Protein AF-A0A7C9QVD5-F1 (afdb_monomer_lite)

Sequence (529 aa):
MDLAPDQTQLYEDLCTKLEQQQDQTQLIQFMAGIIASLLRRRGDAQFRDAVQNAFADGLAGRSWVAQRELAQEVIAMIIAKRPEVALAWQRVSGEEPHPLARRAVDLPASDDDLPEISLEPRPETPPPPADSFDAFMAAVLDDLAGSLTHRVALFKVPARRFPSPTYVHEQPFILHAEAFAGAARTFFRDVLLPLWREPLLMLHQRQPGVEAAVAVVGARADIWQLVTGRLERLARKAAGAGAKLAAARAGGADYQVVEVPVTRKRTLSVLGVSFSLGSTNETVKRKVPVKPPARPSSEEMLARDLENSWHDVAAAAGLDLPAAADLSLLHALLTFDAERLVGDLPGLLSLARDEQAEVEAILDGVVAAADGHPPLIADALAITLFAHGVNGGFGFEELVRLENRWPAGNHPYLATEIARRPRDLAFQVRDGLRRRLDRNNMGLAVIMLFEAWRVLSDGRHAAALEAARTVFSAFPIAFAGDADEAVFSDIGALLTKNLAASELDAAGTVEAIMRLYGGVVAANNARVN

Structure (mmCIF, N/CA/C/O backbone):
data_AF-A0A7C9QVD5-F1
#
_entry.id   AF-A0A7C9QVD5-F1
#
loop_
_atom_site.group_PDB
_atom_site.id
_atom_site.type_symbol
_atom_site.label_atom_id
_atom_site.label_alt_id
_atom_site.label_comp_id
_atom_site.label_asym_id
_atom_site.label_entity_id
_atom_site.label_seq_id
_atom_site.pdbx_PDB_ins_code
_atom_site.Cartn_x
_atom_site.Cartn_y
_atom_site.Cartn_z
_atom_site.occupancy
_atom_site.B_iso_or_equiv
_atom_site.auth_seq_id
_atom_site.auth_comp_id
_atom_site.auth_asym_id
_atom_site.auth_atom_id
_atom_site.pdbx_PDB_model_num
ATOM 1 N N . MET A 1 1 ? 0.356 42.562 -18.662 1.00 51.31 1 MET A N 1
ATOM 2 C CA . MET A 1 1 ? 1.017 41.309 -18.241 1.00 51.31 1 MET A CA 1
ATOM 3 C C . MET A 1 1 ? 2.323 41.735 -17.614 1.00 51.31 1 MET A C 1
ATOM 5 O O . MET A 1 1 ? 3.092 42.373 -18.319 1.00 51.31 1 MET A O 1
ATOM 9 N N . ASP A 1 2 ? 2.545 41.443 -16.336 1.00 53.56 2 ASP A N 1
ATOM 10 C CA . ASP A 1 2 ? 3.822 41.749 -15.684 1.00 53.56 2 ASP A CA 1
ATOM 11 C C . ASP A 1 2 ? 4.787 40.588 -15.951 1.00 53.56 2 ASP A C 1
ATOM 13 O O . ASP A 1 2 ? 4.620 39.495 -15.410 1.00 53.56 2 ASP A O 1
ATOM 17 N N . LEU A 1 3 ? 5.730 40.799 -16.873 1.00 63.72 3 LEU A N 1
ATOM 18 C CA . LEU A 1 3 ? 6.794 39.847 -17.204 1.00 63.72 3 LEU A CA 1
ATOM 19 C C . LEU A 1 3 ? 7.996 40.077 -16.273 1.00 63.72 3 LEU A C 1
ATOM 21 O O . LEU A 1 3 ? 8.291 41.215 -15.905 1.00 63.72 3 LEU A O 1
ATOM 25 N N . ALA A 1 4 ? 8.693 39.004 -15.888 1.00 71.12 4 ALA A N 1
ATOM 26 C CA . ALA A 1 4 ? 9.932 39.116 -15.116 1.00 71.12 4 ALA A CA 1
ATOM 27 C C . ALA A 1 4 ? 11.015 39.861 -15.934 1.00 71.12 4 ALA A C 1
ATOM 29 O O . ALA A 1 4 ? 11.000 39.753 -17.162 1.00 71.12 4 ALA A O 1
ATOM 30 N N . PRO A 1 5 ? 11.976 40.571 -15.307 1.00 65.94 5 PRO A N 1
ATOM 31 C CA . PRO A 1 5 ? 12.951 41.409 -16.023 1.00 65.94 5 PRO A CA 1
ATOM 32 C C . PRO A 1 5 ? 13.710 40.661 -17.134 1.00 65.94 5 PRO A C 1
ATOM 34 O O . PRO A 1 5 ? 13.903 41.195 -18.225 1.00 65.94 5 PRO A O 1
ATOM 37 N N . ASP A 1 6 ? 14.031 39.387 -16.901 1.00 62.72 6 ASP A N 1
ATOM 38 C CA . ASP A 1 6 ? 14.723 38.514 -17.859 1.00 62.72 6 ASP A CA 1
ATOM 39 C C . ASP A 1 6 ? 13.870 38.156 -19.088 1.00 62.72 6 ASP A C 1
ATOM 41 O O . ASP A 1 6 ? 14.375 37.955 -20.194 1.00 62.72 6 ASP A O 1
ATOM 45 N N . GLN A 1 7 ? 12.551 38.092 -18.906 1.00 66.19 7 GLN A N 1
ATOM 46 C CA . GLN A 1 7 ? 11.581 37.842 -19.971 1.00 66.19 7 GLN A CA 1
ATOM 47 C C . GLN A 1 7 ? 11.266 39.118 -20.750 1.00 66.19 7 GLN A C 1
ATOM 49 O O . GLN A 1 7 ? 11.040 39.049 -21.957 1.00 66.19 7 GLN A O 1
ATOM 54 N N . THR A 1 8 ? 11.285 40.269 -20.075 1.00 72.62 8 THR A N 1
ATOM 55 C CA . THR A 1 8 ? 11.090 41.586 -20.688 1.00 72.62 8 THR A CA 1
ATOM 56 C C . THR A 1 8 ? 12.191 41.881 -21.703 1.00 72.62 8 THR A C 1
ATOM 58 O O . THR A 1 8 ? 11.884 42.290 -22.816 1.00 72.62 8 THR A O 1
ATOM 61 N N . GLN A 1 9 ? 13.449 41.560 -21.390 1.00 69.31 9 GLN A N 1
ATOM 62 C CA . GLN A 1 9 ? 14.564 41.816 -22.306 1.00 69.31 9 GLN A CA 1
ATOM 63 C C . GLN A 1 9 ? 14.519 40.940 -23.574 1.00 69.31 9 GLN A C 1
ATOM 65 O O . GLN A 1 9 ? 14.694 41.440 -24.683 1.00 69.31 9 GLN A O 1
ATOM 70 N N . LEU A 1 10 ? 14.190 39.647 -23.446 1.00 73.06 10 LEU A N 1
ATOM 71 C CA . LEU A 1 10 ? 13.963 38.771 -24.607 1.00 73.06 10 LEU A CA 1
ATOM 72 C C . LEU A 1 10 ? 12.758 39.232 -25.446 1.00 73.06 10 LEU A C 1
ATOM 74 O O . LEU A 1 10 ? 12.780 39.158 -26.676 1.00 73.06 10 LEU A O 1
ATOM 78 N N . TYR A 1 11 ? 11.697 39.690 -24.783 1.00 78.62 11 TYR A N 1
ATOM 79 C CA . TYR A 1 11 ? 10.510 40.211 -25.447 1.00 78.62 11 TYR A CA 1
ATOM 80 C C . TYR A 1 11 ? 10.823 41.484 -26.251 1.00 78.62 11 TYR A C 1
ATOM 82 O O . TYR A 1 11 ? 10.444 41.566 -27.419 1.00 78.62 11 TYR A O 1
ATOM 90 N N . GLU A 1 12 ? 11.562 42.434 -25.675 1.00 77.81 12 GLU A N 1
ATOM 91 C CA . GLU A 1 12 ? 11.982 43.677 -26.336 1.00 77.81 12 GLU A CA 1
ATOM 92 C C . GLU A 1 12 ? 12.899 43.420 -27.544 1.00 77.81 12 GLU A C 1
ATOM 94 O O . GLU A 1 12 ? 12.687 43.999 -28.615 1.00 77.81 12 GLU A O 1
ATOM 99 N N . ASP A 1 13 ? 13.849 42.487 -27.434 1.00 75.56 13 ASP A N 1
ATOM 100 C CA . ASP A 1 13 ? 14.743 42.105 -28.536 1.00 75.56 13 ASP A CA 1
ATOM 101 C C . ASP A 1 13 ? 13.984 41.472 -29.714 1.00 75.56 13 ASP A C 1
ATOM 103 O O . ASP A 1 13 ? 14.257 41.761 -30.887 1.00 75.56 13 ASP A O 1
ATOM 107 N N . LEU A 1 14 ? 13.015 40.598 -29.421 1.00 77.62 14 LEU A N 1
ATOM 108 C CA . LEU A 1 14 ? 12.187 39.967 -30.450 1.00 77.62 14 LEU A CA 1
ATOM 109 C C . LEU A 1 14 ? 11.206 40.963 -31.068 1.00 77.62 14 LEU A C 1
ATOM 111 O O . LEU A 1 14 ? 11.001 40.921 -32.282 1.00 77.62 14 LEU A O 1
ATOM 115 N N . CYS A 1 15 ? 10.664 41.890 -30.275 1.00 79.44 15 CYS A N 1
ATOM 116 C CA . CYS A 1 15 ? 9.837 42.979 -30.783 1.00 79.44 15 CYS A CA 1
ATOM 117 C C . CYS A 1 15 ? 10.640 43.894 -31.707 1.00 79.44 15 CYS A C 1
ATOM 119 O O . CYS A 1 15 ? 10.184 44.161 -32.810 1.00 79.44 15 CYS A O 1
ATOM 121 N N . THR A 1 16 ? 11.867 44.273 -31.345 1.00 80.88 16 THR A N 1
ATOM 122 C CA . THR A 1 16 ? 12.738 45.114 -32.186 1.00 80.88 16 THR A CA 1
ATOM 123 C C . THR A 1 16 ? 13.039 44.457 -33.540 1.00 80.88 16 THR A C 1
ATOM 125 O O . THR A 1 16 ? 13.005 45.108 -34.585 1.00 80.88 16 THR A O 1
ATOM 128 N N . LYS A 1 17 ? 13.274 43.138 -33.564 1.00 77.25 17 LYS A N 1
ATOM 129 C CA . LYS A 1 17 ? 13.473 42.368 -34.809 1.00 77.25 17 LYS A CA 1
ATOM 130 C C . LYS A 1 17 ? 12.183 42.185 -35.615 1.00 77.25 17 LYS A C 1
ATOM 132 O O . LYS A 1 17 ? 12.232 42.136 -36.846 1.00 77.25 17 LYS A O 1
ATOM 137 N N . LEU A 1 18 ? 11.035 42.119 -34.940 1.00 78.44 18 LEU A N 1
ATOM 138 C CA . LEU A 1 18 ? 9.717 42.139 -35.572 1.00 78.44 18 LEU A CA 1
ATOM 139 C C . LEU A 1 18 ? 9.476 43.475 -36.290 1.00 78.44 18 LEU A C 1
ATOM 141 O O . LEU A 1 18 ? 8.859 43.497 -37.354 1.00 78.44 18 LEU A O 1
ATOM 145 N N . GLU A 1 19 ? 9.998 44.585 -35.755 1.00 77.19 19 GLU A N 1
ATOM 146 C CA . GLU A 1 19 ? 9.809 45.900 -36.373 1.00 77.19 19 GLU A CA 1
ATOM 147 C C . GLU A 1 19 ? 10.506 46.064 -37.720 1.00 77.19 19 GLU A C 1
ATOM 149 O O . GLU A 1 19 ? 10.049 46.857 -38.547 1.00 77.19 19 GLU A O 1
ATOM 154 N N . GLN A 1 20 ? 11.565 45.284 -37.939 1.00 77.44 20 GLN A N 1
ATOM 155 C CA . GLN A 1 20 ? 12.380 45.285 -39.151 1.00 77.44 20 GLN A CA 1
ATOM 156 C C . GLN A 1 20 ? 11.741 44.501 -40.308 1.00 77.44 20 GLN A C 1
ATOM 158 O O . GLN A 1 20 ? 12.232 44.580 -41.434 1.00 77.44 20 GLN A O 1
ATOM 163 N N . GLN A 1 21 ? 10.652 43.764 -40.060 1.00 82.88 21 GLN A N 1
ATOM 164 C CA . GLN A 1 21 ? 9.938 43.030 -41.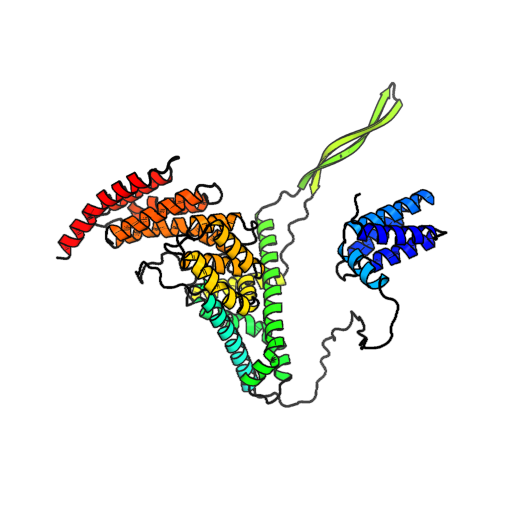105 1.00 82.88 21 GLN A CA 1
ATOM 165 C C . GLN A 1 21 ? 9.092 43.995 -41.943 1.00 82.88 21 GLN A C 1
ATOM 167 O O . GLN A 1 21 ? 8.420 44.872 -41.393 1.00 82.88 21 GLN A O 1
ATOM 172 N N . GLN A 1 22 ? 9.126 43.839 -43.271 1.00 74.00 22 GLN A N 1
ATOM 173 C CA . GLN A 1 22 ? 8.494 44.780 -44.211 1.00 74.00 22 GLN A CA 1
ATOM 174 C C . GLN A 1 22 ? 7.281 44.198 -44.952 1.00 74.00 22 GLN A C 1
ATOM 176 O O . GLN A 1 22 ? 6.514 44.959 -45.536 1.00 74.00 22 GLN A O 1
ATOM 181 N N . ASP A 1 23 ? 7.092 42.875 -44.916 1.00 78.31 23 ASP A N 1
ATOM 182 C CA . ASP A 1 23 ? 6.004 42.182 -45.614 1.00 78.31 23 ASP A CA 1
ATOM 183 C C . ASP A 1 23 ? 5.449 40.995 -44.801 1.00 78.31 23 ASP A C 1
ATOM 185 O O . ASP A 1 23 ? 6.143 40.397 -43.973 1.00 78.31 23 ASP A O 1
ATOM 189 N N . GLN A 1 24 ? 4.196 40.624 -45.070 1.00 75.12 24 GLN A N 1
ATOM 190 C CA . GLN A 1 24 ? 3.465 39.527 -44.434 1.00 75.12 24 GLN A CA 1
ATOM 191 C C . GLN A 1 24 ? 4.172 38.182 -44.602 1.00 75.12 24 GLN A C 1
ATOM 193 O O . GLN A 1 24 ? 4.203 37.382 -43.667 1.00 75.12 24 GLN A O 1
ATOM 198 N N . THR A 1 25 ? 4.809 37.947 -45.748 1.00 76.12 25 THR A N 1
ATOM 199 C CA . THR A 1 25 ? 5.570 36.714 -45.987 1.00 76.12 25 THR A CA 1
ATOM 200 C C . THR A 1 25 ? 6.779 36.612 -45.051 1.00 76.12 25 THR A C 1
ATOM 202 O O . THR A 1 25 ? 7.032 35.556 -44.470 1.00 76.12 25 THR A O 1
ATOM 205 N N . GLN A 1 26 ? 7.493 37.725 -44.850 1.00 77.06 26 GLN A N 1
ATOM 206 C CA . GLN A 1 26 ? 8.642 37.795 -43.943 1.00 77.06 26 GLN A CA 1
ATOM 207 C C . GLN A 1 26 ? 8.203 37.666 -42.481 1.00 77.06 26 GLN A C 1
ATOM 209 O O . GLN A 1 26 ? 8.835 36.946 -41.713 1.00 77.06 26 GLN A O 1
ATOM 214 N N . LEU A 1 27 ? 7.074 38.280 -42.115 1.00 77.44 27 LEU A N 1
ATOM 215 C CA . LEU A 1 27 ? 6.475 38.167 -40.785 1.00 77.44 27 LEU A CA 1
ATOM 216 C C . LEU A 1 27 ? 6.114 36.715 -40.433 1.00 77.44 27 LEU A C 1
ATOM 218 O O . LEU A 1 27 ? 6.421 36.255 -39.335 1.00 77.44 27 LEU A O 1
ATOM 222 N N . ILE A 1 28 ? 5.503 35.978 -41.366 1.00 75.50 28 ILE A N 1
ATOM 223 C CA . ILE A 1 28 ? 5.138 34.567 -41.168 1.00 75.50 28 ILE A CA 1
ATOM 224 C C . ILE A 1 28 ? 6.390 33.699 -41.007 1.00 75.50 28 ILE A C 1
ATOM 226 O O . ILE A 1 28 ? 6.445 32.875 -40.096 1.00 75.50 28 ILE A O 1
ATOM 230 N N . GLN A 1 29 ? 7.417 33.902 -41.837 1.00 76.38 29 GLN A N 1
ATOM 231 C CA . GLN A 1 29 ? 8.679 33.156 -41.739 1.00 76.38 29 GLN A CA 1
ATOM 232 C C . GLN A 1 29 ? 9.429 33.462 -40.438 1.00 76.38 29 GLN A C 1
ATOM 234 O O . GLN A 1 29 ? 9.923 32.550 -39.772 1.00 76.38 29 GLN A O 1
ATOM 239 N N . PHE A 1 30 ? 9.466 34.734 -40.042 1.00 78.50 30 PHE A N 1
ATOM 240 C CA . PHE A 1 30 ? 10.070 35.181 -38.792 1.00 78.50 30 PHE A CA 1
ATOM 241 C C . PHE A 1 30 ? 9.365 34.564 -37.579 1.00 78.50 30 PHE A C 1
ATOM 243 O O . PHE A 1 30 ? 10.014 33.960 -36.724 1.00 78.50 30 PHE A O 1
ATOM 250 N N . MET A 1 31 ? 8.032 34.622 -37.543 1.00 74.94 31 MET A N 1
ATOM 251 C CA . MET A 1 31 ? 7.233 34.020 -36.475 1.00 74.94 31 MET A CA 1
ATOM 252 C C . MET A 1 31 ? 7.339 32.495 -36.460 1.00 74.94 31 MET A C 1
ATOM 254 O O . MET A 1 31 ? 7.464 31.910 -35.388 1.00 74.94 31 MET A O 1
ATOM 258 N N . ALA A 1 32 ? 7.385 31.831 -37.617 1.00 71.75 32 ALA A N 1
ATOM 259 C CA . ALA A 1 32 ? 7.624 30.391 -37.685 1.00 71.75 32 ALA A CA 1
ATOM 260 C C . ALA A 1 32 ? 8.992 30.015 -37.085 1.00 71.75 32 ALA A C 1
ATOM 262 O O . ALA A 1 32 ? 9.079 29.056 -36.314 1.00 71.75 32 ALA A O 1
ATOM 263 N N . GLY A 1 33 ? 10.033 30.809 -37.361 1.00 72.38 33 GLY A N 1
ATOM 264 C CA . GLY A 1 33 ? 11.368 30.661 -36.776 1.00 72.38 33 GLY A CA 1
ATOM 265 C C . GLY A 1 33 ? 11.400 30.888 -35.260 1.00 72.38 33 GLY A C 1
ATOM 266 O O . GLY A 1 33 ? 11.992 30.094 -34.524 1.00 72.38 33 GLY A O 1
ATOM 267 N N . ILE A 1 34 ? 10.716 31.923 -34.765 1.00 73.12 34 ILE A N 1
ATOM 268 C CA . ILE A 1 34 ? 10.568 32.178 -33.324 1.00 73.12 34 ILE A CA 1
ATOM 269 C C . ILE A 1 34 ? 9.831 31.023 -32.647 1.00 73.12 34 ILE A C 1
ATOM 271 O O . ILE A 1 34 ? 10.326 30.463 -31.675 1.00 73.12 34 ILE A O 1
ATOM 275 N N . ILE A 1 35 ? 8.685 30.599 -33.172 1.00 69.94 35 ILE A N 1
ATOM 276 C CA . ILE A 1 35 ? 7.885 29.534 -32.560 1.00 69.94 35 ILE A CA 1
ATOM 277 C C . ILE A 1 35 ? 8.667 28.207 -32.576 1.00 69.94 35 ILE A C 1
ATOM 279 O O . ILE A 1 35 ? 8.697 27.496 -31.572 1.00 69.94 35 ILE A O 1
ATOM 283 N N . ALA A 1 36 ? 9.366 27.887 -33.670 1.00 68.00 36 ALA A N 1
ATOM 284 C CA . ALA A 1 36 ? 10.199 26.688 -33.753 1.00 68.00 36 ALA A CA 1
ATOM 285 C C . ALA A 1 36 ? 11.390 26.724 -32.781 1.00 68.00 36 ALA A C 1
ATOM 287 O O . ALA A 1 36 ? 11.770 25.690 -32.227 1.00 68.00 36 ALA A O 1
ATOM 288 N N . SER A 1 37 ? 11.975 27.905 -32.556 1.00 66.06 37 SER A N 1
ATOM 289 C CA . SER A 1 37 ? 13.109 28.078 -31.645 1.00 66.06 37 SER A CA 1
ATOM 290 C C . SER A 1 37 ? 12.710 28.140 -30.168 1.00 66.06 37 SER A C 1
ATOM 292 O O . SER A 1 37 ? 13.457 27.625 -29.339 1.00 66.06 37 SER A O 1
ATOM 294 N N . LEU A 1 38 ? 11.539 28.691 -29.839 1.00 64.69 38 LEU A N 1
ATOM 295 C CA . LEU A 1 38 ? 11.031 28.768 -28.468 1.00 64.69 38 LEU A CA 1
ATOM 296 C C . LEU A 1 38 ? 10.367 27.456 -28.009 1.00 64.69 38 LEU A C 1
ATOM 298 O O . LEU A 1 38 ? 10.405 27.138 -26.825 1.00 64.69 38 LEU A O 1
ATOM 302 N N . LEU A 1 39 ? 9.817 26.651 -28.926 1.00 64.56 39 LEU A N 1
ATOM 303 C CA . LEU A 1 39 ? 9.107 25.398 -28.616 1.00 64.56 39 LEU A CA 1
ATOM 304 C C . LEU A 1 39 ? 9.878 24.143 -29.060 1.00 64.56 39 LEU A C 1
ATOM 306 O O . LEU A 1 39 ? 9.316 23.273 -29.715 1.00 64.56 39 LEU A O 1
ATOM 310 N N . ARG A 1 40 ? 11.177 24.024 -28.750 1.00 62.59 40 ARG A N 1
ATOM 311 C CA . ARG A 1 40 ? 12.093 22.990 -29.301 1.00 62.59 40 ARG A CA 1
ATOM 312 C C . ARG A 1 40 ? 11.836 21.523 -28.893 1.00 62.59 40 ARG A C 1
ATOM 314 O O . ARG A 1 40 ? 12.514 20.644 -29.422 1.00 62.59 40 ARG A O 1
ATOM 321 N N . ARG A 1 41 ? 10.911 21.209 -27.976 1.00 60.28 41 ARG A N 1
ATOM 322 C CA . ARG A 1 41 ? 10.708 19.827 -27.483 1.00 60.28 41 ARG A CA 1
ATOM 323 C C . ARG A 1 41 ? 9.917 18.965 -28.483 1.00 60.28 41 ARG A C 1
ATOM 325 O O . ARG A 1 41 ? 8.972 19.437 -29.104 1.00 60.28 41 ARG A O 1
ATOM 332 N N . ARG A 1 42 ? 10.255 17.667 -28.583 1.00 50.94 42 ARG A N 1
ATOM 333 C CA . ARG A 1 42 ? 9.599 16.677 -29.479 1.00 50.94 42 ARG A CA 1
ATOM 334 C C . ARG A 1 42 ? 8.083 16.521 -29.242 1.00 50.94 42 ARG A C 1
ATOM 336 O O . ARG A 1 42 ? 7.370 16.179 -30.174 1.00 50.94 42 ARG A O 1
ATOM 343 N N . GLY A 1 43 ? 7.593 16.794 -28.029 1.00 51.81 43 GLY A N 1
ATOM 344 C CA . GLY A 1 43 ? 6.163 16.726 -27.681 1.00 51.81 43 GLY A CA 1
ATOM 345 C C . GLY A 1 43 ? 5.333 17.945 -28.099 1.00 51.81 43 GLY A C 1
ATOM 346 O O . GLY A 1 43 ? 4.109 17.874 -28.080 1.00 51.81 43 GLY A O 1
ATOM 347 N N . ASP A 1 44 ? 5.976 19.041 -28.512 1.00 58.34 44 ASP A N 1
ATOM 348 C CA . ASP A 1 44 ? 5.295 20.300 -28.835 1.00 58.34 44 ASP A CA 1
ATOM 349 C C . ASP A 1 44 ? 4.978 20.436 -30.333 1.00 58.34 44 ASP A C 1
ATOM 351 O O . ASP A 1 44 ? 4.470 21.472 -30.745 1.00 58.34 44 ASP A O 1
ATOM 355 N N . ALA A 1 45 ? 5.253 19.421 -31.162 1.00 56.97 45 ALA A N 1
ATOM 356 C CA . ALA A 1 45 ? 5.065 19.494 -32.616 1.00 56.97 45 ALA A CA 1
ATOM 357 C C . ALA A 1 45 ? 3.608 19.810 -33.004 1.00 56.97 45 ALA A C 1
ATOM 359 O O . ALA A 1 45 ? 3.358 20.765 -33.728 1.00 56.97 45 ALA A O 1
ATOM 360 N N . GLN A 1 46 ? 2.634 19.106 -32.415 1.00 58.06 46 GLN A N 1
ATOM 361 C CA . GLN A 1 46 ? 1.209 19.359 -32.679 1.00 58.06 46 GLN A CA 1
ATOM 362 C C . GLN A 1 46 ? 0.743 20.731 -32.167 1.00 58.06 46 GLN A C 1
ATOM 364 O O . GLN A 1 46 ? -0.104 21.367 -32.789 1.00 58.06 46 GLN A O 1
ATOM 369 N N . PHE A 1 47 ? 1.296 21.210 -31.046 1.00 60.91 47 PHE A N 1
ATOM 370 C CA . PHE A 1 47 ? 0.978 22.535 -30.506 1.00 60.91 47 PHE A CA 1
ATOM 371 C C . PHE A 1 47 ? 1.620 23.652 -31.338 1.00 60.91 47 PHE A C 1
ATOM 373 O O . PHE A 1 47 ? 0.980 24.663 -31.609 1.00 60.91 47 PHE A O 1
ATOM 380 N N . ARG A 1 48 ? 2.857 23.449 -31.799 1.00 66.94 48 ARG A N 1
ATOM 381 C CA . ARG A 1 48 ? 3.568 24.331 -32.727 1.00 66.94 48 ARG A CA 1
ATOM 382 C C . ARG A 1 48 ? 2.792 24.475 -34.030 1.00 66.94 48 ARG A C 1
ATOM 384 O O . ARG A 1 48 ? 2.540 25.606 -34.433 1.00 66.94 48 ARG A O 1
ATOM 391 N N . ASP A 1 49 ? 2.367 23.365 -34.625 1.00 64.06 49 ASP A N 1
ATOM 392 C CA . ASP A 1 49 ? 1.596 23.367 -35.869 1.00 64.06 49 ASP A CA 1
ATOM 393 C C . ASP A 1 49 ? 0.232 24.039 -35.665 1.00 64.06 49 ASP A C 1
ATOM 395 O O . ASP A 1 49 ? -0.187 24.858 -36.478 1.00 64.06 49 ASP A O 1
ATOM 399 N N . ALA A 1 50 ? -0.440 23.780 -34.537 1.00 66.44 50 ALA A N 1
ATOM 400 C CA . ALA A 1 50 ? -1.705 24.433 -34.204 1.00 66.44 50 ALA A CA 1
ATOM 401 C C . ALA A 1 50 ? -1.561 25.954 -34.017 1.00 66.44 50 ALA A C 1
ATOM 403 O O . ALA A 1 50 ? -2.391 26.707 -34.520 1.00 66.44 50 ALA A O 1
ATOM 404 N N . VAL A 1 51 ? -0.512 26.422 -33.331 1.00 65.12 51 VAL A N 1
ATOM 405 C CA . VAL A 1 51 ? -0.250 27.858 -33.122 1.00 65.12 51 VAL A CA 1
ATOM 406 C C . VAL A 1 51 ? 0.195 28.534 -34.419 1.00 65.12 51 VAL A C 1
ATOM 408 O O . VAL A 1 51 ? -0.249 29.644 -34.696 1.00 65.12 51 VAL A O 1
ATOM 411 N N . GLN A 1 52 ? 1.021 27.879 -35.239 1.00 68.31 52 GLN A N 1
ATOM 412 C CA . GLN A 1 52 ? 1.456 28.409 -36.536 1.00 68.31 52 GLN A CA 1
ATOM 413 C C . GLN A 1 52 ? 0.294 28.508 -37.530 1.00 68.31 52 GLN A C 1
ATOM 415 O O . GLN A 1 52 ? 0.148 29.544 -38.177 1.00 68.31 52 GLN A O 1
ATOM 420 N N . ASN A 1 53 ? -0.569 27.491 -37.595 1.00 68.31 53 ASN A N 1
ATOM 421 C CA . ASN A 1 53 ? -1.754 27.508 -38.453 1.00 68.31 53 ASN A CA 1
ATOM 422 C C . ASN A 1 53 ? -2.778 28.543 -37.968 1.00 68.31 53 ASN A C 1
ATOM 424 O O . ASN A 1 53 ? -3.232 29.366 -38.755 1.00 68.31 53 ASN A O 1
ATOM 428 N N . ALA A 1 54 ? -3.066 28.591 -36.661 1.00 67.44 54 ALA A N 1
ATOM 429 C CA . ALA A 1 54 ? -3.970 29.593 -36.093 1.00 67.44 54 ALA A CA 1
ATOM 430 C C . ALA A 1 54 ? -3.446 31.031 -36.262 1.00 67.44 54 ALA A C 1
ATOM 432 O O . ALA A 1 54 ? -4.234 31.955 -36.462 1.00 67.44 54 ALA A O 1
ATOM 433 N N . PHE A 1 55 ? -2.125 31.230 -36.204 1.00 70.69 55 PHE A N 1
ATOM 434 C CA . PHE A 1 55 ? -1.500 32.518 -36.490 1.00 70.69 55 PHE A CA 1
ATOM 435 C C . PHE A 1 55 ? -1.630 32.881 -37.974 1.00 70.69 55 PHE A C 1
ATOM 437 O O . PHE A 1 55 ? -2.110 33.969 -38.278 1.00 70.69 55 PHE A O 1
ATOM 444 N N . ALA A 1 56 ? -1.284 31.976 -38.896 1.00 70.06 56 ALA A N 1
ATOM 445 C CA . ALA A 1 56 ? -1.390 32.212 -40.337 1.00 70.06 56 ALA A CA 1
ATOM 446 C C . ALA A 1 56 ? -2.836 32.506 -40.780 1.00 70.06 56 ALA A C 1
ATOM 448 O O . ALA A 1 56 ? -3.072 33.482 -41.496 1.00 70.06 56 ALA A O 1
ATOM 449 N N . ASP A 1 57 ? -3.803 31.733 -40.282 1.00 71.31 57 ASP A N 1
ATOM 450 C CA . ASP A 1 57 ? -5.233 31.940 -40.533 1.00 71.31 57 ASP A CA 1
ATOM 451 C C . ASP A 1 57 ? -5.731 33.256 -39.912 1.00 71.31 57 ASP A C 1
ATOM 453 O O . ASP A 1 57 ? -6.542 33.974 -40.500 1.00 71.31 57 ASP A O 1
ATOM 457 N N . GLY A 1 58 ? -5.204 33.618 -38.737 1.00 62.41 58 GLY A N 1
ATOM 458 C CA . GLY A 1 58 ? -5.537 34.848 -38.021 1.00 62.41 58 GLY A CA 1
ATOM 459 C C . GLY A 1 58 ? -5.050 36.137 -38.694 1.00 62.41 58 GLY A C 1
ATOM 460 O O . GLY A 1 58 ? -5.596 37.204 -38.400 1.00 62.41 58 GLY A O 1
ATOM 461 N N . LEU A 1 59 ? -4.069 36.061 -39.602 1.00 69.31 59 LEU A N 1
ATOM 462 C CA . LEU A 1 59 ? -3.534 37.210 -40.348 1.00 69.31 59 LEU A CA 1
ATOM 463 C C . LEU A 1 59 ? -4.395 37.602 -41.560 1.00 69.31 59 LEU A C 1
ATOM 465 O O . LEU A 1 59 ? -4.310 38.745 -42.028 1.00 69.31 59 LEU A O 1
ATOM 469 N N . ALA A 1 60 ? -5.219 36.682 -42.074 1.00 68.06 60 ALA A N 1
ATOM 470 C CA . ALA A 1 60 ? -6.013 36.897 -43.278 1.00 68.06 60 ALA A CA 1
ATOM 471 C C . ALA A 1 60 ? -7.028 38.042 -43.091 1.00 68.06 60 ALA A C 1
ATOM 473 O O . ALA A 1 60 ? -7.871 38.020 -42.197 1.00 68.06 60 ALA A O 1
ATOM 474 N N . GLY A 1 61 ? -6.945 39.065 -43.949 1.00 66.00 61 GLY A N 1
ATOM 475 C CA . GLY A 1 61 ? -7.865 40.210 -43.943 1.00 66.00 61 GLY A CA 1
ATOM 476 C C . GLY A 1 61 ? -7.586 41.291 -42.889 1.00 66.00 61 GLY A C 1
ATOM 477 O O . GLY A 1 61 ? -8.377 42.227 -42.778 1.00 66.00 61 GLY A O 1
ATOM 478 N N . ARG A 1 62 ? -6.482 41.206 -42.129 1.00 75.62 62 ARG A N 1
ATOM 479 C CA . ARG A 1 62 ? -6.060 42.248 -41.172 1.00 75.62 62 ARG A CA 1
ATOM 480 C C . ARG A 1 62 ? -5.130 43.280 -41.815 1.00 75.62 62 ARG A C 1
ATOM 482 O O . ARG A 1 62 ? -4.395 42.967 -42.746 1.00 75.62 62 ARG A O 1
ATOM 489 N N . SER A 1 63 ? -5.143 44.513 -41.303 1.00 81.06 63 SER A N 1
ATOM 490 C CA . SER A 1 63 ? -4.180 45.548 -41.701 1.00 81.06 63 SER A CA 1
ATOM 491 C C . SER A 1 63 ? -2.773 45.219 -41.186 1.00 81.06 63 SER A C 1
ATOM 493 O O . SER A 1 63 ? -2.627 44.537 -40.175 1.00 81.06 63 SER A O 1
ATOM 495 N N . TRP A 1 64 ? -1.731 45.741 -41.841 1.00 78.12 64 TRP A N 1
ATOM 496 C CA . TRP A 1 64 ? -0.330 45.495 -41.464 1.00 78.12 64 TRP A CA 1
ATOM 497 C C . TRP A 1 64 ? -0.018 45.826 -39.993 1.00 78.12 64 TRP A C 1
ATOM 499 O O . TRP A 1 64 ? 0.694 45.089 -39.316 1.00 78.12 64 TRP A O 1
ATOM 509 N N . VAL A 1 65 ? -0.616 46.901 -39.472 1.00 78.12 65 VAL A N 1
ATOM 510 C CA . VAL A 1 65 ? -0.488 47.295 -38.060 1.00 78.12 65 VAL A CA 1
ATOM 511 C C . VAL A 1 65 ? -1.088 46.223 -37.143 1.00 78.12 65 VAL A C 1
ATOM 513 O O . VAL A 1 65 ? -0.409 45.738 -36.243 1.00 78.12 65 VAL A O 1
ATOM 516 N N . ALA A 1 66 ? -2.303 45.757 -37.444 1.00 74.94 66 ALA A N 1
ATOM 517 C CA . ALA A 1 66 ? -2.979 44.719 -36.665 1.00 74.94 66 ALA A CA 1
ATOM 518 C C . ALA A 1 66 ? -2.315 43.332 -36.792 1.00 74.94 66 ALA A C 1
ATOM 520 O O . ALA A 1 66 ? -2.437 42.499 -35.895 1.00 74.94 66 ALA A O 1
ATOM 521 N N . GLN A 1 67 ? -1.615 43.061 -37.899 1.00 77.00 67 GLN A N 1
ATOM 522 C CA . GLN A 1 67 ? -0.808 41.850 -38.074 1.00 77.00 67 GLN A CA 1
ATOM 523 C C . GLN A 1 67 ? 0.437 41.863 -37.169 1.00 77.00 67 GLN A C 1
ATOM 525 O O . GLN A 1 67 ? 0.789 40.833 -36.593 1.00 77.00 67 GLN A O 1
ATOM 530 N N . ARG A 1 68 ? 1.074 43.028 -36.995 1.00 77.88 68 ARG A N 1
ATOM 531 C CA . ARG A 1 68 ? 2.234 43.200 -36.104 1.00 77.88 68 ARG A CA 1
ATOM 532 C C . ARG A 1 68 ? 1.853 43.148 -34.626 1.00 77.88 68 ARG A C 1
ATOM 534 O O . ARG A 1 68 ? 2.542 42.478 -33.865 1.00 77.88 68 ARG A O 1
ATOM 541 N N . GLU A 1 69 ? 0.749 43.781 -34.235 1.00 77.12 69 GLU A N 1
ATOM 542 C CA . GLU A 1 69 ? 0.228 43.714 -32.859 1.00 77.12 69 GLU A CA 1
ATOM 543 C C . GLU A 1 69 ? -0.098 42.267 -32.457 1.00 77.12 69 GLU A C 1
ATOM 545 O O . GLU A 1 69 ? 0.336 41.799 -31.406 1.00 77.12 69 GLU A O 1
ATOM 550 N N . LEU A 1 70 ? -0.751 41.508 -33.346 1.00 76.50 70 LEU A N 1
ATOM 551 C CA . LEU A 1 70 ? -1.035 40.088 -33.121 1.00 76.50 70 LEU A CA 1
ATOM 552 C C . LEU A 1 70 ? 0.250 39.262 -32.939 1.00 76.50 70 LEU A C 1
ATOM 554 O O . LEU A 1 70 ? 0.304 38.369 -32.096 1.00 76.50 70 LEU A O 1
ATOM 558 N N . ALA A 1 71 ? 1.298 39.550 -33.713 1.00 75.19 71 ALA A N 1
ATOM 559 C CA . ALA A 1 71 ? 2.579 38.864 -33.578 1.00 75.19 71 ALA A CA 1
ATOM 560 C C . ALA A 1 71 ? 3.268 39.173 -32.234 1.00 75.19 71 ALA A C 1
ATOM 562 O O . ALA A 1 71 ? 3.800 38.257 -31.607 1.00 75.19 71 ALA A O 1
ATOM 563 N N . GLN A 1 72 ? 3.200 40.418 -31.750 1.00 77.00 72 GLN A N 1
ATOM 564 C CA . GLN A 1 72 ? 3.719 40.802 -30.430 1.00 77.00 72 GLN A CA 1
ATOM 565 C C . GLN A 1 72 ? 2.971 40.091 -29.295 1.00 77.00 72 GLN A C 1
ATOM 567 O O . GLN A 1 72 ? 3.601 39.523 -28.402 1.00 77.00 72 GLN A O 1
ATOM 572 N N . GLU A 1 73 ? 1.639 40.034 -29.364 1.00 76.38 73 GLU A N 1
ATOM 573 C CA . GLU A 1 73 ? 0.817 39.319 -28.381 1.00 76.38 73 GLU A CA 1
ATOM 574 C C . GLU A 1 73 ? 1.142 37.819 -28.335 1.00 76.38 73 GLU A C 1
ATOM 576 O O . GLU A 1 73 ? 1.252 37.231 -27.255 1.00 76.38 73 GLU A O 1
ATOM 581 N N . VAL A 1 74 ? 1.356 37.196 -29.498 1.00 73.31 74 VAL A N 1
ATOM 582 C CA . VAL A 1 74 ? 1.733 35.779 -29.589 1.00 73.31 74 VAL A CA 1
ATOM 583 C C . VAL A 1 74 ? 3.126 35.534 -29.000 1.00 73.31 74 VAL A C 1
ATOM 585 O O . VAL A 1 74 ? 3.302 34.565 -28.259 1.00 73.31 74 VAL A O 1
ATOM 588 N N . ILE A 1 75 ? 4.103 36.416 -29.250 1.00 74.38 75 ILE A N 1
ATOM 589 C CA . ILE A 1 75 ? 5.442 36.327 -28.640 1.00 74.38 75 ILE A CA 1
ATOM 590 C C . ILE A 1 75 ? 5.346 36.458 -27.111 1.00 74.38 75 ILE A C 1
ATOM 592 O O . ILE A 1 75 ? 5.887 35.612 -26.394 1.00 74.38 75 ILE A O 1
ATOM 596 N N . ALA A 1 76 ? 4.612 37.456 -26.604 1.00 71.88 76 ALA A N 1
ATOM 597 C CA . ALA A 1 76 ? 4.411 37.663 -25.168 1.00 71.88 76 ALA A CA 1
ATOM 598 C C . ALA A 1 76 ? 3.772 36.436 -24.501 1.00 71.88 76 ALA A C 1
ATOM 600 O O . ALA A 1 76 ? 4.231 35.967 -23.458 1.00 71.88 76 ALA A O 1
ATOM 601 N N . MET A 1 77 ? 2.737 35.877 -25.132 1.00 73.06 77 MET A N 1
ATOM 602 C CA . MET A 1 77 ? 2.032 34.699 -24.636 1.00 73.06 77 MET A CA 1
ATOM 603 C C . MET A 1 77 ? 2.946 33.469 -24.562 1.00 73.06 77 MET A C 1
ATOM 605 O O . MET A 1 77 ? 2.904 32.737 -23.571 1.00 73.06 77 MET A O 1
ATOM 609 N N . ILE A 1 78 ? 3.774 33.230 -25.584 1.00 68.94 78 ILE A N 1
ATOM 610 C CA . ILE A 1 78 ? 4.686 32.077 -25.622 1.00 68.94 78 ILE A CA 1
ATOM 611 C C . ILE A 1 78 ? 5.761 32.203 -24.535 1.00 68.94 78 ILE A C 1
ATOM 613 O O . ILE A 1 78 ? 6.001 31.235 -23.811 1.00 68.94 78 ILE A O 1
ATOM 617 N N . ILE A 1 79 ? 6.351 33.390 -24.362 1.00 68.75 79 ILE A N 1
ATOM 618 C CA . ILE A 1 79 ? 7.371 33.649 -23.331 1.00 68.75 79 ILE A CA 1
ATOM 619 C C . ILE A 1 79 ? 6.776 33.512 -21.922 1.00 68.75 79 ILE A C 1
ATOM 621 O O . ILE A 1 79 ? 7.375 32.865 -21.060 1.00 68.75 79 ILE A O 1
ATOM 625 N N . ALA A 1 80 ? 5.567 34.037 -21.692 1.00 68.88 80 ALA A N 1
ATOM 626 C CA . ALA A 1 80 ? 4.879 33.929 -20.404 1.00 68.88 80 ALA A CA 1
ATOM 627 C C . ALA A 1 80 ? 4.575 32.472 -20.011 1.00 68.88 80 ALA A C 1
ATOM 629 O O . ALA A 1 80 ? 4.559 32.128 -18.830 1.00 68.88 80 ALA A O 1
ATOM 630 N N . LYS A 1 81 ? 4.339 31.591 -20.991 1.00 66.44 81 LYS A N 1
ATOM 631 C CA . LYS A 1 81 ? 4.072 30.164 -20.755 1.00 66.44 81 LYS A CA 1
ATOM 632 C C . LYS A 1 81 ? 5.341 29.314 -20.603 1.00 66.44 81 LYS A C 1
ATOM 634 O O . LYS A 1 81 ? 5.209 28.137 -20.250 1.00 66.44 81 LYS A O 1
ATOM 639 N N . ARG A 1 82 ? 6.531 29.861 -20.884 1.00 63.91 82 ARG A N 1
ATOM 640 C CA . ARG A 1 82 ? 7.823 29.142 -20.898 1.00 63.91 82 ARG A CA 1
ATOM 641 C C . ARG A 1 82 ? 8.977 30.011 -20.351 1.00 63.91 82 ARG A C 1
ATOM 643 O O . ARG A 1 82 ? 9.875 30.392 -21.110 1.00 63.91 82 ARG A O 1
ATOM 650 N N . PRO A 1 83 ? 8.977 30.341 -19.044 1.00 62.28 83 PRO A N 1
ATOM 651 C CA . PRO A 1 83 ? 10.006 31.183 -18.416 1.00 62.28 83 PRO A CA 1
ATOM 652 C C . PRO A 1 83 ? 11.435 30.626 -18.521 1.00 62.28 83 PRO A C 1
ATOM 654 O O . PRO A 1 83 ? 12.399 31.387 -18.562 1.00 62.28 83 PRO A O 1
ATOM 657 N N . GLU A 1 84 ? 11.592 29.309 -18.635 1.00 62.59 84 GLU A N 1
ATOM 658 C CA . GLU A 1 84 ? 12.880 28.624 -18.745 1.00 62.59 84 GLU A CA 1
ATOM 659 C C . GLU A 1 84 ? 13.667 28.965 -20.025 1.00 62.59 84 GLU A C 1
ATOM 661 O O . GLU A 1 84 ? 14.894 28.855 -20.048 1.00 62.59 84 GLU A O 1
ATOM 666 N N . VAL A 1 85 ? 12.983 29.403 -21.089 1.00 60.06 85 VAL A N 1
ATOM 667 C CA . VAL A 1 85 ? 13.613 29.735 -22.377 1.00 60.06 85 VAL A CA 1
ATOM 668 C C . VAL A 1 85 ? 14.275 31.113 -22.337 1.00 60.06 85 VAL A C 1
ATOM 670 O O . VAL A 1 85 ? 15.346 31.292 -22.917 1.00 60.06 85 VAL A O 1
ATOM 673 N N . ALA A 1 86 ? 13.699 32.060 -21.590 1.00 58.06 86 ALA A N 1
ATOM 674 C CA . ALA A 1 86 ? 14.305 33.371 -21.357 1.00 58.06 86 ALA A CA 1
ATOM 675 C C . ALA A 1 86 ? 15.644 33.247 -20.605 1.00 58.06 86 ALA A C 1
ATOM 677 O O . ALA A 1 86 ? 16.641 33.845 -21.009 1.00 58.06 86 ALA A O 1
ATOM 678 N N . LEU A 1 87 ? 15.704 32.361 -19.602 1.00 56.69 87 LEU A N 1
ATOM 679 C CA . LEU A 1 87 ? 16.933 32.047 -18.861 1.00 56.69 87 LEU A CA 1
ATOM 680 C C . LEU A 1 87 ? 18.012 31.386 -19.739 1.00 56.69 87 LEU A C 1
ATOM 682 O O . LEU A 1 87 ? 19.203 31.640 -19.567 1.00 56.69 87 LEU A O 1
ATOM 686 N N . ALA A 1 88 ? 17.619 30.537 -20.694 1.00 58.19 88 ALA A N 1
ATOM 687 C CA . ALA A 1 88 ? 18.552 29.919 -21.639 1.00 58.19 88 ALA A CA 1
ATOM 688 C C . ALA A 1 88 ? 19.094 30.921 -22.677 1.00 58.19 88 ALA A C 1
ATOM 690 O O . ALA A 1 88 ? 20.249 30.814 -23.082 1.00 58.19 88 ALA A O 1
ATOM 691 N N . TRP A 1 89 ? 18.289 31.906 -23.084 1.00 56.97 89 TRP A N 1
ATOM 692 C CA . TRP A 1 89 ? 18.683 32.943 -24.041 1.00 56.97 89 TRP A CA 1
ATOM 693 C C . TRP A 1 89 ? 19.718 33.922 -23.473 1.00 56.97 89 TRP A C 1
ATOM 695 O O . TRP A 1 89 ? 20.677 34.275 -24.161 1.00 56.97 89 TRP A O 1
ATOM 705 N N . GLN A 1 90 ? 19.582 34.305 -22.200 1.00 58.16 90 GLN A N 1
ATOM 706 C CA . GLN A 1 90 ? 20.568 35.148 -21.513 1.00 58.16 90 GLN A CA 1
ATOM 707 C C . GLN A 1 90 ? 21.939 34.465 -21.397 1.00 58.16 90 GLN A C 1
ATOM 709 O O . GLN A 1 90 ? 22.963 35.110 -21.602 1.00 58.16 90 GLN A O 1
ATOM 714 N N . ARG A 1 91 ? 21.970 33.144 -21.162 1.00 55.50 91 ARG A N 1
ATOM 715 C CA . ARG A 1 91 ? 23.219 32.358 -21.131 1.00 55.50 91 ARG A CA 1
ATOM 716 C C . ARG A 1 91 ? 23.948 32.324 -22.476 1.00 55.50 91 ARG A C 1
ATOM 718 O O . ARG A 1 91 ? 25.157 32.166 -22.493 1.00 55.50 91 ARG A O 1
ATOM 725 N N . VAL A 1 92 ? 23.221 32.466 -23.585 1.00 53.09 92 VAL A N 1
ATOM 726 C CA . VAL A 1 92 ? 23.784 32.471 -24.948 1.00 53.09 92 VAL A CA 1
ATOM 727 C C . VAL A 1 92 ? 24.158 33.883 -25.407 1.00 53.09 92 VAL A C 1
ATOM 729 O O . VAL A 1 92 ? 25.069 34.043 -26.210 1.00 53.09 92 VAL A O 1
ATOM 732 N N . SER A 1 93 ? 23.478 34.910 -24.894 1.00 45.59 93 SER A N 1
ATOM 733 C CA . SER A 1 93 ? 23.700 36.312 -25.284 1.00 45.59 93 SER A CA 1
ATOM 734 C C . SER A 1 93 ? 24.779 37.018 -24.446 1.00 45.59 93 SER A C 1
ATOM 736 O O . SER A 1 93 ? 25.163 38.136 -24.776 1.00 45.59 93 SER A O 1
ATOM 738 N N . GLY A 1 94 ? 25.258 36.383 -23.367 1.00 42.50 94 GLY A N 1
ATOM 739 C CA . GLY A 1 94 ? 26.247 36.929 -22.431 1.00 42.50 94 GLY A CA 1
ATOM 740 C C . GLY A 1 94 ? 27.711 36.525 -22.661 1.00 42.50 94 GLY A C 1
ATOM 741 O O . GLY A 1 94 ? 28.562 36.972 -21.897 1.00 42.50 94 GLY A O 1
ATOM 742 N N . GLU A 1 95 ? 28.038 35.714 -23.672 1.00 33.19 95 GLU A N 1
ATOM 743 C CA . GLU A 1 95 ? 29.421 35.281 -23.938 1.00 33.19 95 GLU A CA 1
ATOM 744 C C . GLU A 1 95 ? 29.864 35.622 -25.371 1.00 33.19 95 GLU A C 1
ATOM 746 O O . GLU A 1 95 ? 29.341 35.095 -26.353 1.00 33.19 95 GLU A O 1
ATOM 751 N N . GLU A 1 96 ? 30.866 36.500 -25.484 1.00 31.33 96 GLU A N 1
ATOM 752 C CA . GLU A 1 96 ? 31.684 36.643 -26.693 1.00 31.33 96 GLU A CA 1
ATOM 753 C C . GLU A 1 96 ? 32.587 35.407 -26.903 1.00 31.33 96 GLU A C 1
ATOM 755 O O . GLU A 1 96 ? 32.891 34.673 -25.958 1.00 31.33 96 GLU A O 1
ATOM 760 N N . PRO A 1 97 ? 33.009 35.135 -28.152 1.00 43.28 97 P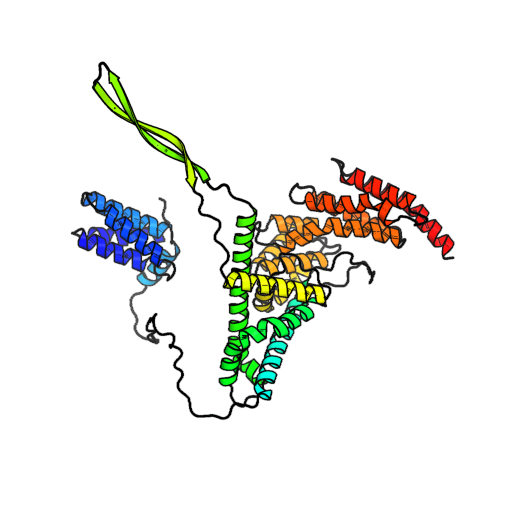RO A N 1
ATOM 761 C CA . PRO A 1 97 ? 33.348 33.793 -28.593 1.00 43.28 97 PRO A CA 1
ATOM 762 C C . PRO A 1 97 ? 34.790 33.421 -28.245 1.00 43.28 97 PRO A C 1
ATOM 764 O O . PRO A 1 97 ? 35.726 34.144 -28.582 1.00 43.28 97 PRO A O 1
ATOM 767 N N . HIS A 1 98 ? 34.993 32.218 -27.704 1.00 28.50 98 HIS A N 1
ATOM 768 C CA . HIS A 1 98 ? 36.281 31.536 -27.820 1.00 28.50 98 HIS A CA 1
ATOM 769 C C . HIS A 1 98 ? 36.123 30.126 -28.409 1.00 28.50 98 HIS A C 1
ATOM 771 O O . HIS A 1 98 ? 35.127 29.445 -28.153 1.00 28.50 98 HIS A O 1
ATOM 777 N N . PRO A 1 99 ? 37.076 29.693 -29.256 1.00 43.22 99 PRO A N 1
ATOM 778 C CA . PRO A 1 99 ? 36.903 28.563 -30.142 1.00 43.22 99 PRO A CA 1
ATOM 779 C C . PRO A 1 99 ? 37.403 27.257 -29.507 1.00 43.22 99 PRO A C 1
ATOM 781 O O . PRO A 1 99 ? 38.325 27.246 -28.697 1.00 43.22 99 PRO A O 1
ATOM 784 N N . LEU A 1 100 ? 36.832 26.155 -30.004 1.00 38.31 100 LEU A N 1
ATOM 785 C CA . LEU A 1 100 ? 37.289 24.765 -29.890 1.00 38.31 100 LEU A CA 1
ATOM 786 C C . LEU A 1 100 ? 37.259 24.139 -28.484 1.00 38.31 100 LEU A C 1
ATOM 788 O O . LEU A 1 100 ? 38.196 24.254 -27.705 1.00 38.31 100 LEU A O 1
ATOM 792 N N . ALA A 1 101 ? 36.267 23.274 -28.247 1.00 28.78 101 ALA A N 1
ATOM 793 C CA . ALA A 1 101 ? 36.454 21.821 -28.379 1.00 28.78 101 ALA A CA 1
ATOM 794 C C . ALA A 1 101 ? 35.319 21.046 -27.685 1.00 28.78 101 ALA A C 1
ATOM 796 O O . ALA A 1 101 ? 35.250 21.027 -26.460 1.00 28.78 101 ALA A O 1
ATOM 797 N N . ARG A 1 102 ? 34.514 20.307 -28.468 1.00 30.75 102 ARG A N 1
ATOM 798 C CA . ARG A 1 102 ? 34.289 18.845 -28.341 1.00 30.75 102 ARG A CA 1
ATOM 799 C C . ARG A 1 102 ? 33.046 18.400 -29.128 1.00 30.75 102 ARG A C 1
ATOM 801 O O . ARG A 1 102 ? 31.923 18.705 -28.763 1.00 30.75 102 ARG A O 1
ATOM 808 N N . ARG A 1 103 ? 33.320 17.636 -30.195 1.00 29.78 103 ARG A N 1
ATOM 809 C CA . ARG A 1 103 ? 32.508 16.567 -30.813 1.00 29.78 103 ARG A CA 1
ATOM 810 C C . ARG A 1 103 ? 30.982 16.739 -30.776 1.00 29.78 103 ARG A C 1
ATOM 812 O O . ARG A 1 103 ? 30.314 16.198 -29.902 1.00 29.78 103 ARG A O 1
ATOM 819 N N . ALA A 1 104 ? 30.448 17.335 -31.839 1.00 26.38 104 ALA A N 1
ATOM 820 C CA . ALA A 1 104 ? 29.183 16.873 -32.392 1.00 26.38 104 ALA A CA 1
ATOM 821 C C . ALA A 1 104 ? 29.457 15.534 -33.097 1.00 26.38 104 ALA A C 1
ATOM 823 O O . ALA A 1 104 ? 30.240 15.474 -34.044 1.00 26.38 104 ALA A O 1
ATOM 824 N N . VAL A 1 105 ? 28.892 14.455 -32.565 1.00 28.50 105 VAL A N 1
ATOM 825 C CA . VAL A 1 105 ? 28.620 13.255 -33.353 1.00 28.50 105 VAL A CA 1
ATOM 826 C C . VAL A 1 105 ? 27.266 13.506 -33.997 1.00 28.50 105 VAL A C 1
ATOM 828 O O . VAL A 1 105 ? 26.281 13.730 -33.292 1.00 28.50 105 VAL A O 1
ATOM 831 N N . ASP A 1 106 ? 27.256 13.514 -35.324 1.00 30.17 106 ASP A N 1
ATOM 832 C CA . ASP A 1 106 ? 26.054 13.479 -36.142 1.00 30.17 106 ASP A CA 1
ATOM 833 C C . ASP A 1 106 ? 25.173 12.297 -35.716 1.00 30.17 106 ASP A C 1
ATOM 835 O O . ASP A 1 106 ? 25.591 11.139 -35.763 1.00 30.17 106 ASP A O 1
ATOM 839 N N . LEU A 1 107 ? 23.942 12.591 -35.304 1.00 29.59 107 LEU A N 1
ATOM 840 C CA . LEU A 1 107 ? 22.858 11.617 -35.245 1.00 29.59 107 LEU A CA 1
ATOM 841 C C . LEU A 1 107 ? 21.866 11.988 -36.350 1.00 29.59 107 LEU A C 1
ATOM 843 O O . LEU A 1 107 ? 21.207 13.026 -36.231 1.00 29.59 107 LEU A O 1
ATOM 847 N N . PRO A 1 108 ? 21.731 11.184 -37.417 1.00 31.91 108 PRO A N 1
ATOM 848 C CA . PRO A 1 108 ? 20.607 11.329 -38.320 1.00 31.91 108 PRO A CA 1
ATOM 849 C C . PRO A 1 108 ? 19.322 10.913 -37.596 1.00 31.91 108 PRO A C 1
ATOM 851 O O . PRO A 1 108 ? 19.245 9.864 -36.956 1.00 31.91 108 PRO A O 1
ATOM 854 N N . ALA A 1 109 ? 18.306 11.763 -37.711 1.00 32.34 109 ALA A N 1
ATOM 855 C CA . ALA A 1 109 ? 16.924 11.358 -37.551 1.00 32.34 109 ALA A CA 1
ATOM 856 C C . ALA A 1 109 ? 16.483 10.679 -38.854 1.00 32.34 109 ALA A C 1
ATOM 858 O O . ALA A 1 109 ? 16.333 11.345 -39.875 1.00 32.34 109 ALA A O 1
ATOM 859 N N . SER A 1 110 ? 16.267 9.373 -38.788 1.00 27.47 110 SER A N 1
ATOM 860 C CA . SER A 1 110 ? 15.361 8.638 -39.664 1.00 27.47 110 SER A CA 1
ATOM 861 C C . SER A 1 110 ? 14.394 7.880 -38.753 1.00 27.47 110 SER A C 1
ATOM 863 O O . SER A 1 110 ? 14.777 6.916 -38.093 1.00 27.47 110 SER A O 1
ATOM 865 N N . ASP A 1 111 ? 13.165 8.391 -38.646 1.00 37.94 111 ASP A N 1
ATOM 866 C CA . ASP A 1 111 ? 12.000 7.505 -38.625 1.00 37.94 111 ASP A CA 1
ATOM 867 C C . ASP A 1 111 ? 11.894 6.909 -40.042 1.00 37.94 111 ASP A C 1
ATOM 869 O O . ASP A 1 111 ? 12.247 7.591 -41.005 1.00 37.94 111 ASP A O 1
ATOM 873 N N . ASP A 1 112 ? 11.443 5.659 -40.129 1.00 40.19 112 ASP A N 1
ATOM 874 C CA . ASP A 1 112 ? 11.536 4.725 -41.268 1.00 40.19 112 ASP A CA 1
ATOM 875 C C . ASP A 1 112 ? 12.909 4.051 -41.429 1.00 40.19 112 ASP A C 1
ATOM 877 O O . ASP A 1 112 ? 13.710 4.409 -42.281 1.00 40.19 112 ASP A O 1
ATOM 881 N N . ASP A 1 113 ? 13.179 3.090 -40.535 1.00 35.16 113 ASP A N 1
ATOM 882 C CA . ASP A 1 113 ? 13.769 1.773 -40.848 1.00 35.16 113 ASP A CA 1
ATOM 883 C C . ASP A 1 113 ? 13.941 0.972 -39.538 1.00 35.16 113 ASP A C 1
ATOM 885 O O . ASP A 1 113 ? 15.022 0.864 -38.954 1.00 35.16 113 ASP A O 1
ATOM 889 N N . LEU A 1 114 ? 12.847 0.386 -39.040 1.00 31.27 114 LEU A N 1
ATOM 890 C CA . LEU A 1 114 ? 12.975 -0.891 -38.332 1.00 31.27 114 LEU A CA 1
ATOM 891 C C . LEU A 1 114 ? 13.032 -1.962 -39.422 1.00 31.27 114 LEU A C 1
ATOM 893 O O . LEU A 1 114 ? 12.172 -1.934 -40.302 1.00 31.27 114 LEU A O 1
ATOM 897 N N . PRO A 1 115 ? 14.006 -2.887 -39.402 1.00 30.19 115 PRO A N 1
ATOM 898 C CA . PRO A 1 115 ? 14.121 -3.868 -40.463 1.00 30.19 115 PRO A CA 1
ATOM 899 C C . PRO A 1 115 ? 12.844 -4.704 -40.508 1.00 30.19 115 PRO A C 1
ATOM 901 O O . PRO A 1 115 ? 12.453 -5.333 -39.519 1.00 30.19 115 PRO A O 1
ATOM 904 N N . GLU A 1 116 ? 12.212 -4.703 -41.680 1.00 35.09 116 GLU A N 1
ATOM 905 C CA . GLU A 1 116 ? 11.341 -5.781 -42.116 1.00 35.09 116 GLU A CA 1
ATOM 906 C C . GLU A 1 116 ? 12.009 -7.113 -41.766 1.00 35.09 116 GLU A C 1
ATOM 908 O O . GLU A 1 116 ? 13.208 -7.315 -41.987 1.00 35.09 116 GLU A O 1
ATOM 913 N N . ILE A 1 117 ? 11.224 -8.019 -41.193 1.00 33.50 117 ILE A N 1
ATOM 914 C CA . ILE A 1 117 ? 11.610 -9.403 -40.945 1.00 33.50 117 ILE A CA 1
ATOM 915 C C . ILE A 1 117 ? 11.964 -10.027 -42.306 1.00 33.50 117 ILE A C 1
ATOM 917 O O . ILE A 1 117 ? 11.096 -10.537 -43.008 1.00 33.50 117 ILE A O 1
ATOM 921 N N . SER A 1 118 ? 13.239 -9.970 -42.694 1.00 28.89 118 SER A N 1
ATOM 922 C CA . SER A 1 118 ? 13.780 -10.746 -43.807 1.00 28.89 118 SER A CA 1
ATOM 923 C C . SER A 1 118 ? 14.123 -12.143 -43.308 1.00 28.89 118 SER A C 1
ATOM 925 O O . SER A 1 118 ? 15.061 -12.346 -42.536 1.00 28.89 118 SER A O 1
ATOM 927 N N . LEU A 1 119 ? 13.325 -13.107 -43.762 1.00 40.31 119 LEU A N 1
ATOM 928 C CA . LEU A 1 119 ? 13.606 -14.535 -43.703 1.00 40.31 119 LEU A CA 1
ATOM 929 C C . LEU A 1 119 ? 14.678 -14.875 -44.751 1.00 40.31 119 LEU A C 1
ATOM 931 O O . LEU A 1 119 ? 14.346 -15.346 -45.833 1.00 40.31 119 LEU A O 1
ATOM 935 N N . GLU A 1 120 ? 15.956 -14.668 -44.435 1.00 32.12 120 GLU A N 1
ATOM 936 C CA . GLU A 1 120 ? 17.054 -15.342 -45.139 1.00 32.12 120 GLU A CA 1
ATOM 937 C C . GLU A 1 120 ? 18.094 -15.897 -44.148 1.00 32.12 120 GLU A C 1
ATOM 939 O O . GLU A 1 120 ? 18.355 -15.289 -43.104 1.00 32.12 120 GLU A O 1
ATOM 944 N N . PRO A 1 121 ? 18.662 -17.086 -44.423 1.00 38.91 121 PRO A N 1
ATOM 945 C CA . PRO A 1 121 ? 19.410 -17.857 -43.441 1.00 38.91 121 PRO A CA 1
ATOM 946 C C . PRO A 1 121 ? 20.825 -17.293 -43.262 1.00 38.91 121 PRO A C 1
ATOM 948 O O . PRO A 1 121 ? 21.602 -17.195 -44.212 1.00 38.91 121 PRO A O 1
ATOM 951 N N . ARG A 1 122 ? 21.188 -16.954 -42.020 1.00 36.66 122 ARG A N 1
ATOM 952 C CA . ARG A 1 122 ? 22.579 -16.665 -41.638 1.00 36.66 122 ARG A CA 1
ATOM 953 C C . ARG A 1 122 ? 23.331 -17.967 -41.333 1.00 36.66 122 ARG A C 1
ATOM 955 O O . ARG A 1 122 ? 22.714 -18.912 -40.845 1.00 36.66 122 ARG A O 1
ATOM 962 N N . PRO A 1 123 ? 24.651 -18.015 -41.596 1.00 42.91 123 PRO A N 1
ATOM 963 C CA . PRO A 1 123 ? 25.443 -19.222 -41.430 1.00 42.91 123 PRO A CA 1
ATOM 964 C C . PRO A 1 123 ? 25.504 -19.615 -39.953 1.00 42.91 123 PRO A C 1
ATOM 966 O O . PRO A 1 123 ? 25.633 -18.761 -39.074 1.00 42.91 123 PRO A O 1
ATOM 969 N N . GLU A 1 124 ? 25.393 -20.918 -39.717 1.00 41.12 124 GLU A N 1
ATOM 970 C CA . GLU A 1 124 ? 25.360 -21.567 -38.411 1.00 41.12 124 GLU A CA 1
ATOM 971 C C . GLU A 1 124 ? 26.658 -21.305 -37.630 1.00 41.12 124 GLU A C 1
ATOM 973 O O . GLU A 1 124 ? 27.637 -22.042 -37.736 1.00 41.12 124 GLU A O 1
ATOM 978 N N . THR A 1 125 ? 26.682 -20.262 -36.801 1.00 49.62 125 THR A N 1
ATOM 979 C CA . THR A 1 125 ? 27.481 -20.321 -35.575 1.00 49.62 125 THR A CA 1
ATOM 980 C C . THR A 1 125 ? 26.748 -21.249 -34.611 1.00 49.62 125 THR A C 1
ATOM 982 O O . THR A 1 125 ? 25.540 -21.073 -34.422 1.00 49.62 125 THR A O 1
ATOM 985 N N . PRO A 1 126 ? 27.432 -22.245 -34.015 1.00 45.16 126 PRO A N 1
ATOM 986 C CA . PRO A 1 126 ? 26.766 -23.209 -33.157 1.00 45.16 126 PRO A CA 1
ATOM 987 C C . PRO A 1 126 ? 26.065 -22.454 -32.022 1.00 45.16 126 PRO A C 1
ATOM 989 O O . PRO A 1 126 ? 26.695 -21.591 -31.396 1.00 45.16 126 PRO A O 1
ATOM 992 N N . PRO A 1 127 ? 24.772 -22.723 -31.769 1.00 47.84 127 PRO A N 1
ATOM 993 C CA . PRO A 1 127 ? 24.087 -22.135 -30.634 1.00 47.84 127 PRO A CA 1
ATOM 994 C C . PRO A 1 127 ? 24.882 -22.492 -29.373 1.00 47.84 127 PRO A C 1
ATOM 996 O O . PRO A 1 127 ? 25.293 -23.650 -29.225 1.00 47.84 127 PRO A O 1
ATOM 999 N N . PRO A 1 128 ? 25.136 -21.531 -28.467 1.00 51.41 128 PRO A N 1
ATOM 1000 C CA . PRO A 1 128 ? 25.658 -21.893 -27.163 1.00 51.41 128 PRO A CA 1
ATOM 1001 C C . PRO A 1 128 ? 24.676 -22.902 -26.541 1.00 51.41 128 PRO A C 1
ATOM 1003 O O . PRO A 1 128 ? 23.467 -22.792 -26.780 1.00 51.41 128 PRO A O 1
ATOM 1006 N N . PRO A 1 129 ? 25.162 -23.918 -25.806 1.00 50.81 129 PRO A N 1
ATOM 1007 C CA . PRO A 1 129 ? 24.294 -24.949 -25.248 1.00 50.81 129 PRO A CA 1
ATOM 1008 C C . PRO A 1 129 ? 23.160 -24.280 -24.465 1.00 50.81 129 PRO A C 1
ATOM 1010 O O . PRO A 1 129 ? 23.400 -23.280 -23.779 1.00 50.81 129 PRO A O 1
ATOM 1013 N N . ALA A 1 130 ? 21.933 -24.794 -24.601 1.00 51.94 130 ALA A N 1
ATOM 1014 C CA . ALA A 1 130 ? 20.735 -24.246 -23.954 1.00 51.94 130 ALA A CA 1
ATOM 1015 C C . ALA A 1 130 ? 20.948 -24.008 -22.441 1.00 51.94 130 ALA A C 1
ATOM 1017 O O . ALA A 1 130 ? 20.494 -22.998 -21.902 1.00 51.94 130 ALA A O 1
ATOM 1018 N N . ASP A 1 131 ? 21.785 -24.847 -21.823 1.00 59.34 131 ASP A N 1
ATOM 1019 C CA . ASP A 1 131 ? 22.260 -24.760 -20.439 1.00 59.34 131 ASP A CA 1
ATOM 1020 C C . ASP A 1 131 ? 22.890 -23.399 -20.069 1.00 59.34 131 ASP A C 1
ATOM 1022 O O . ASP A 1 131 ? 22.812 -22.966 -18.922 1.00 59.34 131 ASP A O 1
ATOM 1026 N N . SER A 1 132 ? 23.490 -22.682 -21.026 1.00 74.50 132 SER A N 1
ATOM 1027 C CA . SER A 1 132 ? 24.162 -21.395 -20.784 1.00 74.50 132 SER A CA 1
ATOM 1028 C C . SER A 1 132 ? 23.202 -20.211 -20.643 1.00 74.50 132 SER A C 1
ATOM 1030 O O . SER A 1 132 ? 23.475 -19.292 -19.870 1.00 74.50 132 SER A O 1
ATOM 1032 N N . PHE A 1 133 ? 22.081 -20.214 -21.373 1.00 85.62 133 PHE A N 1
ATOM 1033 C CA . PHE A 1 133 ? 21.120 -19.113 -21.319 1.00 85.62 133 PHE A CA 1
ATOM 1034 C C . PHE A 1 133 ? 20.116 -19.299 -20.185 1.00 85.62 133 PHE A C 1
ATOM 1036 O O . PHE A 1 133 ? 19.753 -18.325 -19.533 1.00 85.62 133 PHE A O 1
ATOM 1043 N N . ASP A 1 134 ? 19.715 -20.533 -19.881 1.00 87.12 134 ASP A N 1
ATOM 1044 C CA . ASP A 1 134 ? 18.865 -20.774 -18.714 1.00 87.12 134 ASP A CA 1
ATOM 1045 C C . ASP A 1 134 ? 19.631 -20.481 -17.405 1.00 87.12 134 ASP A C 1
ATOM 1047 O O . ASP A 1 134 ? 19.063 -19.896 -16.481 1.00 87.12 134 ASP A O 1
ATOM 1051 N N . ALA A 1 135 ? 20.947 -20.741 -17.359 1.00 88.06 135 ALA A N 1
ATOM 1052 C CA . ALA A 1 135 ? 21.814 -20.276 -16.272 1.00 88.06 135 ALA A CA 1
ATOM 1053 C C . ALA A 1 135 ? 21.898 -18.738 -16.193 1.00 88.06 135 ALA A C 1
ATOM 1055 O O . ALA A 1 135 ? 21.861 -18.175 -15.099 1.00 88.06 135 ALA A O 1
ATOM 1056 N N . PHE A 1 136 ? 21.963 -18.043 -17.336 1.00 89.81 136 PHE A N 1
ATOM 1057 C CA . PHE A 1 136 ? 21.893 -16.578 -17.387 1.00 89.81 136 PHE A CA 1
ATOM 1058 C C . PHE A 1 136 ? 20.553 -16.053 -16.858 1.00 89.81 136 PHE A C 1
ATOM 1060 O O . PHE A 1 136 ? 20.536 -15.160 -16.017 1.00 89.81 136 PHE A O 1
ATOM 1067 N N . MET A 1 137 ? 19.429 -16.640 -17.275 1.00 91.62 137 MET A N 1
ATOM 1068 C CA . MET A 1 137 ? 18.094 -16.271 -16.791 1.00 91.62 137 MET A CA 1
ATOM 1069 C C . MET A 1 137 ? 17.943 -16.491 -15.281 1.00 91.62 137 MET A C 1
ATOM 1071 O O . MET A 1 137 ? 17.366 -15.645 -14.596 1.00 91.62 137 MET A O 1
ATOM 1075 N N . ALA A 1 138 ? 18.492 -17.587 -14.748 1.00 91.19 138 ALA A N 1
ATOM 1076 C CA . ALA A 1 138 ? 18.535 -17.834 -13.310 1.00 91.19 138 ALA A CA 1
ATOM 1077 C C . ALA A 1 138 ? 19.374 -16.774 -12.575 1.00 91.19 138 ALA A C 1
ATOM 1079 O O . ALA A 1 138 ? 18.924 -16.234 -11.567 1.00 91.19 138 ALA A O 1
ATOM 1080 N N . ALA A 1 139 ? 20.538 -16.401 -13.115 1.00 91.56 139 ALA A N 1
ATOM 1081 C CA . ALA A 1 139 ? 21.375 -15.347 -12.545 1.00 91.56 139 ALA A CA 1
ATOM 1082 C C . ALA A 1 139 ? 20.697 -13.960 -12.587 1.00 91.56 139 ALA A C 1
ATOM 1084 O O . ALA A 1 139 ? 20.791 -13.206 -11.620 1.00 91.56 139 ALA A O 1
ATOM 1085 N N . VAL A 1 140 ? 19.962 -13.634 -13.661 1.00 93.38 140 VAL A N 1
ATOM 1086 C CA . VAL A 1 140 ? 19.144 -12.407 -13.745 1.00 93.38 140 VAL A CA 1
ATOM 1087 C C . VAL A 1 140 ? 18.061 -12.408 -12.667 1.00 93.38 140 VAL A C 1
ATOM 1089 O O . VAL A 1 140 ? 17.875 -11.405 -11.976 1.00 93.38 140 VAL A O 1
ATOM 1092 N N . LEU A 1 141 ? 17.350 -13.528 -12.504 1.00 93.94 141 LEU A N 1
ATOM 1093 C CA . LEU A 1 141 ? 16.337 -13.674 -11.462 1.00 93.94 141 LEU A CA 1
ATOM 1094 C C . LEU A 1 141 ? 16.939 -13.496 -10.066 1.00 93.94 141 LEU A C 1
ATOM 1096 O O . LEU A 1 141 ? 16.334 -12.821 -9.235 1.00 93.94 141 LEU A O 1
ATOM 1100 N N . ASP A 1 142 ? 18.098 -14.092 -9.803 1.00 91.88 142 ASP A N 1
ATOM 1101 C CA . ASP A 1 142 ? 18.755 -14.020 -8.501 1.00 91.88 142 ASP A CA 1
ATOM 1102 C C . ASP A 1 142 ? 19.246 -12.602 -8.181 1.00 91.88 142 ASP A C 1
ATOM 1104 O O . ASP A 1 142 ? 19.043 -12.142 -7.056 1.00 91.88 142 ASP A O 1
ATOM 1108 N N . ASP A 1 143 ? 19.790 -11.861 -9.154 1.00 91.50 143 ASP A N 1
ATOM 1109 C CA . ASP A 1 143 ? 20.175 -10.454 -8.958 1.00 91.50 143 ASP A CA 1
ATOM 1110 C C . ASP A 1 143 ? 18.944 -9.562 -8.701 1.00 91.50 143 ASP A C 1
ATOM 1112 O O . ASP A 1 143 ? 18.949 -8.721 -7.792 1.00 91.50 143 ASP A O 1
ATOM 1116 N N . LEU A 1 144 ? 17.847 -9.765 -9.448 1.00 91.31 144 LEU A N 1
ATOM 1117 C CA . LEU A 1 144 ? 16.587 -9.031 -9.255 1.00 91.31 144 LEU A CA 1
ATOM 1118 C C . LEU A 1 144 ? 15.958 -9.339 -7.892 1.00 91.31 144 LEU A C 1
ATOM 1120 O O . LEU A 1 144 ? 15.601 -8.425 -7.145 1.00 91.31 144 LEU A O 1
ATOM 1124 N N . ALA A 1 145 ? 15.841 -10.621 -7.546 1.00 89.12 145 ALA A N 1
ATOM 1125 C CA . ALA A 1 145 ? 15.255 -11.068 -6.289 1.00 89.12 145 ALA A CA 1
ATOM 1126 C C . ALA A 1 145 ? 16.114 -10.665 -5.085 1.00 89.12 145 ALA A C 1
ATOM 1128 O O . ALA A 1 145 ? 15.571 -10.236 -4.063 1.00 89.12 145 ALA A O 1
ATOM 1129 N N . GLY A 1 146 ? 17.442 -10.747 -5.204 1.00 89.25 146 GLY A N 1
ATOM 1130 C CA . GLY A 1 146 ? 18.381 -10.268 -4.192 1.00 89.25 146 GLY A CA 1
ATOM 1131 C C . GLY A 1 146 ? 18.246 -8.763 -3.966 1.00 89.25 146 GLY A C 1
ATOM 1132 O O . GLY A 1 146 ? 18.119 -8.317 -2.824 1.00 89.25 146 GLY A O 1
ATOM 1133 N N . SER A 1 147 ? 18.160 -7.988 -5.050 1.00 89.50 147 SER A N 1
ATOM 1134 C CA . SER A 1 147 ? 17.954 -6.538 -4.987 1.00 89.50 147 SER A CA 1
ATOM 1135 C C . SER A 1 147 ? 16.613 -6.170 -4.344 1.00 89.50 147 SER A C 1
ATOM 1137 O O . SER A 1 147 ? 16.576 -5.316 -3.459 1.00 89.50 147 SER A O 1
ATOM 1139 N N . LEU A 1 148 ? 15.516 -6.835 -4.723 1.00 89.56 148 LEU A N 1
ATOM 1140 C CA . LEU A 1 148 ? 14.203 -6.640 -4.096 1.00 89.56 148 LEU A CA 1
ATOM 1141 C C . LEU A 1 148 ? 14.221 -7.001 -2.614 1.00 89.56 148 LEU A C 1
ATOM 1143 O O . LEU A 1 148 ? 13.731 -6.229 -1.799 1.00 89.56 148 LEU A O 1
ATOM 1147 N N . THR A 1 149 ? 14.821 -8.135 -2.253 1.00 88.94 149 THR A N 1
ATOM 1148 C CA . THR A 1 149 ? 14.926 -8.568 -0.853 1.00 88.94 149 THR A CA 1
ATOM 1149 C C . THR A 1 149 ? 15.675 -7.538 -0.013 1.00 88.94 149 THR A C 1
ATOM 1151 O O . THR A 1 149 ? 15.220 -7.190 1.075 1.00 88.94 149 THR A O 1
ATOM 1154 N N . HIS A 1 150 ? 16.791 -7.011 -0.524 1.00 88.56 150 HIS A N 1
ATOM 1155 C CA . HIS A 1 150 ? 17.562 -5.972 0.156 1.00 88.56 150 HIS A CA 1
ATOM 1156 C C . HIS A 1 150 ? 16.760 -4.674 0.324 1.00 88.56 150 HIS A C 1
ATOM 1158 O O . HIS A 1 150 ? 16.727 -4.099 1.407 1.00 88.56 150 HIS A O 1
ATOM 1164 N N . ARG A 1 151 ? 16.058 -4.242 -0.725 1.00 89.81 151 ARG A N 1
ATOM 1165 C CA . ARG A 1 151 ? 15.269 -3.003 -0.725 1.00 89.81 151 ARG A CA 1
ATOM 1166 C C . ARG A 1 151 ? 14.033 -3.088 0.168 1.00 89.81 151 ARG A C 1
ATOM 1168 O O . ARG A 1 151 ? 13.754 -2.156 0.909 1.00 89.81 151 ARG A O 1
ATOM 1175 N N . VAL A 1 152 ? 13.332 -4.219 0.154 1.00 87.69 152 VAL A N 1
ATOM 1176 C CA . VAL A 1 152 ? 12.211 -4.492 1.067 1.00 87.69 152 VAL A CA 1
ATOM 1177 C C . VAL A 1 152 ? 12.701 -4.568 2.516 1.00 87.69 152 VAL A C 1
ATOM 1179 O O . VAL A 1 152 ? 12.004 -4.120 3.423 1.00 87.69 152 VAL A O 1
ATOM 1182 N N . ALA A 1 153 ? 13.924 -5.061 2.753 1.00 85.94 153 ALA A N 1
ATOM 1183 C CA . ALA A 1 153 ? 14.498 -5.116 4.094 1.00 85.94 153 ALA A CA 1
ATOM 1184 C C . ALA A 1 153 ? 14.666 -3.736 4.755 1.00 85.94 153 ALA A C 1
ATOM 1186 O O . ALA A 1 153 ? 14.664 -3.676 5.982 1.00 85.94 153 ALA A O 1
ATOM 1187 N N . LEU A 1 154 ? 14.746 -2.648 3.978 1.00 85.94 154 LEU A N 1
ATOM 1188 C CA . LEU A 1 154 ? 14.804 -1.278 4.506 1.00 85.94 154 LEU A CA 1
ATOM 1189 C C . LEU A 1 154 ? 13.521 -0.865 5.239 1.00 85.94 154 LEU A C 1
ATOM 1191 O O . LEU A 1 154 ? 13.574 -0.044 6.146 1.00 85.94 154 LEU A O 1
ATOM 1195 N N . PHE A 1 155 ? 12.385 -1.464 4.881 1.00 83.88 155 PHE A N 1
ATOM 1196 C CA . PHE A 1 155 ? 11.086 -1.195 5.499 1.00 83.88 155 PHE A CA 1
ATOM 1197 C C . PHE A 1 155 ? 10.730 -2.221 6.576 1.00 83.88 155 PHE A C 1
ATOM 1199 O O . PHE A 1 155 ? 9.609 -2.242 7.072 1.00 83.88 155 PHE A O 1
ATOM 1206 N N . LYS A 1 156 ? 11.646 -3.124 6.953 1.00 77.06 156 LYS A N 1
ATOM 1207 C CA . LYS A 1 156 ? 11.342 -4.116 7.988 1.00 77.06 156 LYS A CA 1
ATOM 1208 C C . LYS A 1 156 ? 11.089 -3.430 9.321 1.00 77.06 156 LYS A C 1
ATOM 1210 O O . LYS A 1 156 ? 11.906 -2.660 9.815 1.00 77.06 156 LYS A O 1
ATOM 1215 N N . VAL A 1 157 ? 9.967 -3.786 9.931 1.00 71.69 157 VAL A N 1
ATOM 1216 C CA . VAL A 1 157 ? 9.579 -3.305 11.253 1.00 71.69 157 VAL A CA 1
ATOM 1217 C C . VAL A 1 157 ? 9.900 -4.340 12.324 1.00 71.69 157 VAL A C 1
ATOM 1219 O O . VAL A 1 157 ? 9.816 -5.542 12.053 1.00 71.69 157 VAL A O 1
ATOM 1222 N N . PRO A 1 158 ? 10.274 -3.913 13.546 1.00 64.06 158 PRO A N 1
ATOM 1223 C CA . PRO A 1 158 ? 10.406 -4.833 14.661 1.00 64.06 158 PRO A CA 1
ATOM 1224 C C . PRO A 1 158 ? 9.070 -5.535 14.910 1.00 64.06 158 PRO A C 1
ATOM 1226 O O . PRO A 1 158 ? 7.995 -4.999 14.620 1.00 64.06 158 PRO A O 1
ATOM 1229 N N . ALA A 1 159 ? 9.136 -6.737 15.484 1.00 55.25 159 ALA A N 1
ATOM 1230 C CA . ALA A 1 159 ? 7.939 -7.429 15.935 1.00 55.25 159 ALA A CA 1
ATOM 1231 C C . ALA A 1 159 ? 7.137 -6.493 16.855 1.00 55.25 159 ALA A C 1
ATOM 1233 O O . ALA A 1 159 ? 7.701 -5.849 17.745 1.00 55.25 159 ALA A O 1
ATOM 1234 N N . ARG A 1 160 ? 5.825 -6.380 16.611 1.00 52.47 160 ARG A N 1
ATOM 1235 C CA . ARG A 1 160 ? 4.939 -5.502 17.389 1.00 52.47 160 ARG A CA 1
ATOM 1236 C C . ARG A 1 160 ? 5.124 -5.802 18.887 1.00 52.47 160 ARG A C 1
ATOM 1238 O O . ARG A 1 160 ? 5.174 -6.967 19.272 1.00 52.47 160 ARG A O 1
ATOM 1245 N N . ARG A 1 161 ? 5.183 -4.759 19.736 1.00 40.53 161 ARG A N 1
ATOM 1246 C CA . ARG A 1 161 ? 5.322 -4.870 21.213 1.00 40.53 161 ARG A CA 1
ATOM 1247 C C . ARG A 1 161 ? 4.255 -5.746 21.881 1.00 40.53 161 ARG A C 1
ATOM 1249 O O . ARG A 1 161 ? 4.446 -6.159 23.018 1.00 40.53 161 ARG A O 1
ATOM 1256 N N . PHE A 1 162 ? 3.175 -6.059 21.170 1.00 33.94 162 PHE A N 1
ATOM 1257 C CA . PHE A 1 162 ? 2.272 -7.151 21.500 1.00 33.94 162 PHE A CA 1
ATOM 1258 C C . PHE A 1 162 ? 2.693 -8.434 20.774 1.00 33.94 162 PHE A C 1
ATOM 1260 O O . PHE A 1 162 ? 2.312 -8.637 19.616 1.00 33.94 162 PHE A O 1
ATOM 1267 N N . PRO A 1 163 ? 3.448 -9.329 21.429 1.00 30.38 163 PRO A N 1
ATOM 1268 C CA . PRO A 1 163 ? 3.657 -10.663 20.920 1.00 30.38 163 PRO A CA 1
ATOM 1269 C C . PRO A 1 163 ? 2.364 -11.449 21.127 1.00 30.38 163 PRO A C 1
ATOM 1271 O O . PRO A 1 163 ? 2.043 -11.909 22.219 1.00 30.38 163 PRO A O 1
ATOM 1274 N N . SER A 1 164 ? 1.631 -11.680 20.052 1.00 29.91 164 SER A N 1
ATOM 1275 C CA . SER A 1 164 ? 1.011 -12.985 19.916 1.00 29.91 164 SER A CA 1
ATOM 1276 C C . SER A 1 164 ? 1.295 -13.470 18.500 1.00 29.91 164 SER A C 1
ATOM 1278 O O . SER A 1 164 ? 0.744 -12.902 17.558 1.00 29.91 164 SER A O 1
ATOM 1280 N N . PRO A 1 165 ? 2.136 -14.505 18.308 1.00 31.88 165 PRO A N 1
ATOM 1281 C CA . PRO A 1 165 ? 2.454 -15.072 16.988 1.00 31.88 165 PRO A CA 1
ATOM 1282 C C . PRO A 1 165 ? 1.233 -15.656 16.250 1.00 31.88 165 PRO A C 1
ATOM 1284 O O . PRO A 1 165 ? 1.358 -16.231 15.179 1.00 31.88 165 PRO A O 1
ATOM 1287 N N . THR A 1 166 ? 0.037 -15.516 16.817 1.00 32.25 166 THR A N 1
ATOM 1288 C CA . THR A 1 166 ? -1.239 -15.955 16.259 1.00 32.25 166 THR A CA 1
ATOM 1289 C C . THR A 1 166 ? -2.191 -14.787 15.990 1.00 32.25 166 THR A C 1
ATOM 1291 O O . THR A 1 166 ? -3.377 -15.034 15.778 1.00 32.25 166 THR A O 1
ATOM 1294 N N . TYR A 1 167 ? -1.733 -13.530 16.052 1.00 41.34 167 TYR A N 1
ATOM 1295 C CA . TYR A 1 167 ? -2.628 -12.380 16.029 1.00 41.34 167 TYR A CA 1
ATOM 1296 C C . TYR A 1 167 ? -2.285 -11.323 14.969 1.00 41.34 167 TYR A C 1
ATOM 1298 O O . TYR A 1 167 ? -1.629 -10.313 15.222 1.00 41.34 167 TYR A O 1
ATOM 1306 N N . VAL A 1 168 ? -2.787 -11.588 13.765 1.00 46.25 168 VAL A N 1
ATOM 1307 C CA . VAL A 1 168 ? -2.865 -10.684 12.620 1.00 46.25 168 VAL A CA 1
ATOM 1308 C C . VAL A 1 168 ? -4.149 -11.098 11.883 1.00 46.25 168 VAL A C 1
ATOM 1310 O O . VAL A 1 168 ? -4.108 -12.009 11.065 1.00 46.25 168 VAL A O 1
ATOM 1313 N N . HIS A 1 169 ? -5.319 -10.537 12.234 1.00 39.59 169 HIS A N 1
ATOM 1314 C CA . HIS A 1 169 ? -6.570 -10.829 11.485 1.00 39.59 169 HIS A CA 1
ATOM 1315 C C . HIS A 1 169 ? -6.483 -10.386 10.026 1.00 39.59 169 HIS A C 1
ATOM 1317 O O . HIS A 1 169 ? -7.204 -10.884 9.170 1.00 39.59 169 HIS A O 1
ATOM 1323 N N . GLU A 1 170 ? -5.582 -9.450 9.769 1.00 50.78 170 GLU A N 1
ATOM 1324 C CA . GLU A 1 170 ? -5.404 -8.754 8.519 1.00 50.78 170 GLU A CA 1
ATOM 1325 C C . GLU A 1 170 ? -3.890 -8.560 8.343 1.00 50.78 170 GLU A C 1
ATOM 1327 O O . GLU A 1 170 ? -3.243 -7.955 9.198 1.00 50.78 170 GLU A O 1
ATOM 1332 N N . GLN A 1 171 ? -3.319 -9.193 7.306 1.00 54.06 171 GLN A N 1
ATOM 1333 C CA . GLN A 1 171 ? -1.879 -9.278 7.003 1.00 54.06 171 GLN A CA 1
ATOM 1334 C C . GLN A 1 171 ? -1.134 -7.956 7.281 1.00 54.06 171 GLN A C 1
ATOM 1336 O O . GLN A 1 171 ? -1.679 -6.904 6.953 1.00 54.06 171 GLN A O 1
ATOM 1341 N N . PRO A 1 172 ? 0.107 -7.954 7.825 1.00 62.56 172 PRO A N 1
ATOM 1342 C CA . PRO A 1 172 ? 0.861 -6.706 7.962 1.00 62.56 172 PRO A CA 1
ATOM 1343 C C . PRO A 1 172 ? 0.967 -5.975 6.618 1.00 62.56 172 PRO A C 1
ATOM 1345 O O . PRO A 1 172 ? 0.870 -6.616 5.569 1.00 62.56 172 PRO A O 1
ATOM 1348 N N . PHE A 1 173 ? 1.215 -4.658 6.659 1.00 71.62 173 PHE A N 1
ATOM 1349 C CA . PHE A 1 173 ? 1.553 -3.884 5.462 1.00 71.62 173 PHE A CA 1
ATOM 1350 C C . PHE A 1 173 ? 2.497 -4.701 4.579 1.00 71.62 173 PHE A C 1
ATOM 1352 O O . PHE A 1 173 ? 3.474 -5.272 5.068 1.00 71.62 173 PHE A O 1
ATOM 1359 N N . ILE A 1 174 ? 2.157 -4.817 3.301 1.00 73.44 174 ILE A N 1
ATOM 1360 C CA . ILE A 1 174 ? 2.671 -5.869 2.420 1.00 73.44 174 ILE A CA 1
ATOM 1361 C C . ILE A 1 174 ? 4.202 -5.924 2.352 1.00 73.44 174 ILE A C 1
ATOM 1363 O O . ILE A 1 174 ? 4.758 -7.014 2.289 1.00 73.44 174 ILE A O 1
ATOM 1367 N N . LEU A 1 175 ? 4.899 -4.787 2.460 1.00 78.69 175 LEU A N 1
ATOM 1368 C CA . LEU A 1 175 ? 6.368 -4.744 2.447 1.00 78.69 175 LEU A CA 1
ATOM 1369 C C . LEU A 1 175 ? 7.001 -5.240 3.757 1.00 78.69 175 LEU A C 1
ATOM 1371 O O . LEU A 1 175 ? 8.177 -5.584 3.787 1.00 78.69 175 LEU A O 1
ATOM 1375 N N . HIS A 1 176 ? 6.233 -5.317 4.841 1.00 74.25 176 HIS A N 1
ATOM 1376 C CA . HIS A 1 176 ? 6.663 -5.926 6.099 1.00 74.25 176 HIS A CA 1
ATOM 1377 C C . HIS A 1 176 ? 6.458 -7.448 6.104 1.00 74.25 176 HIS A C 1
ATOM 1379 O O . HIS A 1 176 ? 6.975 -8.129 6.990 1.00 74.25 176 HIS A O 1
ATOM 1385 N N . ALA A 1 177 ? 5.686 -7.996 5.158 1.00 76.94 177 ALA A N 1
ATOM 1386 C CA . ALA A 1 177 ? 5.422 -9.425 5.087 1.00 76.94 177 ALA A CA 1
ATOM 1387 C C . ALA A 1 177 ? 6.638 -10.174 4.524 1.00 76.94 177 ALA A C 1
ATOM 1389 O O . ALA A 1 177 ? 7.105 -9.893 3.421 1.00 76.94 177 ALA A O 1
ATOM 1390 N N . GLU A 1 178 ? 7.117 -11.192 5.243 1.00 76.44 178 GLU A N 1
ATOM 1391 C CA . GLU A 1 178 ? 8.274 -11.992 4.812 1.00 76.44 178 GLU A CA 1
ATOM 1392 C C . GLU A 1 178 ? 8.046 -12.680 3.457 1.00 76.44 178 GLU A C 1
ATOM 1394 O O . GLU A 1 178 ? 8.970 -12.814 2.654 1.00 76.44 178 GLU A O 1
ATOM 1399 N N . ALA A 1 179 ? 6.798 -13.059 3.170 1.00 83.94 179 ALA A N 1
ATOM 1400 C CA . ALA A 1 179 ? 6.421 -13.721 1.928 1.00 83.94 179 ALA A CA 1
ATOM 1401 C C . ALA A 1 179 ? 6.394 -12.785 0.701 1.00 83.94 179 ALA A C 1
ATOM 1403 O O . ALA A 1 179 ? 6.413 -13.285 -0.424 1.00 83.94 179 ALA A O 1
ATOM 1404 N N . PHE A 1 180 ? 6.428 -11.453 0.866 1.00 87.06 180 PHE A N 1
ATOM 1405 C CA . PHE A 1 180 ? 6.354 -10.507 -0.259 1.00 87.06 180 PHE A CA 1
ATOM 1406 C C . PHE A 1 180 ? 7.510 -10.666 -1.251 1.00 87.06 180 PHE A C 1
ATOM 1408 O O . PHE A 1 180 ? 7.285 -10.793 -2.454 1.00 87.06 180 PHE A O 1
ATOM 1415 N N . ALA A 1 181 ? 8.753 -10.725 -0.761 1.00 86.00 181 ALA A N 1
ATOM 1416 C CA . ALA A 1 181 ? 9.920 -10.903 -1.627 1.00 86.00 181 ALA A CA 1
ATOM 1417 C C . ALA A 1 181 ? 9.886 -12.255 -2.367 1.00 86.00 181 ALA A C 1
ATOM 1419 O O . ALA A 1 181 ? 10.278 -12.341 -3.532 1.00 86.00 181 ALA A O 1
ATOM 1420 N N . GLY A 1 182 ? 9.364 -13.301 -1.714 1.00 89.38 182 GLY A N 1
ATOM 1421 C CA . GLY A 1 182 ? 9.166 -14.620 -2.318 1.00 89.38 182 GLY A CA 1
ATOM 1422 C C . GLY A 1 182 ? 8.096 -14.622 -3.412 1.00 89.38 182 GLY A C 1
ATOM 1423 O O . GLY A 1 182 ? 8.321 -15.177 -4.491 1.00 89.38 182 GLY A O 1
ATOM 1424 N N . ALA A 1 183 ? 6.966 -13.953 -3.173 1.00 91.12 183 ALA A N 1
ATOM 1425 C CA . ALA A 1 183 ? 5.915 -13.770 -4.170 1.00 91.12 183 ALA A CA 1
ATOM 1426 C C . ALA A 1 183 ? 6.429 -12.972 -5.374 1.00 91.12 183 ALA A C 1
ATOM 1428 O O . ALA A 1 183 ? 6.262 -13.405 -6.513 1.00 91.12 183 ALA A O 1
ATOM 1429 N N . ALA A 1 184 ? 7.139 -11.862 -5.138 1.00 91.62 184 ALA A N 1
ATOM 1430 C CA . ALA A 1 184 ? 7.742 -11.061 -6.200 1.00 91.62 184 ALA A CA 1
ATOM 1431 C C . ALA A 1 184 ? 8.732 -11.892 -7.031 1.00 91.62 184 ALA A C 1
ATOM 1433 O O . ALA A 1 184 ? 8.636 -11.911 -8.256 1.00 91.62 184 ALA A O 1
ATOM 1434 N N . ARG A 1 185 ? 9.630 -12.654 -6.386 1.00 92.88 185 ARG A N 1
ATOM 1435 C CA . ARG A 1 185 ? 10.558 -13.568 -7.078 1.00 92.88 185 ARG A CA 1
ATOM 1436 C C . ARG A 1 185 ? 9.817 -14.577 -7.956 1.00 92.88 185 ARG A C 1
ATOM 1438 O O . ARG A 1 185 ? 10.217 -14.794 -9.096 1.00 92.88 185 ARG A O 1
ATOM 1445 N N . THR A 1 186 ? 8.746 -15.173 -7.438 1.00 93.75 186 THR A N 1
ATOM 1446 C CA . THR A 1 186 ? 7.914 -16.140 -8.172 1.00 93.75 186 THR A CA 1
ATOM 1447 C C . THR A 1 186 ? 7.269 -15.487 -9.392 1.00 93.75 186 THR A C 1
ATOM 1449 O O . THR A 1 186 ? 7.367 -16.011 -10.496 1.00 93.75 186 THR A O 1
ATOM 1452 N N . PHE A 1 187 ? 6.709 -14.289 -9.226 1.00 94.56 187 PHE A N 1
ATOM 1453 C CA . PHE A 1 187 ? 6.114 -13.527 -10.319 1.00 94.56 187 PHE A CA 1
ATOM 1454 C C . PHE A 1 187 ? 7.136 -13.144 -11.401 1.00 94.56 187 PHE A C 1
ATOM 1456 O O . PHE A 1 187 ? 6.872 -13.311 -12.593 1.00 94.56 187 PHE A O 1
ATOM 1463 N N . PHE A 1 188 ? 8.338 -12.699 -11.016 1.00 93.44 188 PHE A N 1
ATOM 1464 C CA . PHE A 1 188 ? 9.409 -12.437 -11.980 1.00 93.44 188 PHE A CA 1
ATOM 1465 C C . PHE A 1 188 ? 9.796 -13.698 -12.751 1.00 93.44 188 PHE A C 1
ATOM 1467 O O . PHE A 1 188 ? 9.877 -13.648 -13.977 1.00 93.44 188 PHE A O 1
ATOM 1474 N N . ARG A 1 189 ? 10.003 -14.818 -12.053 1.00 93.44 189 ARG A N 1
ATOM 1475 C CA . ARG A 1 189 ? 10.417 -16.090 -12.656 1.00 93.44 189 ARG A CA 1
ATOM 1476 C C . ARG A 1 189 ? 9.377 -16.647 -13.623 1.00 93.44 189 ARG A C 1
ATOM 1478 O O . ARG A 1 189 ? 9.732 -17.001 -14.741 1.00 93.44 189 ARG A O 1
ATOM 1485 N N . ASP A 1 190 ? 8.128 -16.738 -13.178 1.00 92.06 190 ASP A N 1
ATOM 1486 C CA . ASP A 1 190 ? 7.107 -17.544 -13.853 1.00 92.06 190 ASP A CA 1
ATOM 1487 C C . ASP A 1 190 ? 6.265 -16.724 -14.836 1.00 92.06 190 ASP A C 1
ATOM 1489 O O . ASP A 1 190 ? 5.690 -17.289 -15.764 1.00 92.06 190 ASP A O 1
ATOM 1493 N N . VAL A 1 191 ? 6.210 -15.397 -14.666 1.00 92.50 191 VAL A N 1
ATOM 1494 C CA . VAL A 1 191 ? 5.344 -14.522 -15.470 1.00 92.50 191 VAL A CA 1
ATOM 1495 C C . VAL A 1 191 ? 6.149 -13.528 -16.301 1.00 92.50 191 VAL A C 1
ATOM 1497 O O . VAL A 1 191 ? 6.010 -13.494 -17.521 1.00 92.50 191 VAL A O 1
ATOM 1500 N N . LEU A 1 192 ? 7.004 -12.709 -15.681 1.00 92.25 192 LEU A N 1
ATOM 1501 C CA . LEU A 1 192 ? 7.617 -11.572 -16.384 1.00 92.25 192 LEU A CA 1
ATOM 1502 C C . LEU A 1 192 ? 8.834 -11.942 -17.235 1.00 92.25 192 LEU A C 1
ATOM 1504 O O . LEU A 1 192 ? 8.903 -11.567 -18.405 1.00 92.25 192 LEU A O 1
ATOM 1508 N N . LEU A 1 193 ? 9.800 -12.665 -16.667 1.00 90.56 193 LEU A N 1
ATOM 1509 C CA . LEU A 1 193 ? 11.034 -13.029 -17.363 1.00 90.56 193 LEU A CA 1
ATOM 1510 C C . LEU A 1 193 ? 10.788 -13.866 -18.634 1.00 90.56 193 LEU A C 1
ATOM 1512 O O . LEU A 1 193 ? 11.445 -13.578 -19.639 1.00 90.56 193 LEU A O 1
ATOM 1516 N N . PRO A 1 194 ? 9.827 -14.813 -18.675 1.00 91.44 194 PRO A N 1
ATOM 1517 C CA . PRO A 1 194 ? 9.473 -15.517 -19.908 1.00 91.44 194 PRO A CA 1
ATOM 1518 C C . PRO A 1 194 ? 9.006 -14.581 -21.030 1.00 91.44 194 PRO A C 1
ATOM 1520 O O . PRO A 1 194 ? 9.386 -14.774 -22.181 1.00 91.44 194 PRO A O 1
ATOM 1523 N N . LEU A 1 195 ? 8.258 -13.518 -20.710 1.00 89.00 195 LEU A N 1
ATOM 1524 C CA . LEU A 1 195 ? 7.797 -12.526 -21.695 1.00 89.00 195 LEU A CA 1
ATOM 1525 C C . LEU A 1 195 ? 8.934 -11.651 -22.241 1.00 89.00 195 LEU A C 1
ATOM 1527 O O . LEU A 1 195 ? 8.763 -10.934 -23.233 1.00 89.00 195 LEU A O 1
ATOM 1531 N N . TRP A 1 196 ? 10.075 -11.628 -21.554 1.00 92.38 196 TRP A N 1
ATOM 1532 C CA . TRP A 1 196 ? 11.228 -10.789 -21.877 1.00 92.38 196 TRP A CA 1
ATOM 1533 C C . TRP A 1 196 ? 12.444 -11.612 -22.317 1.00 92.38 196 TRP A C 1
ATOM 1535 O O . TRP A 1 196 ? 13.547 -11.066 -22.401 1.00 92.38 196 TRP A O 1
ATOM 1545 N N . ARG A 1 197 ? 12.237 -12.896 -22.642 1.00 91.19 197 ARG A N 1
ATOM 1546 C CA . ARG A 1 197 ? 13.284 -13.846 -23.028 1.00 91.19 197 ARG A CA 1
ATOM 1547 C C . ARG A 1 197 ? 14.116 -13.344 -24.207 1.00 91.19 197 ARG A C 1
ATOM 1549 O O . ARG A 1 197 ? 15.335 -13.329 -24.115 1.00 91.19 197 ARG A O 1
ATOM 1556 N N . GLU A 1 198 ? 13.489 -12.878 -25.281 1.00 89.56 198 GLU A N 1
ATOM 1557 C CA . GLU A 1 198 ? 14.163 -12.456 -26.516 1.00 89.56 198 GLU A CA 1
ATOM 1558 C C . GLU A 1 198 ? 15.094 -11.246 -26.301 1.00 89.56 198 GLU A C 1
ATOM 1560 O O . GLU A 1 198 ? 16.269 -11.325 -26.663 1.00 89.56 198 GLU A O 1
ATOM 1565 N N . PRO A 1 199 ? 14.650 -10.138 -25.674 1.00 90.25 199 PRO A N 1
ATOM 1566 C CA . PRO A 1 199 ? 15.551 -9.053 -25.292 1.00 90.25 199 PRO A CA 1
ATOM 1567 C C . PRO A 1 199 ? 16.708 -9.490 -24.388 1.00 90.25 199 PRO A C 1
ATOM 1569 O O . PRO A 1 199 ? 17.834 -9.039 -24.588 1.00 90.25 199 PRO A O 1
ATOM 1572 N N . LEU A 1 200 ? 16.449 -10.364 -23.411 1.00 90.31 200 LEU A N 1
ATOM 1573 C CA . LEU A 1 200 ? 17.480 -10.874 -22.504 1.00 90.31 200 LEU A CA 1
ATOM 1574 C C . LEU A 1 200 ? 18.474 -11.786 -23.234 1.00 90.31 200 LEU A C 1
ATOM 1576 O O . LEU A 1 200 ? 19.671 -11.724 -22.964 1.00 90.31 200 LEU A O 1
ATOM 1580 N N . LEU A 1 201 ? 18.009 -12.562 -24.212 1.00 89.19 201 LEU A N 1
ATOM 1581 C CA . LEU A 1 201 ? 18.852 -13.385 -25.074 1.00 89.19 201 LEU A CA 1
ATOM 1582 C C . LEU A 1 201 ? 19.797 -12.525 -25.913 1.00 89.19 201 LEU A C 1
ATOM 1584 O O . LEU A 1 201 ? 20.976 -12.849 -26.021 1.00 89.19 201 LEU A O 1
ATOM 1588 N N . MET A 1 202 ? 19.319 -11.401 -26.454 1.00 88.12 202 MET A N 1
ATOM 1589 C CA . MET A 1 202 ? 20.185 -10.461 -27.173 1.00 88.12 202 MET A CA 1
ATOM 1590 C C . MET A 1 202 ? 21.270 -9.862 -26.270 1.00 88.12 202 MET A C 1
ATOM 1592 O O . MET A 1 202 ? 22.385 -9.639 -26.737 1.00 88.12 202 MET A O 1
ATOM 1596 N N . LEU A 1 203 ? 20.973 -9.604 -24.991 1.00 86.81 203 LEU A N 1
ATOM 1597 C CA . LEU A 1 203 ? 21.977 -9.145 -24.024 1.00 86.81 203 LEU A CA 1
ATOM 1598 C C . LEU A 1 203 ? 22.986 -10.252 -23.693 1.00 86.81 203 LEU A C 1
ATOM 1600 O O . LEU A 1 203 ? 24.187 -9.994 -23.711 1.00 86.81 203 LEU A O 1
ATOM 1604 N N . HIS A 1 204 ? 22.518 -11.485 -23.482 1.00 85.06 204 HIS A N 1
ATOM 1605 C CA . HIS A 1 204 ? 23.378 -12.654 -23.259 1.00 85.06 204 HIS A CA 1
ATOM 1606 C C . HIS A 1 204 ? 24.341 -12.892 -24.428 1.00 85.06 204 HIS A C 1
ATOM 1608 O O . HIS A 1 204 ? 25.540 -13.074 -24.238 1.00 85.06 204 HIS A O 1
ATOM 1614 N N . GLN A 1 205 ? 23.845 -12.798 -25.664 1.00 85.44 205 GLN A N 1
ATOM 1615 C CA . GLN A 1 205 ? 24.647 -12.990 -26.878 1.00 85.44 205 GLN A CA 1
ATOM 1616 C C . GLN A 1 205 ? 25.755 -11.938 -27.065 1.00 85.44 205 GLN A C 1
ATOM 1618 O O . GLN A 1 205 ? 26.711 -12.197 -27.794 1.00 85.44 205 GLN A O 1
ATOM 1623 N N . ARG A 1 206 ? 25.668 -10.773 -26.407 1.00 84.12 206 ARG A N 1
ATOM 1624 C CA . ARG A 1 206 ? 26.741 -9.757 -26.399 1.00 84.12 206 ARG A CA 1
ATOM 1625 C C . ARG A 1 206 ? 27.897 -10.113 -25.459 1.00 84.12 206 ARG A C 1
ATOM 1627 O O . ARG A 1 206 ? 28.940 -9.475 -25.543 1.00 84.12 206 ARG A O 1
ATOM 1634 N N . GLN A 1 207 ? 27.724 -11.119 -24.601 1.00 78.44 207 GLN A N 1
ATOM 1635 C CA . GLN A 1 207 ? 28.710 -11.600 -23.628 1.00 78.44 207 GLN A CA 1
ATOM 1636 C C . GLN A 1 207 ? 29.049 -13.090 -23.868 1.00 78.44 207 GLN A C 1
ATOM 1638 O O . GLN A 1 207 ? 28.859 -13.926 -22.980 1.00 78.44 207 GLN A O 1
ATOM 1643 N N . PRO A 1 208 ? 29.514 -13.480 -25.072 1.00 75.88 208 PRO A N 1
ATOM 1644 C CA . PRO A 1 208 ? 29.716 -14.887 -25.402 1.00 75.88 208 PRO A CA 1
ATOM 1645 C C . PRO A 1 208 ? 30.850 -15.507 -24.575 1.00 75.88 208 PRO A C 1
ATOM 1647 O O . PRO A 1 208 ? 31.933 -14.939 -24.456 1.00 75.88 208 PRO A O 1
ATOM 1650 N N . GLY A 1 209 ? 30.617 -16.709 -24.040 1.00 72.75 209 GLY A N 1
ATOM 1651 C CA . GLY A 1 209 ? 31.634 -17.483 -23.315 1.00 72.75 209 GLY A CA 1
ATOM 1652 C C . GLY A 1 209 ? 31.956 -16.979 -21.903 1.00 72.75 209 GLY A C 1
ATOM 1653 O O . GLY A 1 209 ? 32.878 -17.498 -21.278 1.00 72.75 209 GLY A O 1
ATOM 1654 N N . VAL A 1 210 ? 31.210 -15.995 -21.396 1.00 79.75 210 VAL A N 1
ATOM 1655 C CA . VAL A 1 210 ? 31.319 -15.506 -20.017 1.00 79.75 210 VAL A CA 1
ATOM 1656 C C . VAL A 1 210 ? 30.395 -16.327 -19.115 1.00 79.75 210 VAL A C 1
ATOM 1658 O O . VAL A 1 210 ? 29.278 -16.671 -19.501 1.00 79.75 210 VAL A O 1
ATOM 1661 N N . GLU A 1 211 ? 30.852 -16.645 -17.904 1.00 84.38 211 GLU A N 1
ATOM 1662 C CA . GLU A 1 211 ? 30.010 -17.288 -16.894 1.00 84.38 211 GLU A CA 1
ATOM 1663 C C . GLU A 1 211 ? 28.768 -16.431 -16.600 1.00 84.38 211 GLU A C 1
ATOM 1665 O O . GLU A 1 211 ? 28.870 -15.212 -16.453 1.00 84.38 211 GLU A O 1
ATOM 1670 N N . ALA A 1 212 ? 27.600 -17.067 -16.482 1.00 82.12 212 ALA A N 1
ATOM 1671 C CA . ALA A 1 212 ? 26.304 -16.402 -16.348 1.00 82.12 212 ALA A CA 1
ATOM 1672 C C . ALA A 1 212 ? 26.283 -15.285 -15.286 1.00 82.12 212 ALA A C 1
ATOM 1674 O O . ALA A 1 212 ? 25.845 -14.174 -15.576 1.00 82.12 212 ALA A O 1
ATOM 1675 N N . ALA A 1 213 ? 26.810 -15.543 -14.084 1.00 80.88 213 ALA A N 1
ATOM 1676 C CA . ALA A 1 213 ? 26.849 -14.550 -13.009 1.00 80.88 213 ALA A CA 1
ATOM 1677 C C . ALA A 1 213 ? 27.698 -13.317 -13.376 1.00 80.88 213 ALA A C 1
ATOM 1679 O O . ALA A 1 213 ? 27.296 -12.181 -13.129 1.00 80.88 213 ALA A O 1
ATOM 1680 N N . VAL A 1 214 ? 28.848 -13.528 -14.020 1.00 84.00 214 VAL A N 1
ATOM 1681 C CA . VAL A 1 214 ? 29.745 -12.447 -14.458 1.00 84.00 214 VAL A CA 1
ATOM 1682 C C . VAL A 1 214 ? 29.132 -11.673 -15.629 1.00 84.00 214 VAL A C 1
ATOM 1684 O O . VAL A 1 214 ? 29.209 -10.444 -15.661 1.00 84.00 214 VAL A O 1
ATOM 1687 N N . ALA A 1 215 ? 28.467 -12.368 -16.555 1.00 83.06 215 ALA A N 1
ATOM 1688 C CA . ALA A 1 215 ? 27.758 -11.754 -17.674 1.00 83.06 215 ALA A CA 1
ATOM 1689 C C . ALA A 1 215 ? 26.619 -10.843 -17.189 1.00 83.06 215 ALA A C 1
ATOM 1691 O O . ALA A 1 215 ? 26.472 -9.728 -17.691 1.00 83.06 215 ALA A O 1
ATOM 1692 N N . VAL A 1 216 ? 25.858 -11.277 -16.176 1.00 87.00 216 VAL A N 1
ATOM 1693 C CA . VAL A 1 216 ? 24.809 -10.459 -15.548 1.00 87.00 216 VAL A CA 1
ATOM 1694 C C . VAL A 1 216 ? 25.397 -9.213 -14.898 1.00 87.00 216 VAL A C 1
ATOM 1696 O O . VAL A 1 216 ? 24.881 -8.127 -15.136 1.00 87.00 216 VAL A O 1
ATOM 1699 N N . VAL A 1 217 ? 26.501 -9.322 -14.152 1.00 87.62 217 VAL A N 1
ATOM 1700 C CA . VAL A 1 217 ? 27.169 -8.146 -13.560 1.00 87.62 217 VAL A CA 1
ATOM 1701 C C . VAL A 1 217 ? 27.623 -7.162 -14.643 1.00 87.62 217 VAL A C 1
ATOM 1703 O O . VAL A 1 217 ? 27.387 -5.961 -14.515 1.00 87.62 217 VAL A O 1
ATOM 1706 N N . GLY A 1 218 ? 28.219 -7.657 -15.732 1.00 84.75 218 GLY A N 1
ATOM 1707 C CA . GLY A 1 218 ? 28.670 -6.825 -16.851 1.00 84.75 218 GLY A CA 1
ATOM 1708 C C . GLY A 1 218 ? 27.533 -6.151 -17.629 1.00 84.75 218 GLY A C 1
ATOM 1709 O O . GLY A 1 218 ? 27.699 -5.031 -18.103 1.00 84.75 218 GLY A O 1
ATOM 1710 N N . ALA A 1 219 ? 26.372 -6.803 -17.734 1.00 88.12 219 ALA A N 1
ATOM 1711 C CA . ALA A 1 219 ? 25.186 -6.289 -18.424 1.00 88.12 219 ALA A CA 1
ATOM 1712 C C . ALA A 1 219 ? 24.138 -5.679 -17.474 1.00 88.12 219 ALA A C 1
ATOM 1714 O O . ALA A 1 219 ? 23.028 -5.356 -17.905 1.00 88.12 219 ALA A O 1
ATOM 1715 N N . ARG A 1 220 ? 24.458 -5.519 -16.183 1.00 89.19 220 ARG A N 1
ATOM 1716 C CA . ARG A 1 220 ? 23.476 -5.203 -15.136 1.00 89.19 220 ARG A CA 1
ATOM 1717 C C . ARG A 1 220 ? 22.682 -3.939 -15.435 1.00 89.19 220 ARG A C 1
ATOM 1719 O O . ARG A 1 220 ? 21.467 -3.942 -15.276 1.00 89.19 220 ARG A O 1
ATOM 1726 N N . ALA A 1 221 ? 23.352 -2.883 -15.897 1.00 90.00 221 ALA A N 1
ATOM 1727 C CA . ALA A 1 221 ? 22.707 -1.618 -16.239 1.00 90.00 221 ALA A CA 1
ATOM 1728 C C . ALA A 1 221 ? 21.654 -1.786 -17.352 1.00 90.00 221 ALA A C 1
ATOM 1730 O O . ALA A 1 221 ? 20.524 -1.325 -17.195 1.00 90.00 221 ALA A O 1
ATOM 1731 N N . ASP A 1 222 ? 21.991 -2.512 -18.422 1.00 92.19 222 ASP A N 1
ATOM 1732 C CA . ASP A 1 222 ? 21.081 -2.777 -19.544 1.00 92.19 222 ASP A CA 1
ATOM 1733 C C . ASP A 1 222 ? 19.901 -3.663 -19.117 1.00 92.19 222 ASP A C 1
ATOM 1735 O O . ASP A 1 222 ? 18.753 -3.406 -19.491 1.00 92.19 222 ASP A O 1
ATOM 1739 N N . ILE A 1 223 ? 20.165 -4.690 -18.298 1.00 92.50 223 ILE A N 1
ATOM 1740 C CA . ILE A 1 223 ? 19.136 -5.577 -17.736 1.00 92.50 223 ILE A CA 1
ATOM 1741 C C . ILE A 1 223 ? 18.174 -4.770 -16.859 1.00 92.50 223 ILE A C 1
ATOM 1743 O O . ILE A 1 223 ? 16.957 -4.877 -17.020 1.00 92.50 223 ILE A O 1
ATOM 1747 N N . TRP A 1 224 ? 18.700 -3.920 -15.972 1.00 92.25 224 TRP A N 1
ATOM 1748 C CA . TRP A 1 224 ? 17.885 -3.065 -15.109 1.00 92.25 224 TRP A CA 1
ATOM 1749 C C . TRP A 1 224 ? 17.035 -2.106 -15.926 1.00 92.25 224 TRP A C 1
ATOM 1751 O O . TRP A 1 224 ? 15.832 -2.003 -15.685 1.00 92.25 224 TRP A O 1
ATOM 1761 N N . GLN A 1 225 ? 17.627 -1.439 -16.917 1.00 94.00 225 GLN A N 1
ATOM 1762 C CA . GLN A 1 225 ? 16.914 -0.503 -17.780 1.00 94.00 225 GLN A CA 1
ATOM 1763 C C . GLN A 1 225 ? 15.792 -1.200 -18.563 1.00 94.00 225 GLN A C 1
ATOM 1765 O O . GLN A 1 225 ? 14.684 -0.670 -18.668 1.00 94.00 225 GLN A O 1
ATOM 1770 N N . LEU A 1 226 ? 16.047 -2.407 -19.076 1.00 93.69 226 LEU A N 1
ATOM 1771 C CA . LEU A 1 226 ? 15.043 -3.220 -19.756 1.00 93.69 226 LEU A CA 1
ATOM 1772 C C . LEU A 1 226 ? 13.882 -3.581 -18.819 1.00 93.69 226 LEU A C 1
ATOM 1774 O O . LEU A 1 226 ? 12.722 -3.367 -19.180 1.00 93.69 226 LEU A O 1
ATOM 1778 N N . VAL A 1 227 ? 14.185 -4.135 -17.641 1.00 93.19 227 VAL A N 1
ATOM 1779 C CA . VAL A 1 227 ? 13.186 -4.613 -16.672 1.00 93.19 227 VAL A CA 1
ATOM 1780 C C . VAL A 1 227 ? 12.335 -3.455 -16.163 1.00 93.19 227 VAL A C 1
ATOM 1782 O O . VAL A 1 227 ? 11.109 -3.485 -16.279 1.00 93.19 227 VAL A O 1
ATOM 1785 N N . THR A 1 228 ? 12.975 -2.402 -15.659 1.00 93.06 228 THR A N 1
ATOM 1786 C CA . THR A 1 228 ? 12.289 -1.223 -15.112 1.00 93.06 228 THR A CA 1
ATOM 1787 C C . THR A 1 228 ? 11.474 -0.502 -16.188 1.00 93.06 228 THR A C 1
ATOM 1789 O O . THR A 1 228 ? 10.280 -0.280 -16.000 1.00 93.06 228 THR A O 1
ATOM 1792 N N . GLY A 1 229 ? 12.041 -0.270 -17.376 1.00 93.81 229 GLY A N 1
ATOM 1793 C CA . GLY A 1 229 ? 11.331 0.373 -18.486 1.00 93.81 229 GLY A CA 1
ATOM 1794 C C . GLY A 1 229 ? 10.184 -0.459 -19.078 1.00 93.81 229 GLY A C 1
ATOM 1795 O O . GLY A 1 229 ? 9.261 0.088 -19.690 1.00 93.81 229 GLY A O 1
ATOM 1796 N N . ARG A 1 230 ?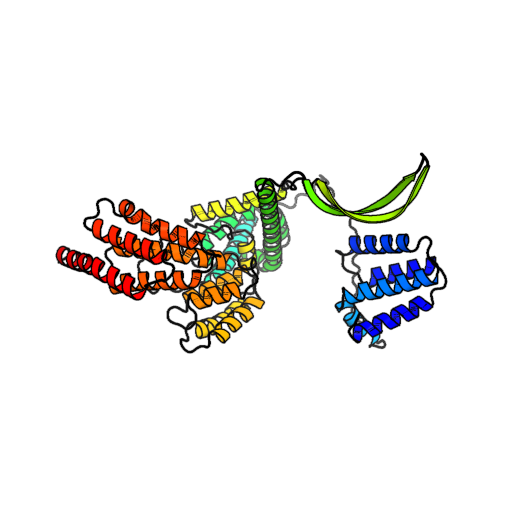 10.200 -1.793 -18.943 1.00 94.31 230 ARG A N 1
ATOM 1797 C CA . ARG A 1 230 ? 9.045 -2.639 -19.301 1.00 94.31 230 ARG A CA 1
ATOM 1798 C C . ARG A 1 230 ? 7.980 -2.638 -18.208 1.00 94.31 230 ARG A C 1
ATOM 1800 O O . ARG A 1 230 ? 6.810 -2.476 -18.551 1.00 94.31 230 ARG A O 1
ATOM 1807 N N . LEU A 1 231 ? 8.363 -2.736 -16.935 1.00 93.56 231 LEU A N 1
ATOM 1808 C CA . LEU A 1 231 ? 7.434 -2.632 -15.805 1.00 93.56 231 LEU A CA 1
ATOM 1809 C C . LEU A 1 231 ? 6.687 -1.297 -15.796 1.00 93.56 231 LEU A C 1
ATOM 1811 O O . LEU A 1 231 ? 5.467 -1.291 -15.696 1.00 93.56 231 LEU A O 1
ATOM 1815 N N . GLU A 1 232 ? 7.387 -0.180 -15.994 1.00 93.62 232 GLU A N 1
ATOM 1816 C CA . GLU A 1 232 ? 6.779 1.154 -16.040 1.00 93.62 232 GLU A CA 1
ATOM 1817 C C . GLU A 1 232 ? 5.730 1.275 -17.163 1.00 93.62 232 GLU A C 1
ATOM 1819 O O . GLU A 1 232 ? 4.675 1.893 -17.005 1.00 93.62 232 GLU A O 1
ATOM 1824 N N . ARG A 1 233 ? 5.999 0.673 -18.330 1.00 94.44 233 ARG A N 1
ATOM 1825 C CA . ARG A 1 233 ? 5.046 0.649 -19.451 1.00 94.44 233 ARG A CA 1
ATOM 1826 C C . ARG A 1 233 ? 3.840 -0.237 -19.160 1.00 94.44 233 ARG A C 1
ATOM 1828 O O . ARG A 1 233 ? 2.727 0.151 -19.507 1.00 94.44 233 ARG A O 1
ATOM 1835 N N . LEU A 1 234 ? 4.051 -1.401 -18.545 1.00 94.19 234 LEU A N 1
ATOM 1836 C CA . LEU A 1 234 ? 2.965 -2.293 -18.136 1.00 94.19 234 LEU A CA 1
ATOM 1837 C C . LEU A 1 234 ? 2.072 -1.626 -17.086 1.00 94.19 234 LEU A C 1
ATOM 1839 O O . LEU A 1 234 ? 0.862 -1.585 -17.278 1.00 94.19 234 LEU A O 1
ATOM 1843 N N . ALA A 1 235 ? 2.661 -1.017 -16.057 1.00 91.00 235 ALA A N 1
ATOM 1844 C CA . ALA A 1 235 ? 1.949 -0.276 -15.021 1.00 91.00 235 ALA A CA 1
ATOM 1845 C C . ALA A 1 235 ? 1.049 0.826 -15.611 1.00 91.00 235 ALA A C 1
ATOM 1847 O O . ALA A 1 235 ? -0.155 0.863 -15.361 1.00 91.00 235 ALA A O 1
ATOM 1848 N N . ARG A 1 236 ? 1.595 1.668 -16.503 1.00 91.88 236 ARG A N 1
ATOM 1849 C CA . ARG A 1 236 ? 0.818 2.719 -17.188 1.00 91.88 236 ARG A CA 1
ATOM 1850 C C . ARG A 1 236 ? -0.339 2.161 -18.020 1.00 91.88 236 ARG A C 1
ATOM 1852 O O . ARG A 1 236 ? -1.431 2.728 -18.011 1.00 91.88 236 ARG A O 1
ATOM 1859 N N . LYS A 1 237 ? -0.116 1.058 -18.738 1.00 92.94 237 LYS A N 1
ATOM 1860 C CA . LYS A 1 237 ? -1.146 0.396 -19.554 1.00 92.94 237 LYS A CA 1
ATOM 1861 C C . LYS A 1 237 ? -2.249 -0.230 -18.696 1.00 92.94 237 LYS A C 1
ATOM 1863 O O . LYS A 1 237 ? -3.421 -0.085 -19.036 1.00 92.94 237 LYS A O 1
ATOM 1868 N N . ALA A 1 238 ? -1.894 -0.868 -17.583 1.00 91.19 238 ALA A N 1
ATOM 1869 C CA . ALA A 1 238 ? -2.851 -1.474 -16.663 1.00 91.19 238 ALA A CA 1
ATOM 1870 C C . ALA A 1 238 ? -3.718 -0.412 -15.962 1.00 91.19 238 ALA A C 1
ATOM 1872 O O . ALA A 1 238 ? -4.945 -0.547 -15.922 1.00 91.19 238 ALA A O 1
ATOM 1873 N N . ALA A 1 239 ? -3.115 0.702 -15.529 1.00 89.31 239 ALA A N 1
ATOM 1874 C CA . ALA A 1 239 ? -3.842 1.858 -15.004 1.00 89.31 239 ALA A CA 1
ATOM 1875 C C . ALA A 1 239 ? -4.788 2.470 -16.057 1.00 89.31 239 ALA A C 1
ATOM 1877 O O . ALA A 1 239 ? -5.951 2.762 -15.769 1.00 89.31 239 ALA A O 1
ATOM 1878 N N . GLY A 1 240 ? -4.323 2.598 -17.307 1.00 88.25 240 GLY A N 1
ATOM 1879 C CA . GLY A 1 240 ? -5.137 3.047 -18.439 1.00 88.25 240 GLY A CA 1
ATOM 1880 C C . GLY A 1 240 ? -6.344 2.141 -18.715 1.00 88.25 240 GLY A C 1
ATOM 1881 O O . GLY A 1 240 ? -7.462 2.642 -18.874 1.00 88.25 240 GLY A O 1
ATOM 1882 N N . ALA A 1 241 ? -6.154 0.815 -18.709 1.00 89.19 241 ALA A N 1
ATOM 1883 C CA . ALA A 1 241 ? -7.249 -0.157 -18.783 1.00 89.19 241 ALA A CA 1
ATOM 1884 C C . ALA A 1 241 ? -8.239 0.020 -17.628 1.00 89.19 241 ALA A C 1
ATOM 1886 O O . ALA A 1 241 ? -9.444 0.109 -17.867 1.00 89.19 241 ALA A O 1
ATOM 1887 N N . GLY A 1 242 ? -7.742 0.100 -16.389 1.00 86.94 242 GLY A N 1
ATOM 1888 C CA . GLY A 1 242 ? -8.563 0.267 -15.191 1.00 86.94 242 GLY A CA 1
ATOM 1889 C C . GLY A 1 242 ? -9.454 1.507 -15.269 1.00 86.94 242 GLY A C 1
ATOM 1890 O O . GLY A 1 242 ? -10.665 1.409 -15.068 1.00 86.94 242 GLY A O 1
ATOM 1891 N N . ALA A 1 243 ? -8.888 2.650 -15.666 1.00 85.94 243 ALA A N 1
ATOM 1892 C CA . ALA A 1 243 ? -9.628 3.898 -15.840 1.00 85.94 243 ALA A CA 1
ATOM 1893 C C . ALA A 1 243 ? -10.716 3.791 -16.925 1.00 85.94 243 ALA A C 1
ATOM 1895 O O . ALA A 1 243 ? -11.854 4.216 -16.712 1.00 85.94 243 ALA A O 1
ATOM 1896 N N . LYS A 1 244 ? -10.405 3.174 -18.073 1.00 87.94 244 LYS A N 1
ATOM 1897 C CA . LYS A 1 244 ? -11.368 2.957 -19.168 1.00 87.94 244 LYS A CA 1
ATOM 1898 C C . LYS A 1 244 ? -12.506 2.020 -18.762 1.00 87.94 244 LYS A C 1
ATOM 1900 O O . LYS A 1 244 ? -13.665 2.289 -19.076 1.00 87.94 244 LYS A O 1
ATOM 1905 N N . LEU A 1 245 ? -12.197 0.946 -18.035 1.00 86.50 245 LEU A N 1
ATOM 1906 C CA . LEU A 1 245 ? -13.191 0.004 -17.516 1.00 86.50 245 LEU A CA 1
ATOM 1907 C C . LEU A 1 245 ? -14.075 0.645 -16.441 1.00 86.50 245 LEU A C 1
ATOM 1909 O O . LEU A 1 245 ? -15.289 0.443 -16.457 1.00 86.50 245 LEU A O 1
ATOM 1913 N N . ALA A 1 246 ? -13.502 1.447 -15.541 1.00 83.62 246 ALA A N 1
ATOM 1914 C CA . ALA A 1 246 ? -14.260 2.199 -14.545 1.00 83.62 246 ALA A CA 1
ATOM 1915 C C . ALA A 1 246 ? -15.211 3.209 -15.210 1.00 83.62 246 ALA A C 1
ATOM 1917 O O . ALA A 1 246 ? -16.393 3.249 -14.873 1.00 83.62 246 ALA A O 1
ATOM 1918 N N . ALA A 1 247 ? -14.735 3.947 -16.219 1.00 80.00 247 ALA A N 1
ATOM 1919 C CA . ALA A 1 247 ? -15.558 4.869 -17.000 1.00 80.00 247 ALA A CA 1
ATOM 1920 C C . ALA A 1 247 ? -16.688 4.154 -17.763 1.00 80.00 247 ALA A C 1
ATOM 1922 O O . ALA A 1 247 ? -17.803 4.667 -17.842 1.00 80.00 247 ALA A O 1
ATOM 1923 N N . ALA A 1 248 ? -16.431 2.950 -18.288 1.00 79.56 248 ALA A N 1
ATOM 1924 C CA . ALA A 1 248 ? -17.454 2.131 -18.934 1.00 79.56 248 ALA A CA 1
ATOM 1925 C C . ALA A 1 248 ? -18.517 1.623 -17.942 1.00 79.56 248 ALA A C 1
ATOM 1927 O O . ALA A 1 248 ? -19.701 1.614 -18.271 1.00 79.56 248 ALA A O 1
ATOM 1928 N N . ARG A 1 249 ? -18.117 1.240 -16.719 1.00 77.88 2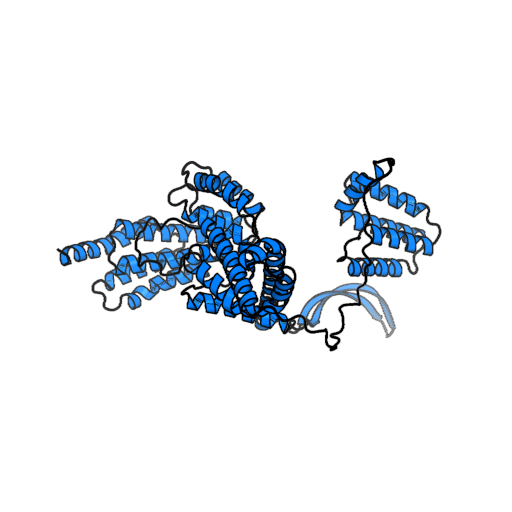49 ARG A N 1
ATOM 1929 C CA . ARG A 1 249 ? -19.031 0.797 -15.648 1.00 77.88 249 ARG A CA 1
ATOM 1930 C C . ARG A 1 249 ? -19.870 1.932 -15.069 1.00 77.88 249 ARG A C 1
ATOM 1932 O O . ARG A 1 249 ? -21.009 1.695 -14.685 1.00 77.88 249 ARG A O 1
ATOM 1939 N N . ALA A 1 250 ? -19.323 3.145 -15.023 1.00 71.19 250 ALA A N 1
ATOM 1940 C CA . ALA A 1 250 ? -20.015 4.320 -14.500 1.00 71.19 250 ALA A CA 1
ATOM 1941 C C . ALA A 1 250 ? -21.224 4.750 -15.350 1.00 71.19 250 ALA A C 1
ATOM 1943 O O . ALA A 1 250 ? -22.011 5.567 -14.881 1.00 71.19 250 ALA A O 1
ATOM 1944 N N . GLY A 1 251 ? -21.395 4.207 -16.566 1.00 60.91 251 GLY A N 1
ATOM 1945 C CA . GLY A 1 251 ? -22.591 4.426 -17.379 1.00 60.91 251 GLY A CA 1
ATOM 1946 C C . GLY A 1 251 ? -22.864 5.911 -17.615 1.00 60.91 251 GLY A C 1
ATOM 1947 O O . GLY A 1 251 ? -23.884 6.437 -17.178 1.00 60.91 251 GLY A O 1
ATOM 1948 N N . GLY A 1 252 ? -21.930 6.612 -18.262 1.00 57.66 252 GLY A N 1
ATOM 1949 C CA . GLY A 1 252 ? -22.135 8.014 -18.624 1.00 57.66 252 GLY A CA 1
ATOM 1950 C C . GLY A 1 252 ? -23.327 8.172 -19.570 1.00 57.66 252 GLY A C 1
ATOM 1951 O O . GLY A 1 252 ? -23.484 7.386 -20.502 1.00 57.66 252 GLY A O 1
ATOM 1952 N N . ALA A 1 253 ? -24.163 9.189 -19.340 1.00 55.34 253 ALA A N 1
ATOM 1953 C CA . ALA A 1 253 ? -25.226 9.545 -20.274 1.00 55.34 253 ALA A CA 1
ATOM 1954 C C . ALA A 1 253 ? -24.631 9.846 -21.661 1.00 55.34 253 ALA A C 1
ATOM 1956 O O . ALA A 1 253 ? -23.629 10.555 -21.758 1.00 55.34 253 ALA A O 1
ATOM 1957 N N . ASP A 1 254 ? -25.296 9.388 -22.727 1.00 57.94 254 ASP A N 1
ATOM 1958 C CA . ASP A 1 254 ? -24.873 9.594 -24.125 1.00 57.94 254 ASP A CA 1
ATOM 1959 C C . ASP A 1 254 ? -24.698 11.079 -24.502 1.00 57.94 254 ASP A C 1
ATOM 1961 O O . ASP A 1 254 ? -24.115 11.406 -25.537 1.00 57.94 254 ASP A O 1
ATOM 1965 N N . TYR A 1 255 ? -25.195 11.997 -23.661 1.00 60.09 255 TYR A N 1
ATOM 1966 C CA . TYR A 1 255 ? -25.148 13.438 -23.862 1.00 60.09 255 TYR A CA 1
ATOM 1967 C C . TYR A 1 255 ? -24.834 14.199 -22.568 1.00 60.09 255 TYR A C 1
ATOM 1969 O O . TYR A 1 255 ? -25.458 13.973 -21.531 1.00 60.09 255 TYR A O 1
ATOM 1977 N N . GLN A 1 256 ? -23.953 15.194 -22.662 1.00 66.12 256 GLN A N 1
ATOM 1978 C CA . GLN A 1 256 ? -23.697 16.191 -21.626 1.00 66.12 256 GLN A CA 1
ATOM 1979 C C . GLN A 1 256 ? -24.454 17.474 -21.981 1.00 66.12 256 GLN A C 1
ATOM 1981 O O . GLN A 1 256 ? -24.367 17.970 -23.105 1.00 66.12 256 GLN A O 1
ATOM 1986 N N . VAL A 1 257 ? -25.232 18.017 -21.042 1.00 66.50 257 VAL A N 1
ATOM 1987 C CA . VAL A 1 257 ? -25.903 19.310 -21.234 1.00 66.50 257 VAL A CA 1
ATOM 1988 C C . VAL A 1 257 ? -24.895 20.415 -20.936 1.00 66.50 257 VAL A C 1
ATOM 1990 O O . VAL A 1 257 ? -24.557 20.644 -19.780 1.00 66.50 257 VAL A O 1
ATOM 1993 N N . VAL A 1 258 ? -24.413 21.086 -21.978 1.00 75.94 258 VAL A N 1
ATOM 1994 C CA . VAL A 1 258 ? -23.487 22.219 -21.879 1.00 75.94 258 VAL A CA 1
ATOM 1995 C C . VAL A 1 258 ? -24.262 23.505 -22.152 1.00 75.94 258 VAL A C 1
ATOM 1997 O O . VAL A 1 258 ? -25.036 23.587 -23.109 1.00 75.94 258 VAL A O 1
ATOM 2000 N N . GLU A 1 259 ? -24.080 24.514 -21.306 1.00 70.31 259 GLU A N 1
ATOM 2001 C CA . GLU A 1 259 ? -24.600 25.858 -21.558 1.00 70.31 259 GLU A CA 1
ATOM 2002 C C . GLU A 1 259 ? -23.693 26.558 -22.569 1.00 70.31 259 GLU A C 1
ATOM 2004 O O . GLU A 1 259 ? -22.548 26.888 -22.273 1.00 70.31 259 GLU A O 1
ATOM 2009 N N . VAL A 1 260 ? -24.195 26.744 -23.790 1.00 72.44 260 VAL A N 1
ATOM 2010 C CA . VAL A 1 260 ? -23.457 27.405 -24.869 1.00 72.44 260 VAL A CA 1
ATOM 2011 C C . VAL A 1 260 ? -24.046 28.803 -25.065 1.00 72.44 260 VAL A C 1
ATOM 2013 O O . VAL A 1 260 ? -25.264 28.917 -25.240 1.00 72.44 260 VAL A O 1
ATOM 2016 N N . PRO A 1 261 ? -23.231 29.873 -25.050 1.00 60.41 261 PRO A N 1
ATOM 2017 C CA . PRO A 1 261 ? -23.701 31.204 -25.409 1.00 60.41 261 PRO A CA 1
ATOM 2018 C C . PRO A 1 261 ? -24.035 31.231 -26.905 1.00 60.41 261 PRO A C 1
ATOM 2020 O O . PRO A 1 261 ? -23.185 30.967 -27.753 1.00 60.41 261 PRO A O 1
ATOM 2023 N N . VAL A 1 262 ? -25.291 31.521 -27.237 1.00 70.75 262 VAL A N 1
ATOM 2024 C CA . VAL A 1 262 ? -25.781 31.629 -28.613 1.00 70.75 262 VAL A CA 1
ATOM 2025 C C . VAL A 1 262 ? -26.269 33.050 -28.860 1.00 70.75 262 VAL A C 1
ATOM 2027 O O . VAL A 1 262 ? -27.115 33.580 -28.143 1.00 70.75 262 VAL A O 1
ATOM 2030 N N . THR A 1 263 ? -25.758 33.657 -29.926 1.00 60.22 263 THR A N 1
ATOM 2031 C CA . THR A 1 263 ? -26.148 34.991 -30.382 1.00 60.22 263 THR A CA 1
ATOM 2032 C C . THR A 1 263 ? -27.365 34.880 -31.306 1.00 60.22 263 THR A C 1
ATOM 2034 O O . THR A 1 263 ? -27.239 34.486 -32.467 1.00 60.22 263 THR A O 1
ATOM 2037 N N . ARG A 1 264 ? -28.572 35.189 -30.813 1.00 61.69 264 ARG A N 1
ATOM 2038 C CA . ARG A 1 264 ? -29.798 35.200 -31.634 1.00 61.69 264 ARG A CA 1
ATOM 2039 C C . ARG A 1 264 ? -30.058 36.592 -32.201 1.00 61.69 264 ARG A C 1
ATOM 2041 O O . ARG A 1 264 ? -29.959 37.592 -31.496 1.00 61.69 264 ARG A O 1
ATOM 2048 N N . LYS A 1 265 ? -30.428 36.665 -33.484 1.00 59.41 265 LYS A N 1
ATOM 2049 C CA . LYS A 1 265 ? -30.861 37.920 -34.116 1.00 59.41 265 LYS A CA 1
ATOM 2050 C C . LYS A 1 265 ? -32.259 38.285 -33.627 1.00 59.41 265 LYS A C 1
ATOM 2052 O O . LYS A 1 265 ? -33.198 37.501 -33.763 1.00 59.41 265 LYS A O 1
ATOM 2057 N N . ARG A 1 266 ? -32.394 39.487 -33.081 1.00 54.19 266 ARG A N 1
ATOM 2058 C CA . ARG A 1 266 ? -33.651 40.030 -32.581 1.00 54.19 266 ARG A CA 1
ATOM 2059 C C . ARG A 1 266 ? -34.468 40.487 -33.784 1.00 54.19 266 ARG A C 1
ATOM 2061 O O . ARG A 1 266 ? -34.140 41.485 -34.420 1.00 54.19 266 ARG A O 1
ATOM 2068 N N . THR A 1 267 ? -35.485 39.715 -34.144 1.00 55.09 267 THR A N 1
ATOM 2069 C CA . THR A 1 267 ? -36.379 40.035 -35.260 1.00 55.09 267 THR A CA 1
ATOM 2070 C C . THR A 1 267 ? -37.711 40.517 -34.718 1.00 55.09 267 THR A C 1
ATOM 2072 O O . THR A 1 267 ? -38.278 39.914 -33.810 1.00 55.09 267 THR A O 1
ATOM 2075 N N . LEU A 1 268 ? -38.189 41.639 -35.248 1.00 45.56 268 LEU A N 1
ATOM 2076 C CA . LEU A 1 268 ? -39.487 42.205 -34.904 1.00 45.56 268 LEU A CA 1
ATOM 2077 C C . LEU A 1 268 ? -40.269 42.339 -36.207 1.00 45.56 268 LEU A C 1
ATOM 2079 O O . LEU A 1 268 ? -39.798 42.956 -37.163 1.00 45.56 268 LEU A O 1
ATOM 2083 N N . SER A 1 269 ? -41.418 41.672 -36.272 1.00 41.44 269 SER A N 1
ATOM 2084 C CA . SER A 1 269 ? -42.282 41.679 -37.449 1.00 41.44 269 SER A CA 1
ATOM 2085 C C . SER A 1 269 ? -43.422 42.653 -37.207 1.00 41.44 269 SER A C 1
ATOM 2087 O O . SER A 1 269 ? -44.168 42.506 -36.240 1.00 41.44 269 SER A O 1
ATOM 2089 N N . VAL A 1 270 ? -43.541 43.658 -38.071 1.00 39.50 270 VAL A N 1
ATOM 2090 C CA . VAL A 1 270 ? -44.665 44.599 -38.057 1.00 39.50 270 VAL A CA 1
ATOM 2091 C C . VAL A 1 270 ? -45.249 44.627 -39.461 1.00 39.50 270 VAL A C 1
ATOM 2093 O O . VAL A 1 270 ? -44.530 44.867 -40.428 1.00 39.50 270 VAL A O 1
ATOM 2096 N N . LEU A 1 271 ? -46.553 44.345 -39.567 1.00 36.09 271 LEU A N 1
ATOM 2097 C CA . LEU A 1 271 ? -47.316 44.364 -40.824 1.00 36.09 271 LEU A CA 1
ATOM 2098 C C . LEU A 1 271 ? -46.674 43.532 -41.956 1.00 36.09 271 LEU A C 1
ATOM 2100 O O . LEU A 1 271 ? -46.650 43.943 -43.111 1.00 36.09 271 LEU A O 1
ATOM 2104 N N . GLY A 1 272 ? -46.144 42.351 -41.622 1.00 40.47 272 GLY A N 1
ATOM 2105 C CA . GLY A 1 272 ? -45.622 41.388 -42.602 1.00 40.47 272 GLY A CA 1
ATOM 2106 C C . GLY A 1 272 ? -44.186 41.637 -43.073 1.00 40.47 272 GLY A C 1
ATOM 2107 O O . GLY A 1 272 ? -43.656 40.824 -43.826 1.00 40.47 272 GLY A O 1
ATOM 2108 N N . VAL A 1 273 ? -43.521 42.694 -42.597 1.00 36.28 273 VAL A N 1
ATOM 2109 C CA . VAL A 1 273 ? -42.103 42.962 -42.878 1.00 36.28 273 VAL A CA 1
ATOM 2110 C C . VAL A 1 273 ? -41.285 42.729 -41.608 1.00 36.28 273 VAL A C 1
ATOM 2112 O O . VAL A 1 273 ? -41.616 43.230 -40.532 1.00 36.28 273 VAL A O 1
ATOM 2115 N N . SER A 1 274 ? -40.237 41.909 -41.717 1.00 42.34 274 SER A N 1
ATOM 2116 C CA . SER A 1 274 ? -39.386 41.519 -40.585 1.00 42.34 274 SER A CA 1
ATOM 2117 C C . SER A 1 274 ? -38.144 42.404 -40.519 1.00 42.34 274 SER A C 1
ATOM 2119 O O . SER A 1 274 ? -37.339 42.404 -41.447 1.00 42.34 274 SER A O 1
ATOM 2121 N N . PHE A 1 275 ? -37.962 43.123 -39.411 1.00 43.88 275 PHE A N 1
ATOM 2122 C CA . PHE A 1 275 ? -36.802 43.983 -39.172 1.00 43.88 275 PHE A CA 1
ATOM 2123 C C . PHE A 1 275 ? -35.821 43.295 -38.214 1.00 43.88 275 PHE A C 1
ATOM 2125 O O . PHE A 1 275 ? -36.215 42.812 -37.152 1.00 43.88 275 PHE A O 1
ATOM 2132 N N . SER A 1 276 ? -34.536 43.243 -38.581 1.00 51.78 276 SER A N 1
ATOM 2133 C CA . SER A 1 276 ? -33.458 42.721 -37.728 1.00 51.78 276 SER A CA 1
ATOM 2134 C C . SER A 1 276 ? -32.881 43.856 -36.877 1.00 51.78 276 SER A C 1
ATOM 2136 O O . SER A 1 276 ? -32.119 44.675 -37.378 1.00 51.78 276 SER A O 1
ATOM 2138 N N . LEU A 1 277 ? -33.221 43.890 -35.588 1.00 54.22 277 LEU A N 1
ATOM 2139 C CA . LEU A 1 277 ? -32.874 44.941 -34.616 1.00 54.22 277 LEU A CA 1
ATOM 2140 C C . LEU A 1 277 ? -31.542 44.696 -33.873 1.00 54.22 277 LEU A C 1
ATOM 2142 O O . LEU A 1 277 ? -31.314 45.247 -32.800 1.00 54.22 277 LEU A O 1
ATOM 2146 N N . GLY A 1 278 ? -30.659 43.860 -34.426 1.00 60.47 278 GLY A N 1
ATOM 2147 C CA . GLY A 1 278 ? -29.376 43.476 -33.819 1.00 60.47 278 GLY A CA 1
ATOM 2148 C C . GLY A 1 278 ? -29.398 42.061 -33.234 1.00 60.47 278 GLY A C 1
ATOM 2149 O O . GLY A 1 278 ? -30.271 41.261 -33.575 1.00 60.47 278 GLY A O 1
ATOM 2150 N N . SER A 1 279 ? -28.432 41.719 -32.379 1.00 59.03 279 SER A N 1
ATOM 2151 C CA . SER A 1 279 ? -28.307 40.377 -31.796 1.00 59.03 279 SER A CA 1
ATOM 2152 C C . SER A 1 279 ? -28.162 40.386 -30.275 1.00 59.03 279 SER A C 1
ATOM 2154 O O . SER A 1 279 ? -27.425 41.205 -29.735 1.00 59.03 279 SER A O 1
ATOM 2156 N N . THR A 1 280 ? -28.834 39.458 -29.594 1.00 55.56 280 THR A N 1
ATOM 2157 C CA . THR A 1 280 ? -28.735 39.236 -28.144 1.00 55.56 280 THR A CA 1
ATOM 2158 C C . THR A 1 280 ? -27.998 37.928 -27.858 1.00 55.56 280 THR A C 1
ATOM 2160 O O . THR A 1 280 ? -28.241 36.917 -28.518 1.00 55.56 280 THR A O 1
ATOM 2163 N N . ASN A 1 281 ? -27.079 37.950 -26.889 1.00 59.47 281 ASN A N 1
ATOM 2164 C CA . ASN A 1 281 ? -26.364 36.761 -26.425 1.00 59.47 281 ASN A CA 1
ATOM 2165 C C . ASN A 1 281 ? -27.179 36.104 -25.308 1.00 59.47 281 ASN A C 1
ATOM 2167 O O . ASN A 1 281 ? -27.345 36.695 -24.245 1.00 59.47 281 ASN A O 1
ATOM 2171 N N . GLU A 1 282 ? -27.687 34.900 -25.548 1.00 70.38 282 GLU A N 1
ATOM 2172 C CA . GLU A 1 282 ? -28.418 34.102 -24.557 1.00 70.38 282 GLU A CA 1
ATOM 2173 C C . GLU A 1 282 ? -27.669 32.789 -24.309 1.00 70.38 282 GLU A C 1
ATOM 2175 O O . GLU A 1 282 ? -27.130 32.191 -25.241 1.00 70.38 282 GLU A O 1
ATOM 2180 N N . THR A 1 283 ? -27.622 32.311 -23.065 1.00 67.31 283 THR A N 1
ATOM 2181 C CA . THR A 1 283 ? -27.065 30.991 -22.745 1.00 67.31 283 THR A CA 1
ATOM 2182 C C . THR A 1 283 ? -28.133 29.922 -22.952 1.00 67.31 283 THR A C 1
ATOM 2184 O O . THR A 1 283 ? -29.172 29.910 -22.294 1.00 67.31 283 THR A O 1
ATOM 2187 N N . VAL A 1 284 ? -27.900 29.010 -23.898 1.00 72.12 284 VAL A N 1
ATOM 2188 C CA . VAL A 1 284 ? -28.831 27.916 -24.202 1.00 72.12 284 VAL A CA 1
ATOM 2189 C C . VAL A 1 284 ? -28.205 26.590 -23.789 1.00 72.12 284 VAL A C 1
ATOM 2191 O O . VAL A 1 284 ? -27.104 26.245 -24.215 1.00 72.12 284 VAL A O 1
ATOM 2194 N N . LYS A 1 285 ? -28.940 25.810 -22.991 1.00 70.88 285 LYS A N 1
ATOM 2195 C CA . LYS A 1 285 ? -28.587 24.428 -22.642 1.00 70.88 285 LYS A CA 1
ATOM 2196 C C . LYS A 1 285 ? -28.668 23.545 -23.890 1.00 70.88 285 LYS A C 1
ATOM 2198 O O . LYS A 1 285 ? -29.761 23.262 -24.379 1.00 70.88 285 LYS A O 1
ATOM 2203 N N . ARG A 1 286 ? -27.523 23.099 -24.413 1.00 71.62 286 ARG A N 1
ATOM 2204 C CA . ARG A 1 286 ? -27.432 22.143 -25.527 1.00 71.62 286 ARG A CA 1
ATOM 2205 C C . ARG A 1 286 ? -26.953 20.785 -25.035 1.00 71.62 286 ARG A C 1
ATOM 2207 O O . ARG A 1 286 ? -25.977 20.691 -24.305 1.00 71.62 286 ARG A O 1
ATOM 2214 N N . LYS A 1 287 ? -27.620 19.724 -25.488 1.00 64.44 287 LYS A N 1
ATOM 2215 C CA . LYS A 1 287 ? -27.145 18.344 -25.337 1.00 64.44 287 LYS A CA 1
ATOM 2216 C C . LYS A 1 287 ? -26.032 18.101 -26.358 1.00 64.44 287 LYS A C 1
ATOM 2218 O O . LYS A 1 287 ? -26.299 18.125 -27.557 1.00 64.44 287 LYS A O 1
ATOM 2223 N N . VAL A 1 288 ? -24.805 17.902 -25.892 1.00 66.12 288 VAL A N 1
ATOM 2224 C CA . VAL A 1 288 ? -23.640 17.544 -26.711 1.00 66.12 288 VAL A CA 1
ATOM 2225 C C . VAL A 1 288 ? -23.379 16.049 -26.529 1.00 66.12 288 VAL A C 1
ATOM 2227 O O . VAL A 1 288 ? -23.304 15.615 -25.380 1.00 66.12 288 VAL A O 1
ATOM 2230 N N . PRO A 1 289 ? -23.276 15.248 -27.606 1.00 52.97 289 PRO A N 1
ATOM 2231 C CA . PRO A 1 289 ? -22.983 13.824 -27.480 1.00 52.97 289 PRO A CA 1
ATOM 2232 C C . PRO A 1 289 ? -21.611 13.620 -26.831 1.00 52.97 289 PRO A C 1
ATOM 2234 O O . PRO A 1 289 ? -20.617 14.193 -27.283 1.00 52.97 289 PRO A O 1
ATOM 2237 N N . VAL A 1 290 ? -21.559 12.817 -25.771 1.00 61.88 290 VAL A N 1
ATOM 2238 C CA . VAL A 1 290 ? -20.301 12.439 -25.117 1.00 61.88 290 VAL A CA 1
ATOM 2239 C C . VAL A 1 290 ? -19.718 11.269 -25.896 1.00 61.88 290 VAL A C 1
ATOM 2241 O O . VAL A 1 290 ? -20.414 10.295 -26.182 1.00 61.88 290 VAL A O 1
ATOM 2244 N N . LYS A 1 291 ? -18.443 11.365 -26.289 1.00 56.31 291 LYS A N 1
ATOM 2245 C CA . LYS A 1 291 ? -17.758 10.266 -26.982 1.00 56.31 291 LYS A CA 1
ATOM 2246 C C . LYS A 1 291 ? -17.825 9.015 -26.089 1.00 56.31 291 LYS A C 1
ATOM 2248 O O . LYS A 1 291 ? -17.513 9.141 -24.903 1.00 56.31 291 LYS A O 1
ATOM 2253 N N . PRO A 1 292 ? -18.206 7.836 -26.619 1.00 57.59 292 PRO A N 1
ATOM 2254 C CA . PRO A 1 292 ? -18.293 6.629 -25.806 1.00 57.59 292 PRO A CA 1
ATOM 2255 C C . PRO A 1 292 ? -16.951 6.367 -25.110 1.00 57.59 292 PRO A C 1
ATOM 2257 O O . PRO A 1 292 ? -15.903 6.649 -25.712 1.00 57.59 292 PRO A O 1
ATOM 2260 N N . PRO A 1 293 ? -16.962 5.845 -23.867 1.00 63.44 293 PRO A N 1
ATOM 2261 C CA . PRO A 1 293 ? -15.735 5.560 -23.137 1.00 63.44 293 PRO A CA 1
ATOM 2262 C C . PRO A 1 293 ? -14.846 4.673 -24.009 1.00 63.44 293 PRO A C 1
ATOM 2264 O O . PRO A 1 293 ? -15.285 3.639 -24.522 1.00 63.44 293 PRO A O 1
ATOM 2267 N N . ALA A 1 294 ? -13.615 5.131 -24.251 1.00 71.31 294 ALA A N 1
ATOM 2268 C CA . ALA A 1 294 ? -12.678 4.420 -25.107 1.00 71.31 294 ALA A CA 1
ATOM 2269 C C . ALA A 1 294 ? -12.483 3.005 -24.553 1.00 71.31 294 ALA A C 1
ATOM 2271 O O . ALA A 1 294 ? -12.158 2.841 -23.378 1.00 71.31 294 ALA A O 1
ATOM 2272 N N . ARG A 1 295 ? -12.691 1.982 -25.388 1.00 80.19 295 ARG A N 1
ATOM 2273 C CA . ARG A 1 295 ? -12.427 0.602 -24.975 1.00 80.19 295 ARG A CA 1
ATOM 2274 C C . ARG A 1 295 ? -10.922 0.424 -24.723 1.00 80.19 295 ARG A C 1
ATOM 2276 O O . ARG A 1 295 ? -10.126 1.037 -25.444 1.00 80.19 295 ARG A O 1
ATOM 2283 N N . PRO A 1 296 ? -10.526 -0.384 -23.725 1.00 86.12 296 PRO A N 1
ATOM 2284 C CA . PRO A 1 296 ? -9.129 -0.754 -23.545 1.00 86.12 296 PRO A CA 1
ATOM 2285 C C . PRO A 1 296 ? -8.576 -1.423 -24.810 1.00 86.12 296 PRO A C 1
ATOM 2287 O O . PRO A 1 296 ? -9.292 -2.175 -25.476 1.00 86.12 296 PRO A O 1
ATOM 2290 N N . SER A 1 297 ? -7.320 -1.145 -25.154 1.00 89.88 297 SER A N 1
ATOM 2291 C CA . SER A 1 297 ? -6.618 -1.853 -26.228 1.00 89.88 297 SER A CA 1
ATOM 2292 C C . SER A 1 297 ? -6.252 -3.280 -25.800 1.00 89.88 297 SER A C 1
ATOM 2294 O O . SER A 1 297 ? -6.281 -3.612 -24.614 1.00 89.88 297 SER A O 1
ATOM 2296 N N . SER A 1 298 ? -5.870 -4.133 -26.755 1.00 89.25 298 SER A N 1
ATOM 2297 C CA . SER A 1 298 ? -5.393 -5.493 -26.459 1.00 89.25 298 SER A CA 1
ATOM 2298 C C . SER A 1 298 ? -4.177 -5.492 -25.528 1.00 89.25 298 SER A C 1
ATOM 2300 O O . SER A 1 298 ? -4.099 -6.303 -24.612 1.00 89.25 298 SER A O 1
ATOM 2302 N N . GLU A 1 299 ? -3.253 -4.551 -25.719 1.00 88.88 299 GLU A N 1
ATOM 2303 C CA . GLU A 1 299 ? -2.062 -4.417 -24.879 1.00 88.88 299 GLU A CA 1
ATOM 2304 C C . GLU A 1 299 ? -2.381 -3.909 -23.467 1.00 88.88 299 GLU A C 1
ATOM 2306 O O . GLU A 1 299 ? -1.701 -4.278 -22.513 1.00 88.88 299 GLU A O 1
ATOM 2311 N N . GLU A 1 300 ? -3.394 -3.050 -23.324 1.00 91.00 300 GLU A N 1
ATOM 2312 C CA . GLU A 1 300 ? -3.870 -2.575 -22.020 1.00 91.00 300 GLU A CA 1
ATOM 2313 C C . GLU A 1 300 ? -4.596 -3.684 -21.251 1.00 91.00 300 GLU A C 1
ATOM 2315 O O . GLU A 1 300 ? -4.388 -3.829 -20.048 1.00 91.00 300 GLU A O 1
ATOM 2320 N N . MET A 1 301 ? -5.388 -4.507 -21.947 1.00 90.94 301 MET A N 1
ATOM 2321 C CA . MET A 1 301 ? -6.005 -5.700 -21.360 1.00 90.94 301 MET A CA 1
ATOM 2322 C C . MET A 1 301 ? -4.952 -6.715 -20.917 1.00 90.94 301 MET A C 1
ATOM 2324 O O . MET A 1 301 ? -4.998 -7.158 -19.778 1.00 90.94 301 MET A O 1
ATOM 2328 N N . LEU A 1 302 ? -3.950 -6.998 -21.756 1.00 91.50 302 LEU A N 1
ATOM 2329 C CA . LEU A 1 302 ? -2.845 -7.885 -21.386 1.00 91.50 302 LEU A CA 1
ATOM 2330 C C . LEU A 1 302 ? -2.109 -7.370 -20.144 1.00 91.50 302 LEU A C 1
ATOM 2332 O O . LEU A 1 302 ? -1.821 -8.142 -19.236 1.00 91.50 302 LEU A O 1
ATOM 2336 N N . ALA A 1 303 ? -1.824 -6.067 -20.070 1.00 92.44 303 ALA A N 1
ATOM 2337 C CA . ALA A 1 303 ? -1.191 -5.485 -18.888 1.00 92.44 303 ALA A CA 1
ATOM 2338 C C . ALA A 1 303 ? -2.055 -5.652 -17.627 1.00 92.44 303 ALA A C 1
ATOM 2340 O O . ALA A 1 303 ? -1.523 -5.940 -16.556 1.00 92.44 303 ALA A O 1
ATOM 2341 N N . ARG A 1 304 ? -3.382 -5.528 -17.758 1.00 91.00 304 ARG A N 1
ATOM 2342 C CA . ARG A 1 304 ? -4.322 -5.778 -16.661 1.00 91.00 304 ARG A CA 1
ATOM 2343 C C . ARG A 1 304 ? -4.354 -7.250 -16.245 1.00 91.00 304 ARG A C 1
ATOM 2345 O O . ARG A 1 304 ? -4.406 -7.532 -15.054 1.00 91.00 304 ARG A O 1
ATOM 2352 N N . ASP A 1 305 ? -4.280 -8.174 -17.197 1.00 92.81 305 ASP A N 1
ATOM 2353 C CA . ASP A 1 305 ? -4.227 -9.612 -16.920 1.00 92.81 305 ASP A CA 1
ATOM 2354 C C . ASP A 1 305 ? -2.920 -10.005 -16.209 1.00 92.81 305 ASP A C 1
ATOM 2356 O O . ASP A 1 305 ? -2.929 -10.845 -15.309 1.00 92.81 305 ASP A O 1
ATOM 2360 N N . LEU A 1 306 ? -1.802 -9.350 -16.544 1.00 93.25 306 LEU A N 1
ATOM 2361 C CA . LEU A 1 306 ? -0.534 -9.511 -15.823 1.00 93.25 306 LEU A CA 1
ATOM 2362 C C . LEU A 1 306 ? -0.589 -8.942 -14.403 1.00 93.25 306 LEU A C 1
ATOM 2364 O O . LEU A 1 306 ? -0.024 -9.544 -13.493 1.00 93.25 306 LEU A O 1
ATOM 2368 N N . GLU A 1 307 ? -1.273 -7.815 -14.193 1.00 91.88 307 GLU A N 1
ATOM 2369 C CA . GLU A 1 307 ? -1.529 -7.295 -12.846 1.00 91.88 307 GLU A CA 1
ATOM 2370 C C . GLU A 1 307 ? -2.387 -8.280 -12.038 1.00 91.88 307 GLU A C 1
ATOM 2372 O O . GLU A 1 307 ? -2.035 -8.612 -10.912 1.00 91.88 307 GLU A O 1
ATOM 2377 N N . ASN A 1 308 ? -3.449 -8.843 -12.622 1.00 90.38 308 ASN A N 1
ATOM 2378 C CA . ASN A 1 308 ? -4.239 -9.882 -11.954 1.00 90.38 308 ASN A CA 1
ATOM 2379 C C . ASN A 1 308 ? -3.381 -11.116 -11.621 1.00 90.38 308 ASN A C 1
ATOM 2381 O O . ASN A 1 308 ? -3.447 -11.618 -10.506 1.00 90.38 308 ASN A O 1
ATOM 2385 N N . SER A 1 309 ? -2.501 -11.537 -12.535 1.00 92.56 309 SER A N 1
ATOM 2386 C CA . SER A 1 309 ? -1.564 -12.644 -12.293 1.00 92.56 309 SER A CA 1
ATOM 2387 C C . SER A 1 309 ? -0.606 -12.350 -11.132 1.00 92.56 309 SER A C 1
ATOM 2389 O O . SER A 1 309 ? -0.240 -13.255 -10.385 1.00 92.56 309 SER A O 1
ATOM 2391 N N . TRP A 1 310 ? -0.200 -11.089 -10.950 1.00 92.62 310 TRP A N 1
ATOM 2392 C CA . TRP A 1 310 ? 0.576 -10.664 -9.784 1.00 92.62 310 TRP A CA 1
ATOM 2393 C C . TRP A 1 310 ? -0.221 -10.835 -8.485 1.00 92.62 310 TRP A C 1
ATOM 2395 O O . TRP A 1 310 ? 0.287 -11.434 -7.535 1.00 92.62 310 TRP A O 1
ATOM 2405 N N . HIS A 1 311 ? -1.479 -10.391 -8.466 1.00 88.50 311 HIS A N 1
ATOM 2406 C CA . HIS A 1 311 ? -2.377 -10.603 -7.329 1.00 88.50 311 HIS A CA 1
ATOM 2407 C C . HIS A 1 311 ? -2.611 -12.094 -7.043 1.00 88.50 311 HIS A C 1
ATOM 2409 O O . HIS A 1 311 ? -2.577 -12.491 -5.881 1.00 88.50 311 HIS A O 1
ATOM 2415 N N . ASP A 1 312 ? -2.763 -12.931 -8.070 1.00 90.25 312 ASP A N 1
ATOM 2416 C CA . ASP A 1 312 ? -2.956 -14.378 -7.918 1.00 90.25 312 ASP A CA 1
ATOM 2417 C C . ASP A 1 312 ? -1.716 -15.066 -7.324 1.00 90.25 312 ASP A C 1
ATOM 2419 O O . ASP A 1 312 ? -1.830 -15.884 -6.408 1.00 90.25 312 ASP A O 1
ATOM 2423 N N . VAL A 1 313 ? -0.512 -14.709 -7.794 1.00 91.25 313 VAL A N 1
ATOM 2424 C CA . VAL A 1 313 ? 0.754 -15.223 -7.238 1.00 91.25 313 VAL A CA 1
ATOM 2425 C C . VAL A 1 313 ? 0.925 -14.793 -5.782 1.00 91.25 313 VAL A C 1
ATOM 2427 O O . VAL A 1 313 ? 1.348 -15.591 -4.943 1.00 91.25 313 VAL A O 1
ATOM 2430 N N . ALA A 1 314 ? 0.582 -13.547 -5.462 1.00 87.50 314 ALA A N 1
ATOM 2431 C CA . ALA A 1 314 ? 0.644 -13.050 -4.098 1.00 87.50 314 ALA A CA 1
ATOM 2432 C C . ALA A 1 314 ? -0.372 -13.761 -3.188 1.00 87.50 314 ALA A C 1
ATOM 2434 O O . ALA A 1 314 ? 0.004 -14.225 -2.111 1.00 87.50 314 ALA A O 1
ATOM 2435 N N . ALA A 1 315 ? -1.607 -13.960 -3.654 1.00 85.44 315 ALA A N 1
ATOM 2436 C CA . ALA A 1 315 ? -2.638 -14.705 -2.935 1.00 85.44 315 ALA A CA 1
ATOM 2437 C C . ALA A 1 315 ? -2.224 -16.162 -2.679 1.00 85.44 315 ALA A C 1
ATOM 2439 O O . ALA A 1 315 ? -2.410 -16.672 -1.573 1.00 85.44 315 ALA A O 1
ATOM 2440 N N . ALA A 1 316 ? -1.584 -16.818 -3.652 1.00 85.50 316 ALA A N 1
ATOM 2441 C CA . ALA A 1 316 ? -1.027 -18.162 -3.484 1.00 85.50 316 ALA A CA 1
ATOM 2442 C C . ALA A 1 316 ? 0.084 -18.221 -2.417 1.00 85.50 316 ALA A C 1
ATOM 2444 O O . ALA A 1 316 ? 0.256 -19.246 -1.758 1.00 85.50 316 ALA A O 1
ATOM 2445 N N . ALA A 1 317 ? 0.805 -17.116 -2.204 1.00 83.81 317 ALA A N 1
ATOM 2446 C CA . ALA A 1 317 ? 1.778 -16.956 -1.125 1.00 83.81 317 ALA A CA 1
ATOM 2447 C C . ALA A 1 317 ? 1.144 -16.533 0.219 1.00 83.81 317 ALA A C 1
ATOM 2449 O O . ALA A 1 317 ? 1.867 -16.271 1.183 1.00 83.81 317 ALA A O 1
ATOM 2450 N N . GLY A 1 318 ? -0.190 -16.462 0.298 1.00 80.19 318 GLY A N 1
ATOM 2451 C CA . GLY A 1 318 ? -0.925 -16.023 1.484 1.00 80.19 318 GLY A CA 1
ATOM 2452 C C . GLY A 1 318 ? -0.931 -14.506 1.683 1.00 80.19 318 GLY A C 1
ATOM 2453 O O . GLY A 1 318 ? -1.138 -14.052 2.808 1.00 80.19 318 GLY A O 1
ATOM 2454 N N . LEU A 1 319 ? -0.674 -13.731 0.624 1.00 78.94 319 LEU A N 1
ATOM 2455 C CA . LEU A 1 319 ? -0.692 -12.272 0.649 1.00 78.94 319 LEU A CA 1
ATOM 2456 C C . LEU A 1 319 ? -1.996 -11.738 0.034 1.00 78.94 319 LEU A C 1
ATOM 2458 O O . LEU A 1 319 ? -2.290 -11.985 -1.132 1.00 78.94 319 LEU A O 1
ATOM 2462 N N . ASP A 1 320 ? -2.736 -10.947 0.795 1.00 76.44 320 ASP A N 1
ATOM 2463 C CA . ASP A 1 320 ? -3.837 -10.110 0.340 1.00 76.44 320 ASP A CA 1
ATOM 2464 C C . ASP A 1 320 ? -3.297 -8.724 -0.045 1.00 76.44 320 ASP A C 1
ATOM 2466 O O . ASP A 1 320 ? -3.049 -7.857 0.799 1.00 76.44 320 ASP A O 1
ATOM 2470 N N . LEU A 1 321 ? -3.023 -8.540 -1.338 1.00 74.69 321 LEU A N 1
ATOM 2471 C CA . LEU A 1 321 ? -2.515 -7.275 -1.857 1.00 74.69 321 LEU A CA 1
ATOM 2472 C C . LEU A 1 321 ? -3.660 -6.261 -2.016 1.00 74.69 321 LEU A C 1
ATOM 2474 O O . LEU A 1 321 ? -4.615 -6.550 -2.744 1.00 74.69 321 LEU A O 1
ATOM 2478 N N . PRO A 1 322 ? -3.557 -5.046 -1.439 1.00 72.94 322 PRO A N 1
ATOM 2479 C CA . PRO A 1 322 ? -4.544 -3.997 -1.681 1.00 72.94 322 PRO A CA 1
ATOM 2480 C C . PRO A 1 322 ? -4.568 -3.629 -3.167 1.00 72.94 322 PRO A C 1
ATOM 2482 O O . PRO A 1 322 ? -3.592 -3.844 -3.870 1.00 72.94 322 PRO A O 1
ATOM 2485 N N . ALA A 1 323 ? -5.637 -3.003 -3.662 1.00 74.62 323 ALA A N 1
ATOM 2486 C CA . ALA A 1 323 ? -5.724 -2.612 -5.077 1.00 74.62 323 ALA A CA 1
ATOM 2487 C C . ALA A 1 323 ? -4.626 -1.617 -5.516 1.00 74.62 323 ALA A C 1
ATOM 2489 O O . ALA A 1 323 ? -4.297 -1.545 -6.694 1.00 74.62 323 ALA A O 1
ATOM 2490 N N . ALA A 1 324 ? -4.049 -0.862 -4.573 1.00 71.25 324 ALA A N 1
ATOM 2491 C CA . ALA A 1 324 ? -2.870 -0.023 -4.812 1.00 71.25 324 ALA A CA 1
ATOM 2492 C C . ALA A 1 324 ? -1.582 -0.842 -5.067 1.00 71.25 324 ALA A C 1
ATOM 2494 O O . ALA A 1 324 ? -0.637 -0.311 -5.645 1.00 71.25 324 ALA A O 1
ATOM 2495 N N . ALA A 1 325 ? -1.611 -2.123 -4.665 1.00 77.12 325 ALA A N 1
ATOM 2496 C CA . ALA A 1 325 ? -0.789 -3.326 -4.901 1.00 77.12 325 ALA A CA 1
ATOM 2497 C C . ALA A 1 325 ? -0.049 -3.570 -6.212 1.00 77.12 325 ALA A C 1
ATOM 2499 O O . ALA A 1 325 ? 0.396 -4.695 -6.414 1.00 77.12 325 ALA A O 1
ATOM 2500 N N . ASP A 1 326 ? -0.019 -2.624 -7.137 1.00 85.50 326 ASP A N 1
ATOM 2501 C CA . ASP A 1 326 ? 0.095 -2.903 -8.566 1.00 85.50 326 ASP A CA 1
ATOM 2502 C C . ASP A 1 326 ? 1.543 -3.063 -9.082 1.00 85.50 326 ASP A C 1
ATOM 2504 O O . ASP A 1 326 ? 2.537 -3.053 -8.348 1.00 85.50 326 ASP A O 1
ATOM 2508 N N . LEU A 1 327 ? 1.681 -3.184 -10.407 1.00 90.00 327 LEU A N 1
ATOM 2509 C CA . LEU A 1 327 ? 2.983 -3.236 -11.081 1.00 90.00 327 LEU A CA 1
ATOM 2510 C C . LEU A 1 327 ? 3.815 -1.952 -10.881 1.00 90.00 327 LEU A C 1
ATOM 2512 O O . LEU A 1 327 ? 5.043 -1.994 -11.016 1.00 90.00 327 LEU A O 1
ATOM 2516 N N . SER A 1 328 ? 3.180 -0.824 -10.543 1.00 87.69 328 SER A N 1
ATOM 2517 C CA . SER A 1 328 ? 3.858 0.436 -10.227 1.00 87.69 328 SER A CA 1
ATOM 2518 C C . SER A 1 328 ? 4.659 0.321 -8.930 1.00 87.69 328 SER A C 1
ATOM 2520 O O . SER A 1 328 ? 5.747 0.892 -8.849 1.00 87.69 328 SER A O 1
ATOM 2522 N N . LEU A 1 329 ? 4.188 -0.458 -7.947 1.00 87.25 329 LEU A N 1
ATOM 2523 C CA . LEU A 1 329 ? 4.949 -0.743 -6.726 1.00 87.25 329 LEU A CA 1
ATOM 2524 C C . LEU A 1 329 ? 6.228 -1.525 -7.028 1.00 87.25 329 LEU A C 1
ATOM 2526 O O . LEU A 1 329 ? 7.300 -1.142 -6.563 1.00 87.25 329 LEU A O 1
ATOM 2530 N N . LEU A 1 330 ? 6.141 -2.597 -7.822 1.00 89.75 330 LEU A N 1
ATOM 2531 C CA . LEU A 1 330 ? 7.317 -3.392 -8.199 1.00 89.75 330 LEU A CA 1
ATOM 2532 C C . LEU A 1 330 ? 8.343 -2.538 -8.954 1.00 89.75 330 LEU A C 1
ATOM 2534 O O . LEU A 1 330 ? 9.543 -2.621 -8.689 1.00 89.75 330 LEU A O 1
ATOM 2538 N N . HIS A 1 331 ? 7.871 -1.672 -9.853 1.00 91.38 331 HIS A N 1
ATOM 2539 C CA . HIS A 1 331 ? 8.717 -0.697 -10.531 1.00 91.38 331 HIS A CA 1
ATOM 2540 C C . HIS A 1 331 ? 9.370 0.287 -9.546 1.00 91.38 331 HIS A C 1
ATOM 2542 O O . HIS A 1 331 ? 10.587 0.481 -9.587 1.00 91.38 331 HIS A O 1
ATOM 2548 N N . ALA A 1 332 ? 8.585 0.884 -8.643 1.00 90.00 332 ALA A N 1
ATOM 2549 C CA . ALA A 1 332 ? 9.073 1.850 -7.663 1.00 90.00 332 ALA A CA 1
ATOM 2550 C C . ALA A 1 332 ? 10.134 1.226 -6.750 1.00 90.00 332 ALA A C 1
ATOM 2552 O O . ALA A 1 332 ? 11.194 1.819 -6.562 1.00 90.00 332 ALA A O 1
ATOM 2553 N N . LEU A 1 333 ? 9.903 -0.001 -6.271 1.00 89.94 333 LEU A N 1
ATOM 2554 C CA . LEU A 1 333 ? 10.860 -0.753 -5.462 1.00 89.94 333 LEU A CA 1
ATOM 2555 C C . LEU A 1 333 ? 12.190 -0.954 -6.189 1.00 89.94 333 LEU A C 1
ATOM 2557 O O . LEU A 1 333 ? 13.236 -0.775 -5.578 1.00 89.94 333 LEU A O 1
ATOM 2561 N N . LEU A 1 334 ? 12.188 -1.273 -7.483 1.00 90.06 334 LEU A N 1
ATOM 2562 C CA . LEU A 1 334 ? 13.429 -1.482 -8.238 1.00 90.06 334 LEU A CA 1
ATOM 2563 C C . LEU A 1 334 ? 14.197 -0.192 -8.558 1.00 90.06 334 LEU A C 1
ATOM 2565 O O . LEU A 1 334 ? 15.401 -0.261 -8.803 1.00 90.06 334 LEU A O 1
ATOM 2569 N N . THR A 1 335 ? 13.522 0.959 -8.569 1.00 89.62 335 THR A N 1
ATOM 2570 C CA . THR A 1 335 ? 14.069 2.221 -9.099 1.00 89.62 335 THR A CA 1
ATOM 2571 C C . THR A 1 335 ? 14.373 3.282 -8.051 1.00 89.62 335 THR A C 1
ATOM 2573 O O . THR A 1 335 ? 15.143 4.191 -8.348 1.00 89.62 335 THR A O 1
ATOM 2576 N N . PHE A 1 336 ? 13.819 3.191 -6.838 1.00 90.31 336 PHE A N 1
ATOM 2577 C CA . PHE A 1 336 ? 14.079 4.214 -5.822 1.00 90.31 336 PHE A CA 1
ATOM 2578 C C . PHE A 1 336 ? 15.550 4.251 -5.387 1.00 90.31 336 PHE A C 1
ATOM 2580 O O . PHE A 1 336 ? 16.269 3.247 -5.446 1.00 90.31 336 PHE A O 1
ATOM 2587 N N . ASP A 1 337 ? 15.975 5.418 -4.913 1.00 88.31 337 ASP A N 1
ATOM 2588 C CA . ASP A 1 337 ? 17.302 5.631 -4.348 1.00 88.31 337 ASP A CA 1
ATOM 2589 C C . ASP A 1 337 ? 17.398 5.008 -2.945 1.00 88.31 337 ASP A C 1
ATOM 2591 O O . ASP A 1 337 ? 16.976 5.590 -1.944 1.00 88.31 337 ASP A O 1
ATOM 2595 N N . ALA A 1 338 ? 17.904 3.776 -2.888 1.00 88.31 338 ALA A N 1
ATOM 2596 C CA . ALA A 1 338 ? 18.056 3.035 -1.643 1.00 88.31 338 ALA A CA 1
ATOM 2597 C C . ALA A 1 338 ? 19.178 3.594 -0.757 1.00 88.31 338 ALA A C 1
ATOM 2599 O O . ALA A 1 338 ? 19.071 3.514 0.463 1.00 88.31 338 ALA A O 1
ATOM 2600 N N . GLU A 1 339 ? 20.227 4.174 -1.346 1.00 87.75 339 GLU A N 1
ATOM 2601 C CA . GLU A 1 339 ? 21.358 4.729 -0.594 1.00 87.75 339 GLU A CA 1
ATOM 2602 C C . GLU A 1 339 ? 20.937 5.987 0.159 1.00 87.75 339 GLU A C 1
ATOM 2604 O O . GLU A 1 339 ? 21.211 6.110 1.355 1.00 87.75 339 GLU A O 1
ATOM 2609 N N . ARG A 1 340 ? 20.190 6.873 -0.510 1.00 87.25 340 ARG A N 1
ATOM 2610 C CA . ARG A 1 340 ? 19.593 8.044 0.136 1.00 87.25 340 ARG A CA 1
ATOM 2611 C C . ARG A 1 340 ? 18.671 7.643 1.285 1.00 87.25 340 ARG A C 1
ATOM 2613 O O . ARG A 1 340 ? 18.822 8.159 2.388 1.00 87.25 340 ARG A O 1
ATOM 2620 N N . LEU A 1 341 ? 17.790 6.663 1.064 1.00 86.38 341 LEU A N 1
ATOM 2621 C CA . LEU A 1 341 ? 16.877 6.197 2.110 1.00 86.38 341 LEU A CA 1
ATOM 2622 C C . LEU A 1 341 ? 17.626 5.618 3.322 1.00 86.38 341 LEU A C 1
ATOM 2624 O O . LEU A 1 341 ? 17.244 5.881 4.460 1.00 86.38 341 LEU A O 1
ATOM 2628 N N . VAL A 1 342 ? 18.702 4.855 3.101 1.00 87.50 342 VAL A N 1
ATOM 2629 C CA . VAL A 1 342 ? 19.560 4.332 4.182 1.00 87.50 342 VAL A CA 1
ATOM 2630 C C . VAL A 1 342 ? 20.208 5.462 4.988 1.00 87.50 342 VAL A C 1
ATOM 2632 O O . VAL A 1 342 ? 20.371 5.318 6.199 1.00 87.50 342 VAL A O 1
ATOM 2635 N N . GLY A 1 343 ? 20.556 6.578 4.341 1.00 86.31 343 GLY A N 1
ATOM 2636 C CA . GLY A 1 343 ? 21.077 7.772 5.007 1.00 86.31 343 GLY A CA 1
ATOM 2637 C C . GLY A 1 343 ? 20.032 8.494 5.863 1.00 86.31 343 GLY A C 1
ATOM 2638 O O . GLY A 1 343 ? 20.321 8.854 7.004 1.00 86.31 343 GLY A O 1
ATOM 2639 N N . ASP A 1 344 ? 18.816 8.657 5.342 1.00 85.50 344 ASP A N 1
ATOM 2640 C CA . ASP A 1 344 ? 17.758 9.449 5.985 1.00 85.50 344 ASP A CA 1
ATOM 2641 C C . ASP A 1 344 ? 17.056 8.684 7.130 1.00 85.50 344 ASP A C 1
ATOM 2643 O O . ASP A 1 344 ? 16.694 9.258 8.164 1.00 85.50 344 ASP A O 1
ATOM 2647 N N . LEU A 1 345 ? 16.889 7.363 6.986 1.00 85.44 345 LEU A N 1
ATOM 2648 C CA . LEU A 1 345 ? 16.057 6.541 7.871 1.00 85.44 345 LEU A CA 1
ATOM 2649 C C . LEU A 1 345 ? 16.471 6.564 9.362 1.00 85.44 345 LEU A C 1
ATOM 2651 O O . LEU A 1 345 ? 15.579 6.708 10.200 1.00 85.44 345 LEU A O 1
ATOM 2655 N N . PRO A 1 346 ? 17.758 6.456 9.759 1.00 86.81 346 PRO A N 1
ATOM 2656 C CA . PRO A 1 346 ? 18.141 6.471 11.174 1.00 86.81 346 PRO A CA 1
ATOM 2657 C C . PRO A 1 346 ? 17.762 7.770 11.896 1.00 86.81 346 PRO A C 1
ATOM 2659 O O . PRO A 1 346 ? 17.313 7.724 13.044 1.00 86.81 346 PRO A O 1
ATOM 2662 N N . GLY A 1 347 ? 17.909 8.917 11.223 1.00 85.69 347 GLY A N 1
ATOM 2663 C CA . GLY A 1 347 ? 17.546 10.224 11.772 1.00 85.69 347 GLY A CA 1
ATOM 2664 C C . GLY A 1 347 ? 16.038 10.351 11.973 1.00 85.69 347 GLY A C 1
ATOM 2665 O O . GLY A 1 347 ? 15.586 10.712 13.059 1.00 85.69 347 GLY A O 1
ATOM 2666 N N . LEU A 1 348 ? 15.257 9.952 10.966 1.00 86.31 348 LEU A N 1
ATOM 2667 C CA . LEU A 1 348 ? 13.793 9.944 11.044 1.00 86.31 348 LEU A CA 1
ATOM 2668 C C . LEU A 1 348 ? 13.274 8.987 12.117 1.00 86.31 348 LEU A C 1
ATOM 2670 O O . LEU A 1 348 ? 12.351 9.324 12.850 1.00 86.31 348 LEU A O 1
ATOM 2674 N N . LEU A 1 349 ? 13.883 7.807 12.252 1.00 86.31 349 LEU A N 1
ATOM 2675 C CA . LEU A 1 349 ? 13.536 6.854 13.305 1.00 86.31 349 LEU A CA 1
ATOM 2676 C C . LEU A 1 349 ? 13.850 7.392 14.701 1.00 86.31 349 LEU A C 1
ATOM 2678 O O . LEU A 1 349 ? 13.106 7.104 15.638 1.00 86.31 349 LEU A O 1
ATOM 2682 N N . SER A 1 350 ? 14.937 8.151 14.854 1.00 85.94 350 SER A N 1
ATOM 2683 C CA . SER A 1 350 ? 15.256 8.819 16.116 1.00 85.94 350 SER A CA 1
ATOM 2684 C C . SER A 1 350 ? 14.208 9.877 16.453 1.00 85.94 350 SER A C 1
ATOM 2686 O O . SER A 1 350 ? 13.710 9.885 17.573 1.00 85.94 350 SER A O 1
ATOM 2688 N N . LEU A 1 351 ? 13.835 10.715 15.480 1.00 85.00 351 LEU A N 1
ATOM 2689 C CA . LEU A 1 351 ? 12.800 11.740 15.644 1.00 85.00 351 LEU A CA 1
ATOM 2690 C C . LEU A 1 351 ? 11.432 11.125 15.964 1.00 85.00 351 LEU A C 1
ATOM 2692 O O . LEU A 1 351 ? 10.766 11.559 16.894 1.00 85.00 351 LEU A O 1
ATOM 2696 N N . ALA A 1 352 ? 11.038 10.065 15.255 1.00 83.00 352 ALA A N 1
ATOM 2697 C CA . ALA A 1 352 ? 9.761 9.384 15.467 1.00 83.00 352 ALA A CA 1
ATOM 2698 C C . ALA A 1 352 ? 9.639 8.734 16.859 1.00 83.00 352 ALA A C 1
ATOM 2700 O O . ALA A 1 352 ? 8.531 8.543 17.362 1.00 83.00 352 ALA A O 1
ATOM 2701 N N . ARG A 1 353 ? 10.768 8.364 17.475 1.00 84.12 353 ARG A N 1
ATOM 2702 C CA . ARG A 1 353 ? 10.826 7.742 18.808 1.00 84.12 353 ARG A CA 1
ATOM 2703 C C . ARG A 1 353 ? 10.932 8.745 19.949 1.00 84.12 353 ARG A C 1
ATOM 2705 O O . ARG A 1 353 ? 10.713 8.350 21.090 1.00 84.12 353 ARG A O 1
ATOM 2712 N N . ASP A 1 354 ? 11.292 9.988 19.665 1.00 85.31 354 ASP A N 1
ATOM 2713 C CA . ASP A 1 354 ? 11.450 11.019 20.682 1.00 85.31 354 ASP A CA 1
ATOM 2714 C C . ASP A 1 354 ? 10.075 11.571 21.087 1.00 85.31 354 ASP A C 1
ATOM 2716 O O . ASP A 1 354 ? 9.361 12.150 20.274 1.00 85.31 354 ASP A O 1
ATOM 2720 N N . GLU A 1 355 ? 9.682 11.363 22.346 1.00 81.31 355 GLU A N 1
ATOM 2721 C CA . GLU A 1 355 ? 8.423 11.876 22.908 1.00 81.31 355 GLU A CA 1
ATOM 2722 C C . GLU A 1 355 ? 8.420 13.409 23.049 1.00 81.31 355 GLU A C 1
ATOM 2724 O O . GLU A 1 355 ? 7.356 14.013 23.163 1.00 81.31 355 GLU A O 1
ATOM 2729 N N . GLN A 1 356 ? 9.599 14.043 23.065 1.00 82.94 356 GLN A N 1
ATOM 2730 C CA . GLN A 1 356 ? 9.748 15.496 23.187 1.00 82.94 356 GLN A CA 1
ATOM 2731 C C . GLN A 1 356 ? 9.907 16.194 21.836 1.00 82.94 356 GLN A C 1
ATOM 2733 O O . GLN A 1 356 ? 9.960 17.426 21.794 1.00 82.94 356 GLN A O 1
ATOM 2738 N N . ALA A 1 357 ? 9.995 15.435 20.741 1.00 81.31 357 ALA A N 1
ATOM 2739 C CA . ALA A 1 357 ? 10.130 16.016 19.420 1.00 81.31 357 ALA A CA 1
ATOM 2740 C C . ALA A 1 357 ? 8.873 16.811 19.046 1.00 81.31 357 ALA A C 1
ATOM 2742 O O . ALA A 1 357 ? 7.735 16.386 19.249 1.00 81.31 357 ALA A O 1
ATOM 2743 N N . GLU A 1 358 ? 9.094 17.994 18.478 1.00 85.94 358 GLU A N 1
ATOM 2744 C CA . GLU A 1 358 ? 8.012 18.824 17.973 1.00 85.94 358 GLU A CA 1
ATOM 2745 C C . GLU A 1 358 ? 7.356 18.129 16.774 1.00 85.94 358 GLU A C 1
ATOM 2747 O O . GLU A 1 358 ? 8.024 17.807 15.790 1.00 85.94 358 GLU A O 1
ATOM 2752 N N . VAL A 1 359 ? 6.039 17.914 16.847 1.00 84.75 359 VAL A N 1
ATOM 2753 C CA . VAL A 1 359 ? 5.261 17.203 15.814 1.00 84.75 359 VAL A CA 1
ATOM 2754 C C . VAL A 1 359 ? 5.508 17.780 14.420 1.00 84.75 359 VAL A C 1
ATOM 2756 O O . VAL A 1 359 ? 5.680 17.036 13.459 1.00 84.75 359 VAL A O 1
ATOM 2759 N N . GLU A 1 360 ? 5.579 19.105 14.313 1.00 88.56 360 GLU A N 1
ATOM 2760 C CA . GLU A 1 360 ? 5.827 19.810 13.055 1.00 88.56 360 GLU A CA 1
ATOM 2761 C C . GLU A 1 360 ? 7.210 19.489 12.477 1.00 88.56 360 GLU A C 1
ATOM 2763 O O . GLU A 1 360 ? 7.322 19.202 11.289 1.00 88.56 360 GLU A O 1
ATOM 2768 N N . ALA A 1 361 ? 8.241 19.410 13.322 1.00 85.44 361 ALA A N 1
ATOM 2769 C CA . ALA A 1 361 ? 9.583 19.024 12.897 1.00 85.44 361 ALA A CA 1
ATOM 2770 C C . ALA A 1 361 ? 9.641 17.564 12.415 1.00 85.44 361 ALA A C 1
ATOM 2772 O O . ALA A 1 361 ? 10.354 17.259 11.458 1.00 85.44 361 ALA A O 1
ATOM 2773 N N . ILE A 1 362 ? 8.871 16.662 13.041 1.00 83.56 362 ILE A N 1
ATOM 2774 C CA . ILE A 1 362 ? 8.748 15.274 12.576 1.00 83.56 362 ILE A CA 1
ATOM 2775 C C . ILE A 1 362 ? 8.077 15.249 11.198 1.00 83.56 362 ILE A C 1
ATOM 2777 O O . ILE A 1 362 ? 8.609 14.638 10.273 1.00 83.56 362 ILE A O 1
ATOM 2781 N N . LEU A 1 363 ? 6.937 15.930 11.040 1.00 88.94 363 LEU A N 1
ATOM 2782 C CA . LEU A 1 363 ? 6.197 15.970 9.776 1.00 88.94 363 LEU A CA 1
ATOM 2783 C C . LEU A 1 363 ? 7.036 16.572 8.643 1.00 88.94 363 LEU A C 1
ATOM 2785 O O . LEU A 1 363 ? 7.095 15.987 7.563 1.00 88.94 363 LEU A O 1
ATOM 2789 N N . ASP A 1 364 ? 7.716 17.690 8.890 1.00 88.69 364 ASP A N 1
ATOM 2790 C CA . ASP A 1 364 ? 8.586 18.342 7.909 1.00 88.69 364 ASP A CA 1
ATOM 2791 C C . ASP A 1 364 ? 9.773 17.448 7.529 1.00 88.69 364 ASP A C 1
ATOM 2793 O O . ASP A 1 364 ? 10.117 17.346 6.351 1.00 88.69 364 ASP A O 1
ATOM 2797 N N . GLY A 1 365 ? 10.355 16.731 8.498 1.00 85.56 365 GLY A N 1
ATOM 2798 C CA . GLY A 1 365 ? 11.410 15.751 8.245 1.00 85.56 365 GLY A CA 1
ATOM 2799 C C . GLY A 1 365 ? 10.946 14.603 7.346 1.00 85.56 365 GLY A C 1
ATOM 2800 O O . GLY A 1 365 ? 11.645 14.238 6.399 1.00 85.56 365 GLY A O 1
ATOM 2801 N N . VAL A 1 366 ? 9.747 14.060 7.593 1.00 85.94 366 VAL A N 1
ATOM 2802 C CA . VAL A 1 366 ? 9.174 12.992 6.757 1.00 85.94 366 VAL A CA 1
ATOM 2803 C C . VAL A 1 366 ? 8.860 13.492 5.350 1.00 85.94 366 VAL A C 1
ATOM 2805 O O . VAL A 1 366 ? 9.161 12.793 4.385 1.00 85.94 366 VAL A O 1
ATOM 2808 N N . VAL A 1 367 ? 8.303 14.698 5.212 1.00 88.38 367 VAL A N 1
ATOM 2809 C CA . VAL A 1 367 ? 8.029 15.308 3.901 1.00 88.38 367 VAL A CA 1
ATOM 2810 C C . VAL A 1 367 ? 9.331 15.543 3.130 1.00 88.38 367 VAL A C 1
ATOM 2812 O O . VAL A 1 367 ? 9.438 15.118 1.984 1.00 88.38 367 VAL A O 1
ATOM 2815 N N . ALA A 1 368 ? 10.356 16.116 3.763 1.00 86.31 368 ALA A N 1
ATOM 2816 C CA . ALA A 1 368 ? 11.645 16.371 3.122 1.00 86.31 368 ALA A CA 1
ATOM 2817 C C . ALA A 1 368 ? 12.358 15.083 2.669 1.00 86.31 368 ALA A C 1
ATOM 2819 O O . ALA A 1 368 ? 12.986 15.052 1.607 1.00 86.31 368 ALA A O 1
ATOM 2820 N N . ALA A 1 369 ? 12.253 14.006 3.453 1.00 83.88 369 ALA A N 1
ATOM 2821 C CA . ALA A 1 369 ? 12.766 12.698 3.055 1.00 83.88 369 ALA A CA 1
ATOM 2822 C C . ALA A 1 369 ? 11.939 12.086 1.913 1.00 83.88 369 ALA A C 1
ATOM 2824 O O . ALA A 1 369 ? 12.493 11.523 0.969 1.00 83.88 369 ALA A O 1
ATOM 2825 N N . ALA A 1 370 ? 10.614 12.245 1.955 1.00 83.75 370 ALA A N 1
ATOM 2826 C CA . ALA A 1 370 ? 9.709 11.790 0.905 1.00 83.75 370 ALA A CA 1
ATOM 2827 C C . ALA A 1 370 ? 9.918 12.525 -0.432 1.00 83.75 370 ALA A C 1
ATOM 2829 O O . ALA A 1 370 ? 9.770 11.898 -1.481 1.00 83.75 370 ALA A O 1
ATOM 2830 N N . ASP A 1 371 ? 10.337 13.796 -0.413 1.00 81.06 371 ASP A N 1
ATOM 2831 C CA . ASP A 1 371 ? 10.510 14.666 -1.593 1.00 81.06 371 ASP A CA 1
ATOM 2832 C C . ASP A 1 371 ? 11.577 14.190 -2.605 1.00 81.06 371 ASP A C 1
ATOM 2834 O O . ASP A 1 371 ? 11.768 14.788 -3.665 1.00 81.06 371 ASP A O 1
ATOM 2838 N N . GLY A 1 372 ? 12.272 13.084 -2.333 1.00 77.50 372 GLY A N 1
ATOM 2839 C CA . GLY A 1 372 ? 13.193 12.426 -3.264 1.00 77.50 372 GLY A CA 1
ATOM 2840 C C . GLY A 1 372 ? 12.714 11.094 -3.832 1.00 77.50 372 GLY A C 1
ATOM 2841 O O . GLY A 1 372 ? 13.432 10.484 -4.628 1.00 77.50 372 GLY A O 1
ATOM 2842 N N . HIS A 1 373 ? 11.552 10.604 -3.405 1.00 83.62 373 HIS A N 1
ATOM 2843 C CA . HIS A 1 373 ? 11.138 9.225 -3.629 1.00 83.62 373 HIS A CA 1
ATOM 2844 C C . HIS A 1 373 ? 9.796 9.126 -4.364 1.00 83.62 373 HIS A C 1
ATOM 2846 O O . HIS A 1 373 ? 8.957 10.022 -4.269 1.00 83.62 373 HIS A O 1
ATOM 2852 N N . PRO A 1 374 ? 9.551 8.023 -5.101 1.00 83.75 374 PRO A N 1
ATOM 2853 C CA . PRO A 1 374 ? 8.224 7.745 -5.633 1.00 83.75 374 PRO A CA 1
ATOM 2854 C C . PRO A 1 374 ? 7.182 7.755 -4.501 1.00 83.75 374 PRO A C 1
ATOM 2856 O O . PRO A 1 374 ? 7.476 7.225 -3.428 1.00 83.75 374 PRO A O 1
ATOM 2859 N N . PRO A 1 375 ? 5.956 8.258 -4.721 1.00 84.38 375 PRO A N 1
ATOM 2860 C CA . PRO A 1 375 ? 4.962 8.374 -3.651 1.00 84.38 375 PRO A CA 1
ATOM 2861 C C . PRO A 1 375 ? 4.659 7.063 -2.905 1.00 84.38 375 PRO A C 1
ATOM 2863 O O . PRO A 1 375 ? 4.466 7.064 -1.697 1.00 84.38 375 PRO A O 1
ATOM 2866 N N . LEU A 1 376 ? 4.727 5.917 -3.594 1.00 81.00 376 LEU A N 1
ATOM 2867 C CA . LEU A 1 376 ? 4.540 4.594 -2.977 1.00 81.00 376 LEU A CA 1
ATOM 2868 C C . LEU A 1 376 ? 5.644 4.254 -1.957 1.00 81.00 376 LEU A C 1
ATOM 2870 O O . LEU A 1 376 ? 5.406 3.541 -0.987 1.00 81.00 376 LEU A O 1
ATOM 2874 N N . ILE A 1 377 ? 6.857 4.764 -2.177 1.00 85.44 377 ILE A N 1
ATOM 2875 C CA . ILE A 1 377 ? 7.990 4.614 -1.258 1.00 85.44 377 ILE A CA 1
ATOM 2876 C C . ILE A 1 377 ? 7.857 5.583 -0.083 1.00 85.44 377 ILE A C 1
ATOM 2878 O O . ILE A 1 377 ? 8.151 5.203 1.048 1.00 85.44 377 ILE A O 1
ATOM 2882 N N . ALA A 1 378 ? 7.364 6.800 -0.329 1.00 87.06 378 ALA A N 1
ATOM 2883 C CA . ALA A 1 378 ? 7.026 7.739 0.738 1.00 87.06 378 ALA A CA 1
ATOM 2884 C C . ALA A 1 378 ? 5.961 7.154 1.684 1.00 87.06 378 ALA A C 1
ATOM 2886 O O . ALA A 1 378 ? 6.128 7.213 2.902 1.00 87.06 378 ALA A O 1
ATOM 2887 N N . ASP A 1 379 ? 4.930 6.498 1.141 1.00 83.31 379 ASP A N 1
ATOM 2888 C CA . ASP A 1 379 ? 3.918 5.791 1.936 1.00 83.31 379 ASP A CA 1
ATOM 2889 C C . ASP A 1 379 ? 4.552 4.704 2.810 1.00 83.31 379 ASP A C 1
ATOM 2891 O O . ASP A 1 379 ? 4.319 4.656 4.019 1.00 83.31 379 ASP A O 1
ATOM 2895 N N . ALA A 1 380 ? 5.394 3.854 2.213 1.00 82.69 380 ALA A N 1
ATOM 2896 C CA . ALA A 1 380 ? 6.100 2.796 2.929 1.00 82.69 380 ALA A CA 1
ATOM 2897 C C . ALA A 1 380 ? 6.987 3.347 4.056 1.00 82.69 380 ALA A C 1
ATOM 2899 O O . ALA A 1 380 ? 7.018 2.777 5.149 1.00 82.69 380 ALA A O 1
ATOM 2900 N N . LEU A 1 381 ? 7.673 4.469 3.818 1.00 86.50 381 LEU A N 1
ATOM 2901 C CA . LEU A 1 381 ? 8.469 5.161 4.827 1.00 86.50 381 LEU A CA 1
ATOM 2902 C C . LEU A 1 381 ? 7.591 5.645 5.988 1.00 86.50 381 LEU A C 1
ATOM 2904 O O . LEU A 1 381 ? 7.877 5.306 7.134 1.00 86.50 381 LEU A O 1
ATOM 2908 N N . ALA A 1 382 ? 6.497 6.361 5.715 1.00 85.44 382 ALA A N 1
ATOM 2909 C CA . ALA A 1 382 ? 5.586 6.848 6.754 1.00 85.44 382 ALA A CA 1
ATOM 2910 C C . ALA A 1 382 ? 5.006 5.708 7.607 1.00 85.44 382 ALA A C 1
ATOM 2912 O O . ALA A 1 382 ? 5.001 5.785 8.838 1.00 85.44 382 ALA A O 1
ATOM 2913 N N . ILE A 1 383 ? 4.587 4.614 6.966 1.00 83.69 383 ILE A N 1
ATOM 2914 C CA . ILE A 1 383 ? 4.075 3.420 7.649 1.00 83.69 383 ILE A CA 1
ATOM 2915 C C . ILE A 1 383 ? 5.175 2.758 8.500 1.00 83.69 383 ILE A C 1
ATOM 2917 O O . ILE A 1 383 ? 4.912 2.315 9.623 1.00 83.69 383 ILE A O 1
ATOM 2921 N N . THR A 1 384 ? 6.417 2.720 8.006 1.00 82.38 384 THR A N 1
ATOM 2922 C CA . THR A 1 384 ? 7.575 2.184 8.744 1.00 82.38 384 THR A CA 1
ATOM 2923 C C . THR A 1 384 ? 7.882 3.025 9.983 1.00 82.38 384 THR A C 1
ATOM 2925 O O . THR A 1 384 ? 8.099 2.465 11.063 1.00 82.38 384 THR A O 1
ATOM 2928 N N . LEU A 1 385 ? 7.864 4.356 9.850 1.00 82.62 385 LEU A N 1
ATOM 2929 C CA . LEU A 1 385 ? 8.083 5.293 10.952 1.00 82.62 385 LEU A CA 1
ATOM 2930 C C . LEU A 1 385 ? 6.992 5.165 12.010 1.00 82.62 385 LEU A C 1
ATOM 2932 O O . LEU A 1 385 ? 7.319 5.008 13.181 1.00 82.62 385 LEU A O 1
ATOM 2936 N N . PHE A 1 386 ? 5.721 5.112 11.609 1.00 82.81 386 PHE A N 1
ATOM 2937 C CA . PHE A 1 386 ? 4.605 4.855 12.523 1.00 82.81 386 PHE A CA 1
ATOM 2938 C C . PHE A 1 386 ? 4.778 3.536 13.290 1.00 82.81 386 PHE A C 1
ATOM 2940 O O . PHE A 1 386 ? 4.590 3.474 14.504 1.00 82.81 386 PHE A O 1
ATOM 2947 N N . ALA A 1 387 ? 5.209 2.473 12.609 1.00 78.19 387 ALA A N 1
ATOM 2948 C CA . ALA A 1 387 ? 5.452 1.186 13.252 1.00 78.19 387 ALA A CA 1
ATOM 2949 C C . ALA A 1 387 ? 6.649 1.194 14.227 1.00 78.19 387 ALA A C 1
ATOM 2951 O O . ALA A 1 387 ? 6.698 0.361 15.133 1.00 78.19 387 ALA A O 1
ATOM 2952 N N . HIS A 1 388 ? 7.609 2.109 14.060 1.00 75.62 388 HIS A N 1
ATOM 2953 C CA . HIS A 1 388 ? 8.768 2.260 14.948 1.00 75.62 388 HIS A CA 1
ATOM 2954 C C . HIS A 1 388 ? 8.584 3.322 16.037 1.00 75.62 388 HIS A C 1
ATOM 2956 O O . HIS A 1 388 ? 9.261 3.230 17.064 1.00 75.62 388 HIS A O 1
ATOM 2962 N N . GLY A 1 389 ? 7.693 4.291 15.825 1.00 69.56 389 GLY A N 1
ATOM 2963 C CA . GLY A 1 389 ? 7.330 5.375 16.742 1.00 69.56 389 GLY A CA 1
ATOM 2964 C C . GLY A 1 389 ? 6.368 4.945 17.850 1.00 69.56 389 GLY A C 1
ATOM 2965 O O . GLY A 1 389 ? 5.722 5.779 18.471 1.00 69.56 389 GLY A O 1
ATOM 2966 N N . VAL A 1 390 ? 6.242 3.640 18.116 1.00 64.25 390 VAL A N 1
ATOM 2967 C CA . VAL A 1 390 ? 5.373 3.117 19.178 1.00 64.25 390 VAL A CA 1
ATOM 2968 C C . VAL A 1 390 ? 5.828 3.669 20.534 1.00 64.25 390 VAL A C 1
ATOM 2970 O O . VAL A 1 390 ? 6.893 3.296 21.035 1.00 64.25 390 VAL A O 1
ATOM 2973 N N . ASN A 1 391 ? 4.973 4.496 21.141 1.00 64.25 391 ASN A N 1
ATOM 2974 C CA . ASN A 1 391 ? 5.227 5.284 22.355 1.00 64.25 391 ASN A CA 1
ATOM 2975 C C . ASN A 1 391 ? 6.257 6.417 22.167 1.00 64.25 391 ASN A C 1
ATOM 2977 O O . ASN A 1 391 ? 6.914 6.783 23.127 1.00 64.25 391 ASN A O 1
ATOM 2981 N N . GLY A 1 392 ? 6.450 6.917 20.947 1.00 69.06 392 GLY A N 1
ATOM 2982 C CA . GLY A 1 392 ? 7.242 8.114 20.657 1.00 69.06 392 GLY A CA 1
ATOM 2983 C C . GLY A 1 392 ? 6.361 9.272 20.185 1.00 69.06 392 GLY A C 1
ATOM 2984 O O . GLY A 1 392 ? 5.136 9.202 20.273 1.00 69.06 392 GLY A O 1
ATOM 2985 N N . GLY A 1 393 ? 6.985 10.322 19.647 1.00 75.25 393 GLY A N 1
ATOM 2986 C CA . GLY A 1 393 ? 6.292 11.508 19.136 1.00 75.25 393 GLY A CA 1
ATOM 2987 C C . GLY A 1 393 ? 5.524 11.314 17.820 1.00 75.25 393 GLY A C 1
ATOM 2988 O O . GLY A 1 393 ? 4.789 12.214 17.427 1.00 75.25 393 GLY A O 1
ATOM 2989 N N . PHE A 1 394 ? 5.666 10.172 17.128 1.00 80.56 394 PHE A N 1
ATOM 2990 C CA . PHE A 1 394 ? 4.972 9.896 15.860 1.00 80.56 394 PHE A CA 1
ATOM 2991 C C . PHE A 1 394 ? 3.954 8.750 15.984 1.00 80.56 394 PHE A C 1
ATOM 2993 O O . PHE A 1 394 ? 4.274 7.576 15.767 1.00 80.56 394 PHE A O 1
ATOM 3000 N N . GLY A 1 395 ? 2.717 9.103 16.342 1.00 81.25 395 GLY A N 1
ATOM 3001 C CA . GLY A 1 395 ? 1.589 8.196 16.528 1.00 81.25 395 GLY A CA 1
ATOM 3002 C C . GLY A 1 395 ? 0.585 8.200 15.370 1.00 81.25 395 GLY A C 1
ATOM 3003 O O . GLY A 1 395 ? 0.865 8.611 14.243 1.00 81.25 395 GLY A O 1
ATOM 3004 N N . PHE A 1 396 ? -0.615 7.672 15.636 1.00 84.19 396 PHE A N 1
ATOM 3005 C CA . PHE A 1 396 ? -1.655 7.523 14.610 1.00 84.19 396 PHE A CA 1
ATOM 3006 C C . PHE A 1 396 ? -2.259 8.871 14.194 1.00 84.19 396 PHE A C 1
ATOM 3008 O O . PHE A 1 396 ? -2.615 9.052 13.033 1.00 84.19 396 PHE A O 1
ATOM 3015 N N . GLU A 1 397 ? -2.342 9.828 15.121 1.00 85.69 397 GLU A N 1
ATOM 3016 C CA . GLU A 1 397 ? -2.789 11.186 14.811 1.00 85.69 397 GLU A CA 1
ATOM 3017 C C . GLU A 1 397 ? -1.809 11.885 13.863 1.00 85.69 397 GLU A C 1
ATOM 3019 O O . GLU A 1 397 ? -2.226 12.475 12.867 1.00 85.69 397 GLU A O 1
ATOM 3024 N N . GLU A 1 398 ? -0.507 11.760 14.116 1.00 86.62 398 GLU A N 1
ATOM 3025 C CA . GLU A 1 398 ? 0.545 12.326 13.272 1.00 86.62 398 GLU A CA 1
ATOM 3026 C C . GLU A 1 398 ? 0.557 11.685 11.881 1.00 86.62 398 GLU A C 1
ATOM 3028 O O . GLU A 1 398 ? 0.710 12.389 10.884 1.00 86.62 398 GLU A O 1
ATOM 3033 N N . LEU A 1 399 ? 0.309 10.374 11.792 1.00 87.06 399 LEU A N 1
ATOM 3034 C CA . LEU A 1 399 ? 0.183 9.669 10.516 1.00 87.06 399 LEU A CA 1
ATOM 3035 C C . LEU A 1 399 ? -0.973 10.218 9.658 1.00 87.06 399 LEU A C 1
ATOM 3037 O O . LEU A 1 399 ? -0.814 10.410 8.453 1.00 87.06 399 LEU A O 1
ATOM 3041 N N . VAL A 1 400 ? -2.122 10.517 10.272 1.00 87.50 400 VAL A N 1
ATOM 3042 C CA . VAL A 1 400 ? -3.281 11.113 9.579 1.00 87.50 400 VAL A CA 1
ATOM 3043 C C . VAL A 1 400 ? -3.026 12.581 9.223 1.00 87.50 400 VAL A C 1
ATOM 3045 O O . VAL A 1 400 ? -3.387 13.034 8.137 1.00 87.50 400 VAL A O 1
ATOM 3048 N N . ARG A 1 401 ? -2.338 13.340 10.087 1.00 88.81 401 ARG A N 1
ATOM 3049 C CA . ARG A 1 401 ? -1.887 14.702 9.750 1.00 88.81 401 ARG A CA 1
ATOM 3050 C C . ARG A 1 401 ? -0.942 14.701 8.548 1.00 88.81 401 ARG A C 1
ATOM 3052 O O . ARG A 1 401 ? -1.068 15.574 7.692 1.00 88.81 401 ARG A O 1
ATOM 3059 N N . LEU A 1 402 ? -0.045 13.720 8.455 1.00 87.94 402 LEU A N 1
ATOM 3060 C CA . LEU A 1 402 ? 0.836 13.543 7.303 1.00 87.94 402 LEU A CA 1
ATOM 3061 C C . LEU A 1 402 ? 0.044 13.235 6.023 1.00 87.94 402 LEU A C 1
ATOM 3063 O O . LEU A 1 402 ? 0.281 13.880 5.004 1.00 87.94 402 LEU A O 1
ATOM 3067 N N . GLU A 1 403 ? -0.945 12.333 6.083 1.00 86.38 403 GLU A N 1
ATOM 3068 C CA . GLU A 1 403 ? -1.840 12.048 4.947 1.00 86.38 403 GLU A CA 1
ATOM 3069 C C . GLU A 1 403 ? -2.526 13.323 4.429 1.00 86.38 403 GLU A C 1
ATOM 3071 O O . GLU A 1 403 ? -2.649 13.518 3.220 1.00 86.38 403 GLU A O 1
ATOM 3076 N N . ASN A 1 404 ? -2.943 14.211 5.335 1.00 85.44 404 ASN A N 1
ATOM 3077 C CA . ASN A 1 404 ? -3.598 15.474 4.989 1.00 85.44 404 ASN A CA 1
ATOM 3078 C C . ASN A 1 404 ? -2.643 16.539 4.428 1.00 85.44 404 ASN A C 1
ATOM 3080 O O . ASN A 1 404 ? -3.089 17.431 3.704 1.00 85.44 404 ASN A O 1
ATOM 3084 N N . ARG A 1 405 ? -1.345 16.470 4.749 1.00 84.88 405 ARG A N 1
ATOM 3085 C CA . ARG A 1 405 ? -0.315 17.344 4.162 1.00 84.88 405 ARG A CA 1
ATOM 3086 C C . ARG A 1 405 ? 0.036 16.945 2.740 1.00 84.88 405 ARG A C 1
ATOM 3088 O O . ARG A 1 405 ? 0.430 17.792 1.938 1.00 84.88 405 ARG A O 1
ATOM 3095 N N . TRP A 1 406 ? -0.082 15.663 2.432 1.00 84.06 406 TRP A N 1
ATOM 3096 C CA . TRP A 1 406 ? 0.242 15.159 1.117 1.00 84.06 406 TRP A CA 1
ATOM 3097 C C . TRP A 1 406 ? -0.887 15.387 0.102 1.00 84.06 406 TRP A C 1
ATOM 3099 O O . TRP A 1 406 ? -2.070 15.308 0.443 1.00 84.06 406 TRP A O 1
ATOM 3109 N N . PRO A 1 407 ? -0.557 15.655 -1.178 1.00 74.75 407 PRO A N 1
ATOM 3110 C CA . PRO A 1 407 ? -1.569 15.813 -2.212 1.00 74.75 407 PRO A CA 1
ATOM 3111 C C . PRO A 1 407 ? -2.435 14.554 -2.337 1.00 74.75 407 PRO A C 1
ATOM 3113 O O . PRO A 1 407 ? -1.929 13.441 -2.520 1.00 74.75 407 PRO A O 1
ATOM 3116 N N . ALA A 1 408 ? -3.755 14.735 -2.275 1.00 67.25 408 ALA A N 1
ATOM 3117 C CA . ALA A 1 408 ? -4.704 13.637 -2.404 1.00 67.25 408 ALA A CA 1
ATOM 3118 C C . ALA A 1 408 ? -4.492 12.871 -3.723 1.00 67.25 408 ALA A C 1
ATOM 3120 O O . ALA A 1 408 ? -4.367 13.469 -4.791 1.00 67.25 408 ALA A O 1
ATOM 3121 N N . GLY A 1 409 ? -4.475 11.539 -3.645 1.00 64.50 409 GLY A N 1
ATOM 3122 C CA . GLY A 1 409 ? -4.302 10.656 -4.802 1.00 64.50 409 GLY A CA 1
ATOM 3123 C C . GLY A 1 409 ? -2.852 10.308 -5.150 1.00 64.50 409 GLY A C 1
ATOM 3124 O O . GLY A 1 409 ? -2.648 9.367 -5.911 1.00 64.50 409 GLY A O 1
ATOM 3125 N N . ASN A 1 410 ? -1.857 10.979 -4.560 1.00 72.31 410 ASN A N 1
ATOM 3126 C CA . ASN A 1 410 ? -0.454 10.592 -4.736 1.00 72.31 410 ASN A CA 1
ATOM 3127 C C . ASN A 1 410 ? -0.040 9.451 -3.793 1.00 72.31 410 ASN A C 1
ATOM 3129 O O . ASN A 1 410 ? 0.872 8.708 -4.125 1.00 72.31 410 ASN A O 1
ATOM 3133 N N . HIS A 1 411 ? -0.742 9.267 -2.673 1.00 74.94 411 HIS A N 1
ATOM 3134 C CA . HIS A 1 411 ? -0.338 8.392 -1.563 1.00 74.94 411 HIS A CA 1
ATOM 3135 C C . HIS A 1 411 ? -1.386 7.298 -1.273 1.00 74.94 411 HIS A C 1
ATOM 3137 O O . HIS A 1 411 ? -2.082 7.337 -0.251 1.00 74.94 411 HIS A O 1
ATOM 3143 N N . PRO A 1 412 ? -1.611 6.362 -2.219 1.00 71.19 412 PRO A N 1
ATOM 3144 C CA . PRO A 1 412 ? -2.718 5.411 -2.150 1.00 71.19 412 PRO A CA 1
ATOM 3145 C C . PRO A 1 412 ? -2.526 4.312 -1.095 1.00 71.19 412 PRO A C 1
ATOM 3147 O O . PRO A 1 412 ? -3.521 3.763 -0.610 1.00 71.19 412 PRO A O 1
ATOM 3150 N N . TYR A 1 413 ? -1.288 3.980 -0.716 1.00 76.19 413 TYR A N 1
ATOM 3151 C CA . TYR A 1 413 ? -1.037 2.966 0.309 1.00 76.19 413 TYR A CA 1
ATOM 3152 C C . TYR A 1 413 ? -1.287 3.521 1.700 1.00 76.19 413 TYR A C 1
ATOM 3154 O O . TYR A 1 413 ? -1.939 2.853 2.501 1.00 76.19 413 TYR A O 1
ATOM 3162 N N . LEU A 1 414 ? -0.835 4.749 1.967 1.00 79.50 414 LEU A N 1
ATOM 3163 C CA . LEU A 1 414 ? -1.020 5.370 3.274 1.00 79.50 414 LEU A CA 1
ATOM 3164 C C . LEU A 1 414 ? -2.511 5.486 3.621 1.00 79.50 414 LEU A C 1
ATOM 3166 O O . LEU A 1 414 ? -2.936 5.029 4.681 1.00 79.50 414 LEU A O 1
ATOM 3170 N N . ALA A 1 415 ? -3.317 6.006 2.692 1.00 79.38 415 ALA A N 1
ATOM 3171 C CA . ALA A 1 415 ? -4.762 6.144 2.874 1.00 79.38 415 ALA A CA 1
ATOM 3172 C C . ALA A 1 415 ? -5.459 4.795 3.127 1.00 79.38 415 ALA A C 1
ATOM 3174 O O . ALA A 1 415 ? -6.355 4.692 3.967 1.00 79.38 415 ALA A O 1
ATOM 3175 N N . THR A 1 416 ? -5.035 3.746 2.413 1.00 77.69 416 THR A N 1
ATOM 3176 C CA . THR A 1 416 ? -5.590 2.394 2.564 1.00 77.69 416 THR A CA 1
ATOM 3177 C C . THR A 1 416 ? -5.239 1.800 3.930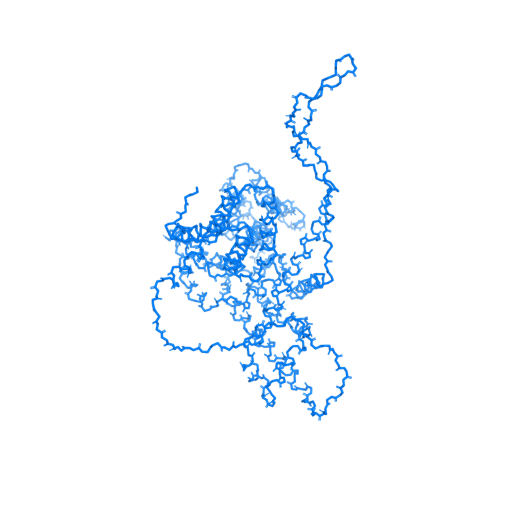 1.00 77.69 416 THR A C 1
ATOM 3179 O O . THR A 1 416 ? -6.118 1.266 4.603 1.00 77.69 416 THR A O 1
ATOM 3182 N N . GLU A 1 417 ? -3.989 1.933 4.381 1.00 78.06 417 GLU A N 1
ATOM 3183 C CA . GLU A 1 417 ? -3.544 1.434 5.690 1.00 78.06 417 GLU A CA 1
ATOM 3184 C C . GLU A 1 417 ? -4.184 2.203 6.858 1.00 78.06 417 GLU A C 1
ATOM 3186 O O . GLU A 1 417 ? -4.591 1.601 7.854 1.00 78.06 417 GLU A O 1
ATOM 3191 N N . ILE A 1 418 ? -4.365 3.521 6.725 1.00 82.38 418 ILE A N 1
ATOM 3192 C CA . ILE A 1 418 ? -5.105 4.334 7.702 1.00 82.38 418 ILE A CA 1
ATOM 3193 C C . ILE A 1 418 ? -6.565 3.871 7.788 1.00 82.38 418 ILE A C 1
ATOM 3195 O O . ILE A 1 418 ? -7.075 3.626 8.883 1.00 82.38 418 ILE A O 1
ATOM 3199 N N . ALA A 1 419 ? -7.228 3.686 6.641 1.00 81.38 419 ALA A N 1
ATOM 3200 C CA . ALA A 1 419 ? -8.609 3.212 6.579 1.00 81.38 419 ALA A CA 1
ATOM 3201 C C . ALA A 1 419 ? -8.778 1.780 7.121 1.00 81.38 419 ALA A C 1
ATOM 3203 O O . ALA A 1 419 ? -9.845 1.420 7.611 1.00 81.38 419 ALA A O 1
ATOM 3204 N N . ARG A 1 420 ? -7.732 0.954 7.076 1.00 78.75 420 ARG A N 1
ATOM 3205 C CA . ARG A 1 420 ? -7.739 -0.411 7.615 1.00 78.75 420 ARG A CA 1
ATOM 3206 C C . ARG A 1 420 ? -7.749 -0.450 9.144 1.00 78.75 420 ARG A C 1
ATOM 3208 O O . ARG A 1 420 ? -8.380 -1.312 9.761 1.00 78.75 420 ARG A O 1
ATOM 3215 N N . ARG A 1 421 ? -7.071 0.515 9.772 1.00 81.75 421 ARG A N 1
ATOM 3216 C CA . ARG A 1 421 ? -6.747 0.508 11.203 1.00 81.75 421 ARG A CA 1
ATOM 3217 C C . ARG A 1 421 ? -7.946 0.306 12.147 1.00 81.75 421 ARG A C 1
ATOM 3219 O O . ARG A 1 421 ? -7.803 -0.489 13.080 1.00 81.75 421 ARG A O 1
ATOM 3226 N N . PRO A 1 422 ? -9.115 0.949 11.957 1.00 85.31 422 PRO A N 1
ATOM 3227 C CA . PRO A 1 422 ? -10.267 0.743 12.838 1.00 85.31 422 PRO A CA 1
ATOM 3228 C C . PRO A 1 422 ? -10.765 -0.703 12.835 1.00 85.31 422 PRO A C 1
ATOM 3230 O O . PRO A 1 422 ? -11.108 -1.248 13.884 1.00 85.31 422 PRO A O 1
ATOM 3233 N N . ARG A 1 423 ? -10.785 -1.342 11.660 1.00 83.88 423 ARG A N 1
ATOM 3234 C CA . ARG A 1 423 ? -11.261 -2.719 11.503 1.00 83.88 423 ARG A CA 1
ATOM 3235 C C . ARG A 1 423 ? -10.290 -3.709 12.134 1.00 83.88 423 ARG A C 1
ATOM 3237 O O . ARG A 1 423 ? -10.732 -4.595 12.866 1.00 83.88 423 ARG A O 1
ATOM 3244 N N . ASP A 1 424 ? -8.989 -3.497 11.940 1.00 79.69 424 ASP A N 1
ATOM 3245 C CA . ASP A 1 424 ? -7.946 -4.256 12.632 1.00 79.69 424 ASP A CA 1
ATOM 3246 C C . ASP A 1 424 ? -8.138 -4.189 14.144 1.00 79.69 424 ASP A C 1
ATOM 3248 O O . ASP A 1 424 ? -8.167 -5.225 14.800 1.00 79.69 424 ASP A O 1
ATOM 3252 N N . LEU A 1 425 ? -8.316 -2.984 14.697 1.00 84.12 425 LEU A N 1
ATOM 3253 C CA . LEU A 1 425 ? -8.537 -2.746 16.128 1.00 84.12 425 LEU A CA 1
ATOM 3254 C C . LEU A 1 425 ? -9.841 -3.369 16.644 1.00 84.12 425 LEU A C 1
ATOM 3256 O O . LEU A 1 425 ? -9.883 -3.851 17.775 1.00 84.12 425 LEU A O 1
ATOM 3260 N N . ALA A 1 426 ? -10.886 -3.441 15.822 1.00 88.69 426 ALA A N 1
ATOM 3261 C CA . ALA A 1 426 ? -12.121 -4.124 16.193 1.00 88.69 426 ALA A CA 1
ATOM 3262 C C . ALA A 1 426 ? -11.937 -5.642 16.309 1.00 88.69 426 ALA A C 1
ATOM 3264 O O . ALA A 1 426 ? -12.368 -6.268 17.285 1.00 88.69 426 ALA A O 1
ATOM 3265 N N . PHE A 1 427 ? -11.221 -6.239 15.357 1.00 85.81 427 PHE A N 1
ATOM 3266 C CA . PHE A 1 427 ? -10.791 -7.624 15.481 1.00 85.81 427 PHE A CA 1
ATOM 3267 C C . PHE A 1 427 ? -9.824 -7.818 16.660 1.00 85.81 427 PHE A C 1
ATOM 3269 O O . PHE A 1 427 ? -9.865 -8.879 17.291 1.00 85.81 427 PHE A O 1
ATOM 3276 N N . GLN A 1 428 ? -8.998 -6.800 16.966 1.00 82.69 428 GLN A N 1
ATOM 3277 C CA . GLN A 1 428 ? -8.248 -6.538 18.218 1.00 82.69 428 GLN A CA 1
ATOM 3278 C C . GLN A 1 428 ? -8.901 -7.123 19.445 1.00 82.69 428 GLN A C 1
ATOM 3280 O O . GLN A 1 428 ? -8.543 -8.141 20.040 1.00 82.69 428 GLN A O 1
ATOM 3285 N N . VAL A 1 429 ? -9.951 -6.385 19.750 1.00 88.50 429 VAL A N 1
ATOM 3286 C CA . VAL A 1 429 ? -10.836 -6.529 20.878 1.00 88.50 429 VAL A CA 1
ATOM 3287 C C . VAL A 1 429 ? -11.529 -7.886 20.826 1.00 88.50 429 VAL A C 1
ATOM 3289 O O . VAL A 1 429 ? -11.508 -8.603 21.822 1.00 88.50 429 VAL A O 1
ATOM 3292 N N . ARG A 1 430 ? -12.084 -8.289 19.672 1.00 88.69 430 ARG A N 1
ATOM 3293 C CA . ARG A 1 430 ? -12.783 -9.581 19.541 1.00 88.69 430 ARG A CA 1
ATOM 3294 C C . ARG A 1 430 ? -11.903 -10.756 19.959 1.00 88.69 430 ARG A C 1
ATOM 3296 O O . ARG A 1 430 ? -12.318 -11.616 20.728 1.00 88.69 430 ARG A O 1
ATOM 3303 N N . ASP A 1 431 ? -10.680 -10.817 19.466 1.00 82.81 431 ASP A N 1
ATOM 3304 C CA . ASP A 1 431 ? -9.806 -11.941 19.792 1.00 82.81 431 ASP A CA 1
ATOM 3305 C C . ASP A 1 431 ? -9.202 -11.846 21.185 1.00 82.81 431 ASP A C 1
ATOM 3307 O O . ASP A 1 431 ? -8.990 -12.888 21.810 1.00 82.81 431 ASP A O 1
ATOM 3311 N N . GLY A 1 432 ? -8.980 -10.628 21.689 1.00 83.56 432 GLY A N 1
ATOM 3312 C CA . GLY A 1 432 ? -8.640 -10.404 23.090 1.00 83.56 432 GLY A CA 1
ATOM 3313 C C . GLY A 1 432 ? -9.659 -11.058 24.024 1.00 83.56 432 GLY A C 1
ATOM 3314 O O . GLY A 1 432 ? -9.271 -11.809 24.921 1.00 83.56 432 GLY A O 1
ATOM 3315 N N . LEU A 1 433 ? -10.952 -10.878 23.729 1.00 89.00 433 LEU A N 1
ATOM 3316 C CA . LEU A 1 433 ? -12.055 -11.548 24.424 1.00 89.00 433 LEU A CA 1
ATOM 3317 C C . LEU A 1 433 ? -12.017 -13.068 24.229 1.00 89.00 433 LEU A C 1
ATOM 3319 O O . LEU A 1 433 ? -12.000 -13.812 25.208 1.00 89.00 433 LEU A O 1
ATOM 3323 N N . ARG A 1 434 ? -11.933 -13.540 22.976 1.00 87.06 434 ARG A N 1
ATOM 3324 C CA . ARG A 1 434 ? -11.939 -14.977 22.640 1.00 87.06 434 ARG A CA 1
ATOM 3325 C C . ARG A 1 434 ? -10.854 -15.756 23.384 1.00 87.06 434 ARG A C 1
ATOM 3327 O O . ARG A 1 434 ? -11.093 -16.865 23.859 1.00 87.06 434 ARG A O 1
ATOM 3334 N N . ARG A 1 435 ? -9.655 -15.179 23.471 1.00 85.25 435 ARG A N 1
ATOM 3335 C CA . ARG A 1 435 ? -8.482 -15.792 24.114 1.00 85.25 435 ARG A CA 1
ATOM 3336 C C . ARG A 1 435 ? -8.374 -15.501 25.599 1.00 85.25 435 ARG A C 1
ATOM 3338 O O . ARG A 1 435 ? -7.501 -16.076 26.241 1.00 85.25 435 ARG A O 1
ATOM 3345 N N . ARG A 1 436 ? -9.237 -14.636 26.134 1.00 87.50 436 ARG A N 1
ATOM 3346 C CA . ARG A 1 436 ? -9.240 -14.242 27.543 1.00 87.50 436 ARG A CA 1
ATOM 3347 C C . ARG A 1 436 ? -7.886 -13.646 27.971 1.00 87.50 436 ARG A C 1
ATOM 3349 O O . ARG A 1 436 ? -7.332 -14.035 28.997 1.00 87.50 436 ARG A O 1
ATOM 3356 N N . LEU A 1 437 ? -7.343 -12.721 27.163 1.00 84.06 437 LEU A N 1
ATOM 3357 C CA . LEU A 1 437 ? -6.107 -11.979 27.474 1.00 84.06 437 LEU A CA 1
ATOM 3358 C C . LEU A 1 437 ? -6.212 -11.213 28.804 1.00 84.06 437 LEU A C 1
ATOM 3360 O O . LEU A 1 437 ? -7.307 -10.919 29.281 1.00 84.06 437 LEU A O 1
ATOM 3364 N N . ASP A 1 438 ? -5.087 -10.841 29.409 1.00 83.69 438 ASP A N 1
ATOM 3365 C CA . ASP A 1 438 ? -5.118 -10.051 30.639 1.00 83.69 438 ASP A CA 1
ATOM 3366 C C . ASP A 1 438 ? -5.764 -8.668 30.436 1.00 83.69 438 ASP A C 1
ATOM 3368 O O . ASP A 1 438 ? -5.879 -8.129 29.329 1.00 83.69 438 ASP A O 1
ATOM 3372 N N . ARG A 1 439 ? -6.191 -8.081 31.557 1.00 83.00 439 ARG A N 1
ATOM 3373 C CA . ARG A 1 439 ? -6.932 -6.819 31.586 1.00 83.00 439 ARG A CA 1
ATOM 3374 C C . ARG A 1 439 ? -6.142 -5.647 30.995 1.00 83.00 439 ARG A C 1
ATOM 3376 O O . ARG A 1 439 ? -6.759 -4.767 30.404 1.00 83.00 439 ARG A O 1
ATOM 3383 N N . ASN A 1 440 ? -4.814 -5.632 31.124 1.00 82.44 440 ASN A N 1
ATOM 3384 C CA . ASN A 1 440 ? -3.998 -4.528 30.618 1.00 82.44 440 ASN A CA 1
ATOM 3385 C C . ASN A 1 440 ? -3.944 -4.566 29.090 1.00 82.44 440 ASN A C 1
ATOM 3387 O O . ASN A 1 440 ? -4.189 -3.550 28.441 1.00 82.44 440 ASN A O 1
ATOM 3391 N N . ASN A 1 441 ? -3.705 -5.747 28.519 1.00 80.69 441 ASN A N 1
ATOM 3392 C CA . ASN A 1 441 ? -3.667 -5.930 27.070 1.00 80.69 441 ASN A CA 1
ATOM 3393 C C . ASN A 1 441 ? -5.028 -5.653 26.417 1.00 80.69 441 ASN A C 1
ATOM 3395 O O . ASN A 1 441 ? -5.098 -4.956 25.404 1.00 80.69 441 ASN A O 1
ATOM 3399 N N . MET A 1 442 ? -6.117 -6.132 27.025 1.00 83.50 442 MET A N 1
ATOM 3400 C CA . MET A 1 442 ? -7.470 -5.831 26.554 1.00 83.50 442 MET A CA 1
ATOM 3401 C C . MET A 1 442 ? -7.792 -4.331 26.662 1.00 83.50 442 MET A C 1
ATOM 3403 O O . MET A 1 442 ? -8.333 -3.746 25.726 1.00 83.50 442 MET A O 1
ATOM 3407 N N . GLY A 1 443 ? -7.433 -3.693 27.781 1.00 84.00 443 GLY A N 1
ATOM 3408 C CA . GLY A 1 443 ? -7.618 -2.256 27.991 1.00 84.00 443 GLY A CA 1
ATOM 3409 C C . GLY A 1 443 ? -6.898 -1.415 26.943 1.00 84.00 443 GLY A C 1
ATOM 3410 O O . GLY A 1 443 ? -7.506 -0.527 26.350 1.00 84.00 443 GLY A O 1
ATOM 3411 N N . LEU A 1 444 ? -5.639 -1.741 26.653 1.00 82.12 444 LEU A N 1
ATOM 3412 C CA . LEU A 1 444 ? -4.847 -1.022 25.660 1.00 82.12 444 LEU A CA 1
ATOM 3413 C C . LEU A 1 444 ? -5.426 -1.172 24.242 1.00 82.12 444 LEU A C 1
ATOM 3415 O O . LEU A 1 444 ? -5.525 -0.179 23.530 1.00 82.12 444 LEU A O 1
ATOM 3419 N N . ALA A 1 445 ? -5.904 -2.361 23.855 1.00 83.12 445 ALA A N 1
ATOM 3420 C CA . ALA A 1 445 ? -6.570 -2.555 22.561 1.00 83.12 445 ALA A CA 1
ATOM 3421 C C . ALA A 1 445 ? -7.831 -1.680 22.404 1.00 83.12 445 ALA A C 1
ATOM 3423 O O . ALA A 1 445 ? -8.061 -1.106 21.338 1.00 83.12 445 ALA A O 1
ATOM 3424 N N . VAL A 1 446 ? -8.629 -1.541 23.470 1.00 88.56 446 VAL A N 1
ATOM 3425 C CA . VAL A 1 446 ? -9.820 -0.676 23.476 1.00 88.56 446 VAL A CA 1
ATOM 3426 C C . VAL A 1 446 ? -9.429 0.807 23.445 1.00 88.56 446 VAL A C 1
ATOM 3428 O O . VAL A 1 446 ? -10.049 1.574 22.715 1.00 88.56 446 VAL A O 1
ATOM 3431 N N . ILE A 1 447 ? -8.390 1.223 24.176 1.00 87.00 447 ILE A N 1
ATOM 3432 C CA . ILE A 1 447 ? -7.887 2.609 24.142 1.00 87.00 447 ILE A CA 1
ATOM 3433 C C . ILE A 1 447 ? -7.450 2.984 22.722 1.00 87.00 447 ILE A C 1
ATOM 3435 O O . ILE A 1 447 ? -7.927 3.977 22.177 1.00 87.00 447 ILE A O 1
ATOM 3439 N N . MET A 1 448 ? -6.634 2.140 22.083 1.00 84.19 448 MET A N 1
ATOM 3440 C CA . MET A 1 448 ? -6.161 2.371 20.715 1.00 84.19 448 MET A CA 1
ATOM 3441 C C . MET A 1 448 ? -7.312 2.443 19.700 1.00 84.19 448 MET A C 1
ATOM 3443 O O . MET A 1 448 ? -7.246 3.214 18.743 1.00 84.19 448 MET A O 1
ATOM 3447 N N . LEU A 1 449 ? -8.379 1.657 19.896 1.00 89.38 449 LEU A N 1
ATOM 3448 C CA . LEU A 1 449 ? -9.598 1.735 19.084 1.00 89.38 449 LEU A CA 1
ATOM 3449 C C . LEU A 1 449 ? -10.256 3.116 19.186 1.00 89.38 449 LEU A C 1
ATOM 3451 O O . LEU A 1 449 ? -10.602 3.696 18.159 1.00 89.38 449 LEU A O 1
ATOM 3455 N N . PHE A 1 450 ? -10.419 3.646 20.401 1.00 89.88 450 PHE A N 1
ATOM 3456 C CA . PHE A 1 450 ? -11.008 4.971 20.614 1.00 89.88 450 PHE A CA 1
ATOM 3457 C C . PHE A 1 450 ? -10.116 6.103 20.097 1.00 89.88 450 PHE A C 1
ATOM 3459 O O . PHE A 1 450 ? -10.635 7.069 19.540 1.00 89.88 450 PHE A O 1
ATOM 3466 N N . GLU A 1 451 ? -8.793 5.978 20.222 1.00 86.00 451 GLU A N 1
ATOM 3467 C CA . GLU A 1 451 ? -7.842 6.911 19.609 1.00 86.00 451 GLU A CA 1
ATOM 3468 C C . GLU A 1 451 ? -8.023 6.958 18.090 1.00 86.00 451 GLU A C 1
ATOM 3470 O O . GLU A 1 451 ? -8.196 8.038 17.525 1.00 86.00 451 GLU A O 1
ATOM 3475 N N . ALA A 1 452 ? -8.071 5.792 17.436 1.00 86.88 452 ALA A N 1
ATOM 3476 C CA . ALA A 1 452 ? -8.293 5.715 15.998 1.00 86.88 452 ALA A CA 1
ATOM 3477 C C . ALA A 1 452 ? -9.653 6.305 15.590 1.00 86.88 452 ALA A C 1
ATOM 3479 O O . ALA A 1 452 ? -9.740 7.022 14.596 1.00 86.88 452 ALA A O 1
ATOM 3480 N N . TRP A 1 453 ? -10.705 6.056 16.376 1.00 90.25 453 TRP A N 1
ATOM 3481 C CA . TRP A 1 453 ? -12.043 6.592 16.112 1.00 90.25 453 TRP A CA 1
ATOM 3482 C C . TRP A 1 453 ? -12.112 8.113 16.219 1.00 90.25 453 TRP A C 1
ATOM 3484 O O . TRP A 1 453 ? -12.742 8.763 15.389 1.00 90.25 453 TRP A O 1
ATOM 3494 N N . ARG A 1 454 ? -11.451 8.681 17.235 1.00 89.19 454 ARG A N 1
ATOM 3495 C CA . ARG A 1 454 ? -11.369 10.131 17.435 1.00 89.19 454 ARG A CA 1
ATOM 3496 C C . ARG A 1 454 ? -10.684 10.797 16.244 1.00 89.19 454 ARG A C 1
ATOM 3498 O O . ARG A 1 454 ? -11.210 11.771 15.714 1.00 89.19 454 ARG A O 1
ATOM 3505 N N . VAL A 1 455 ? -9.540 10.254 15.827 1.00 87.81 455 VAL A N 1
ATOM 3506 C CA . VAL A 1 455 ? -8.716 10.812 14.744 1.00 87.81 455 VAL A CA 1
ATOM 3507 C C . VAL A 1 455 ? -9.417 10.716 13.384 1.00 87.81 455 VAL A C 1
ATOM 3509 O O . VAL A 1 455 ? -9.335 11.651 12.598 1.00 87.81 455 VAL A O 1
ATOM 3512 N N . LEU A 1 456 ? -10.134 9.623 13.101 1.00 87.12 456 LEU A N 1
ATOM 3513 C CA . LEU A 1 456 ? -10.770 9.383 11.794 1.00 87.12 456 LEU A CA 1
ATOM 3514 C C . LEU A 1 456 ? -12.226 9.847 11.699 1.00 87.12 456 LEU A C 1
ATOM 3516 O O . LEU A 1 456 ? -12.899 9.509 10.727 1.00 87.12 456 LEU A O 1
ATOM 3520 N N . SER A 1 457 ? -12.732 10.580 12.692 1.00 72.69 457 SER A N 1
ATOM 3521 C CA . SER A 1 457 ? -14.142 10.999 12.749 1.00 72.69 457 SER A CA 1
ATOM 3522 C C . SER A 1 457 ? -14.581 11.908 11.586 1.00 72.69 457 SER A C 1
ATOM 3524 O O . SER A 1 457 ? -15.780 12.103 11.373 1.00 72.69 457 SER A O 1
ATOM 3526 N N . ASP A 1 458 ? -13.635 12.386 10.777 1.00 67.56 458 ASP A N 1
ATOM 3527 C CA . ASP A 1 458 ? -13.893 13.075 9.519 1.00 67.56 458 ASP A CA 1
ATOM 3528 C C . ASP A 1 458 ? -14.552 12.148 8.479 1.00 67.56 458 ASP A C 1
ATOM 3530 O O . ASP A 1 458 ? -14.168 10.993 8.275 1.00 67.56 458 ASP A O 1
ATOM 3534 N N . GLY A 1 459 ? -15.530 12.676 7.733 1.00 70.50 459 GLY A N 1
ATOM 3535 C CA . GLY A 1 459 ? -16.361 11.897 6.799 1.00 70.50 459 GLY A CA 1
ATOM 3536 C C . GLY A 1 459 ? -15.606 11.109 5.710 1.00 70.50 459 GLY A C 1
ATOM 3537 O O . GLY A 1 459 ? -16.193 10.217 5.098 1.00 70.50 459 GLY A O 1
ATOM 3538 N N . ARG A 1 460 ? -14.310 11.379 5.492 1.00 79.44 460 ARG A N 1
ATOM 3539 C CA . ARG A 1 460 ? -13.425 10.668 4.549 1.00 79.44 460 ARG A CA 1
ATOM 3540 C C . ARG A 1 460 ? -13.315 9.168 4.841 1.00 79.44 460 ARG A C 1
ATOM 3542 O O . ARG A 1 460 ? -13.276 8.379 3.900 1.00 79.44 460 ARG A O 1
ATOM 3549 N N . HIS A 1 461 ? -13.308 8.763 6.113 1.00 84.62 461 HIS A N 1
ATOM 3550 C CA . HIS A 1 461 ? -13.125 7.361 6.520 1.00 84.62 461 HIS A CA 1
ATOM 3551 C C . HIS A 1 461 ? -14.410 6.712 7.058 1.00 84.62 461 HIS A C 1
ATOM 3553 O O . HIS A 1 461 ? -14.362 5.642 7.664 1.00 84.62 461 HIS A O 1
ATOM 3559 N N . ALA A 1 462 ? -15.581 7.303 6.793 1.00 87.00 462 ALA A N 1
ATOM 3560 C CA . ALA A 1 462 ? -16.861 6.818 7.314 1.00 87.00 462 ALA A CA 1
ATOM 3561 C C . ALA A 1 462 ? -17.143 5.341 6.970 1.00 87.00 462 ALA A C 1
ATOM 3563 O O . ALA A 1 462 ? -17.593 4.580 7.823 1.00 87.00 462 ALA A O 1
ATOM 3564 N N . ALA A 1 463 ? -16.823 4.906 5.745 1.00 87.94 463 ALA A N 1
ATOM 3565 C CA . ALA A 1 463 ? -17.001 3.512 5.328 1.00 87.94 463 ALA A CA 1
ATOM 3566 C C . ALA A 1 463 ? -16.109 2.536 6.119 1.00 87.94 463 ALA A C 1
ATOM 3568 O O . ALA A 1 463 ? -16.542 1.436 6.459 1.00 87.94 463 ALA A O 1
ATOM 3569 N N . ALA A 1 464 ? -14.880 2.946 6.444 1.00 85.12 464 ALA A N 1
ATOM 3570 C CA . ALA A 1 464 ? -13.955 2.157 7.252 1.00 85.12 464 ALA A CA 1
ATOM 3571 C C . ALA A 1 464 ? -14.420 2.037 8.710 1.00 85.12 464 ALA A C 1
ATOM 3573 O O . ALA A 1 464 ? -14.403 0.943 9.281 1.00 85.12 464 ALA A O 1
ATOM 3574 N N . LEU A 1 465 ? -14.892 3.141 9.298 1.00 90.31 465 LEU A N 1
ATOM 3575 C CA . LEU A 1 465 ? -15.479 3.141 10.639 1.00 90.31 465 LEU A CA 1
ATOM 3576 C C . LEU A 1 465 ? -16.724 2.246 10.698 1.00 90.31 465 LEU A C 1
ATOM 3578 O O . LEU A 1 465 ? -16.875 1.450 11.624 1.00 90.31 465 LEU A O 1
ATOM 3582 N N . GLU A 1 466 ? -17.583 2.290 9.679 1.00 90.44 466 GLU A N 1
ATOM 3583 C CA . GLU A 1 466 ? -18.767 1.428 9.618 1.00 90.44 466 GLU A CA 1
ATOM 3584 C C . GLU A 1 466 ? -18.410 -0.060 9.466 1.00 90.44 466 GLU A C 1
ATOM 3586 O O . GLU A 1 466 ? -18.997 -0.923 10.130 1.00 90.44 466 GLU A O 1
ATOM 3591 N N . ALA A 1 467 ? -17.388 -0.379 8.665 1.00 86.75 467 ALA A N 1
ATOM 3592 C CA . ALA A 1 467 ? -16.869 -1.741 8.556 1.00 86.75 467 ALA A CA 1
ATOM 3593 C C . ALA A 1 467 ? -16.362 -2.269 9.912 1.00 86.75 467 ALA A C 1
ATOM 3595 O O . ALA A 1 467 ? -16.619 -3.423 10.262 1.00 86.75 467 ALA A O 1
ATOM 3596 N N . ALA A 1 468 ? -15.703 -1.426 10.712 1.00 88.38 468 ALA A N 1
ATOM 3597 C CA . ALA A 1 468 ? -15.272 -1.777 12.064 1.00 88.38 468 ALA A CA 1
ATOM 3598 C C . ALA A 1 468 ? -16.456 -1.961 13.034 1.00 88.38 468 ALA A C 1
ATOM 3600 O O . ALA A 1 468 ? -16.481 -2.936 13.787 1.00 88.38 468 ALA A O 1
ATOM 3601 N N . ARG A 1 469 ? -17.489 -1.104 12.980 1.00 91.94 469 ARG A N 1
ATOM 3602 C CA . ARG A 1 469 ? -18.724 -1.276 13.782 1.00 91.94 469 ARG A CA 1
ATOM 3603 C C . ARG A 1 469 ? -19.433 -2.587 13.467 1.00 91.94 469 ARG A C 1
ATOM 3605 O O . ARG A 1 469 ? -19.929 -3.254 14.374 1.00 91.94 469 ARG A O 1
ATOM 3612 N N . THR A 1 470 ? -19.422 -2.990 12.199 1.00 91.00 470 THR A N 1
ATOM 3613 C CA . THR A 1 470 ? -20.014 -4.257 11.757 1.00 91.00 470 THR A CA 1
ATOM 3614 C C . THR A 1 470 ? -19.373 -5.455 12.469 1.00 91.00 470 THR A C 1
ATOM 3616 O O . THR A 1 470 ? -20.082 -6.387 12.850 1.00 91.00 470 THR A O 1
ATOM 3619 N N . VAL A 1 471 ? -18.063 -5.415 12.750 1.00 90.44 471 VAL A N 1
ATOM 3620 C CA . VAL A 1 471 ? -17.372 -6.469 13.517 1.00 90.44 471 VAL A CA 1
ATOM 3621 C C . VAL A 1 471 ? -17.968 -6.617 14.919 1.00 90.44 471 VAL A C 1
ATOM 3623 O O . VAL A 1 471 ? -18.245 -7.741 15.334 1.00 90.44 471 VAL A O 1
ATOM 3626 N N . PHE A 1 472 ? -18.215 -5.510 15.625 1.00 93.62 472 PHE A N 1
ATOM 3627 C CA . PHE A 1 472 ? -18.823 -5.532 16.962 1.00 93.62 472 PHE A CA 1
ATOM 3628 C C . PHE A 1 472 ? -20.282 -5.979 16.938 1.00 93.62 472 PHE A C 1
ATOM 3630 O O . PHE A 1 472 ? -20.697 -6.763 17.790 1.00 93.62 472 PHE A O 1
ATOM 3637 N N . SER A 1 473 ? -21.044 -5.558 15.924 1.00 91.12 473 SER A N 1
ATOM 3638 C CA . SER A 1 473 ? -22.432 -6.000 15.747 1.00 91.12 473 SER A CA 1
ATOM 3639 C C . SER A 1 473 ? -22.556 -7.517 15.546 1.00 91.12 473 SER A C 1
ATOM 3641 O O . SER A 1 473 ? -23.575 -8.111 15.892 1.00 91.12 473 SER A O 1
ATOM 3643 N N . ALA A 1 474 ? -21.498 -8.161 15.040 1.00 92.44 474 ALA A N 1
ATOM 3644 C CA . ALA A 1 474 ? -21.441 -9.598 14.812 1.00 92.44 474 ALA A CA 1
ATOM 3645 C C . ALA A 1 474 ? -21.006 -10.409 16.047 1.00 92.44 474 ALA A C 1
ATOM 3647 O O . ALA A 1 474 ? -20.930 -11.633 15.954 1.00 92.44 474 ALA A O 1
ATOM 3648 N N . PHE A 1 475 ? -20.719 -9.781 17.196 1.00 94.25 475 PHE A N 1
ATOM 3649 C CA . PHE A 1 475 ? -20.265 -10.488 18.403 1.00 94.25 475 PHE A CA 1
ATOM 3650 C C . PHE A 1 475 ? -21.210 -11.605 18.874 1.00 94.25 475 PHE A C 1
ATOM 3652 O O . PHE A 1 475 ? -20.696 -12.694 19.130 1.00 94.25 475 PHE A O 1
ATOM 3659 N N . PRO A 1 476 ? -22.547 -11.430 18.896 1.00 90.50 476 PRO A N 1
ATOM 3660 C CA . PRO A 1 476 ? -23.458 -12.514 19.277 1.00 90.50 476 PRO A CA 1
ATOM 3661 C C . PRO A 1 476 ? -23.290 -13.768 18.412 1.00 90.50 476 PRO A C 1
ATOM 3663 O O . PRO A 1 476 ? -23.336 -14.888 18.901 1.00 90.50 476 PRO A O 1
ATOM 3666 N N . ILE A 1 477 ? -23.029 -13.587 17.114 1.00 88.69 477 ILE A N 1
ATOM 3667 C CA . ILE A 1 477 ? -22.800 -14.698 16.183 1.00 88.69 477 ILE A CA 1
ATOM 3668 C C . ILE A 1 477 ? -21.377 -15.249 16.348 1.00 88.69 477 ILE A C 1
ATOM 3670 O O . ILE A 1 477 ? -21.170 -16.459 16.329 1.00 88.69 477 ILE A O 1
ATOM 3674 N N . ALA A 1 478 ? -20.384 -14.374 16.512 1.00 86.69 478 ALA A N 1
ATOM 3675 C CA . ALA A 1 478 ? -18.975 -14.754 16.594 1.00 86.69 478 ALA A CA 1
ATOM 3676 C C . ALA A 1 478 ? -18.619 -15.530 17.874 1.00 86.69 478 ALA A C 1
ATOM 3678 O O . ALA A 1 478 ? -17.663 -16.306 17.857 1.00 86.69 478 ALA A O 1
ATOM 3679 N N . PHE A 1 479 ? -19.366 -15.317 18.960 1.00 91.50 479 PHE A N 1
ATOM 3680 C CA . PHE A 1 479 ? -19.186 -15.989 20.250 1.00 91.50 479 PHE A CA 1
ATOM 3681 C C . PHE A 1 479 ? -20.286 -17.000 20.573 1.00 91.50 479 PHE A C 1
ATOM 3683 O O . PHE A 1 479 ? -20.322 -17.496 21.695 1.00 91.50 479 PHE A O 1
ATOM 3690 N N . ALA A 1 480 ? -21.151 -17.325 19.609 1.00 89.38 480 ALA A N 1
ATOM 3691 C CA . ALA A 1 480 ? -22.230 -18.282 19.807 1.00 89.38 480 ALA A CA 1
ATOM 3692 C C . ALA A 1 480 ? -21.696 -19.610 20.374 1.00 89.38 480 ALA A C 1
ATOM 3694 O O . ALA A 1 480 ? -20.850 -20.268 19.760 1.00 89.38 480 ALA A O 1
ATOM 3695 N N . GLY A 1 481 ? -22.199 -20.002 21.546 1.00 87.00 481 GLY A N 1
ATOM 3696 C CA . GLY A 1 481 ? -21.788 -21.224 22.240 1.00 87.00 481 GLY A CA 1
ATOM 3697 C C . GLY A 1 481 ? -20.538 -21.097 23.122 1.00 87.00 481 GLY A C 1
ATOM 3698 O O . GLY A 1 481 ? -20.106 -22.101 23.690 1.00 87.00 481 GLY A O 1
ATOM 3699 N N . ASP A 1 482 ? -19.959 -19.901 23.272 1.00 91.50 482 ASP A N 1
ATOM 3700 C CA . ASP A 1 482 ? -18.950 -19.621 24.300 1.00 91.50 482 ASP A CA 1
ATOM 3701 C C . ASP A 1 482 ? -19.631 -19.433 25.676 1.00 91.50 482 ASP A C 1
ATOM 3703 O O . ASP A 1 482 ? -20.707 -18.851 25.789 1.00 91.50 482 ASP A O 1
ATOM 3707 N N . ALA A 1 483 ? -19.007 -19.918 26.754 1.00 89.69 483 ALA A N 1
ATOM 3708 C CA . ALA A 1 483 ? -19.554 -19.809 28.110 1.00 89.69 483 ALA A CA 1
ATOM 3709 C C . ALA A 1 483 ? -19.736 -18.354 28.588 1.00 89.69 483 ALA A C 1
ATOM 3711 O O . ALA A 1 483 ? -20.561 -18.098 29.463 1.00 89.69 483 ALA A O 1
ATOM 3712 N N . ASP A 1 484 ? -18.967 -17.422 28.023 1.00 92.75 484 ASP A N 1
ATOM 3713 C CA . ASP A 1 484 ? -18.982 -15.997 28.351 1.00 92.75 484 ASP A CA 1
ATOM 3714 C C . ASP A 1 484 ? -19.681 -15.158 27.252 1.00 92.75 484 ASP A C 1
ATOM 3716 O O . ASP A 1 484 ? -19.561 -13.930 27.232 1.00 92.75 484 ASP A O 1
ATOM 3720 N N . GLU A 1 485 ? -20.439 -15.800 26.346 1.00 92.25 485 GLU A N 1
ATOM 3721 C CA . GLU A 1 485 ? -21.107 -15.177 25.186 1.00 92.25 485 GLU A CA 1
ATOM 3722 C C . GLU A 1 485 ? -21.916 -13.928 25.553 1.00 92.25 485 GLU A C 1
ATOM 3724 O O . GLU A 1 485 ? -21.825 -12.914 24.859 1.00 92.25 485 GLU A O 1
ATOM 3729 N N . ALA A 1 486 ? -22.685 -13.972 26.646 1.00 93.19 486 ALA A N 1
ATOM 3730 C CA . ALA A 1 486 ? -23.500 -12.840 27.087 1.00 93.19 486 ALA A CA 1
ATOM 3731 C C . ALA A 1 486 ? -22.632 -11.613 27.411 1.00 93.19 486 ALA A C 1
ATOM 3733 O O . ALA A 1 486 ? -22.914 -10.511 26.946 1.00 93.19 486 ALA A O 1
ATOM 3734 N N . VAL A 1 487 ? -21.519 -11.816 28.126 1.00 94.56 487 VAL A N 1
ATOM 3735 C CA . VAL A 1 487 ? -20.590 -10.737 28.487 1.00 94.56 487 VAL A CA 1
ATOM 3736 C C . VAL A 1 487 ? -19.920 -10.166 27.241 1.00 94.56 487 VAL A C 1
ATOM 3738 O O . VAL A 1 487 ? -19.807 -8.950 27.095 1.00 94.56 487 VAL A O 1
ATOM 3741 N N . PHE A 1 488 ? -19.481 -11.027 26.321 1.00 95.38 488 PHE A N 1
ATOM 3742 C CA . PHE A 1 488 ? -18.859 -10.573 25.080 1.00 95.38 488 PHE A CA 1
ATOM 3743 C C . PHE A 1 488 ? -19.853 -9.823 24.193 1.00 95.38 488 PHE A C 1
ATOM 3745 O O . PHE A 1 488 ? -19.516 -8.763 23.670 1.00 95.38 488 PHE A O 1
ATOM 3752 N N . SER A 1 489 ? -21.091 -10.301 24.086 1.00 94.25 489 SER A N 1
ATOM 3753 C CA . SER A 1 489 ? -22.164 -9.627 23.349 1.00 94.25 489 SER A CA 1
ATOM 3754 C C . SER A 1 489 ? -22.493 -8.255 23.940 1.00 94.25 489 SER A C 1
ATOM 3756 O O . SER A 1 489 ? -22.612 -7.288 23.187 1.00 94.25 489 SER A O 1
ATOM 3758 N N . ASP A 1 490 ? -22.544 -8.134 25.270 1.00 95.44 490 ASP A N 1
ATOM 3759 C CA . ASP A 1 490 ? -22.746 -6.855 25.962 1.00 95.44 490 ASP A CA 1
ATOM 3760 C C . ASP A 1 490 ? -21.603 -5.868 25.686 1.00 95.44 490 ASP A C 1
ATOM 3762 O O . ASP A 1 490 ? -21.846 -4.687 25.427 1.00 95.44 490 ASP A O 1
ATOM 3766 N N . ILE A 1 491 ? -20.353 -6.345 25.672 1.00 95.69 491 ILE A N 1
ATOM 3767 C CA . ILE A 1 491 ? -19.188 -5.533 25.287 1.00 95.69 491 ILE A CA 1
ATOM 3768 C C . ILE A 1 491 ? -19.319 -5.059 23.831 1.00 95.69 491 ILE A C 1
ATOM 3770 O O . ILE A 1 491 ? -19.101 -3.879 23.549 1.00 95.69 491 ILE A O 1
ATOM 3774 N N . GLY A 1 492 ? -19.716 -5.943 22.910 1.00 94.94 492 GLY A N 1
ATOM 3775 C CA . GLY A 1 492 ? -19.957 -5.596 21.506 1.00 94.94 492 GLY A CA 1
ATOM 3776 C C . GLY A 1 492 ? -21.066 -4.552 21.332 1.00 94.94 492 GLY A C 1
ATOM 3777 O O . GLY A 1 492 ? -20.906 -3.596 20.567 1.00 94.94 492 GLY A O 1
ATOM 3778 N N . ALA A 1 493 ? -22.162 -4.676 22.082 1.00 94.38 493 ALA A N 1
ATOM 3779 C CA . ALA A 1 493 ? -23.264 -3.715 22.079 1.00 94.38 493 ALA A CA 1
ATOM 3780 C C . ALA A 1 493 ? -22.842 -2.349 22.643 1.00 94.38 493 ALA A C 1
ATOM 3782 O O . ALA A 1 493 ? -23.168 -1.311 22.060 1.00 94.38 493 ALA A O 1
ATOM 3783 N N . LEU A 1 494 ? -22.075 -2.340 23.738 1.00 94.94 494 LEU A N 1
ATOM 3784 C CA . LEU A 1 494 ? -21.542 -1.124 24.349 1.00 94.94 494 LEU A CA 1
ATOM 3785 C C . LEU A 1 494 ? -20.610 -0.373 23.386 1.00 94.94 494 LEU A C 1
ATOM 3787 O O . LEU A 1 494 ? -20.774 0.832 23.191 1.00 94.94 494 LEU A O 1
ATOM 3791 N N . LEU A 1 495 ? -19.693 -1.090 22.728 1.00 95.00 495 LEU A N 1
ATOM 3792 C CA . LEU A 1 495 ? -18.812 -0.525 21.702 1.00 95.00 495 LEU A CA 1
ATOM 3793 C C . LEU A 1 495 ? -19.614 0.019 20.518 1.00 95.00 495 LEU A C 1
ATOM 3795 O O . LEU A 1 495 ? -19.440 1.171 20.137 1.00 95.00 495 LEU A O 1
ATOM 3799 N N . THR A 1 496 ? -20.553 -0.759 19.978 1.00 93.25 496 THR A N 1
ATOM 3800 C CA . THR A 1 496 ? -21.378 -0.331 18.835 1.00 93.25 496 THR A CA 1
ATOM 3801 C C . THR A 1 496 ? -22.168 0.942 19.140 1.00 93.25 496 THR A C 1
ATOM 3803 O O . THR A 1 496 ? -22.284 1.810 18.273 1.00 93.25 496 THR A O 1
ATOM 3806 N N . LYS A 1 497 ? -22.703 1.060 20.363 1.00 91.94 497 LYS A N 1
ATOM 3807 C CA . LYS A 1 497 ? -23.460 2.228 20.823 1.00 91.94 497 LYS A CA 1
ATOM 3808 C C . LYS A 1 497 ? -22.568 3.459 20.976 1.00 91.94 497 LYS A C 1
ATOM 3810 O O . LYS A 1 497 ? -22.908 4.509 20.440 1.00 91.94 497 LYS A O 1
ATOM 3815 N N . ASN A 1 498 ? -21.449 3.342 21.688 1.00 92.12 498 ASN A N 1
ATOM 3816 C CA . ASN A 1 498 ? -20.596 4.496 21.984 1.00 92.12 498 ASN A CA 1
ATOM 3817 C C . ASN A 1 498 ? -19.833 4.990 20.753 1.00 92.12 498 ASN A C 1
ATOM 3819 O O . ASN A 1 498 ? -19.711 6.192 20.564 1.00 92.12 498 ASN A O 1
ATOM 3823 N N . LEU A 1 499 ? -19.415 4.093 19.858 1.00 90.50 499 LEU A N 1
ATOM 3824 C CA . LEU A 1 499 ? -18.757 4.467 18.599 1.00 90.50 499 LEU A CA 1
ATOM 3825 C C . LEU A 1 499 ? -19.712 5.106 17.572 1.00 90.50 499 LEU A C 1
ATOM 3827 O O . LEU A 1 499 ? -19.260 5.647 16.565 1.00 90.50 499 LEU A O 1
ATOM 3831 N N . ALA A 1 500 ? -21.025 5.033 17.812 1.00 87.62 500 ALA A N 1
ATOM 3832 C CA . ALA A 1 500 ? -22.061 5.695 17.018 1.00 87.62 500 ALA A CA 1
ATOM 3833 C C . ALA A 1 500 ? -22.525 7.032 17.615 1.00 87.62 500 ALA A C 1
ATOM 3835 O O . ALA A 1 500 ? -23.332 7.729 16.999 1.00 87.62 500 ALA A O 1
ATOM 3836 N N . ALA A 1 501 ? -22.094 7.351 18.837 1.00 85.94 501 ALA A N 1
ATOM 3837 C CA . ALA A 1 501 ? -22.500 8.565 19.524 1.00 85.94 501 ALA A CA 1
ATOM 3838 C C . ALA A 1 501 ? -21.820 9.794 18.904 1.00 85.94 501 ALA A C 1
ATOM 3840 O O . ALA A 1 501 ? -20.704 9.713 18.396 1.00 85.94 501 ALA A O 1
ATOM 3841 N N . SER A 1 502 ? -22.489 10.947 18.978 1.00 78.44 502 SER A N 1
ATOM 3842 C CA . SER A 1 502 ? -21.914 12.229 18.550 1.00 78.44 502 SER A CA 1
ATOM 3843 C C . SER A 1 502 ? -20.735 12.663 19.423 1.00 78.44 502 SER A C 1
ATOM 3845 O O . SER A 1 502 ? -19.849 13.363 18.948 1.00 78.44 502 SER A O 1
ATOM 3847 N N . GLU A 1 503 ? -20.727 12.244 20.690 1.00 83.50 503 GLU A N 1
ATOM 3848 C CA . GLU A 1 503 ? -19.631 12.455 21.633 1.00 83.50 503 GLU A CA 1
ATOM 3849 C C . GLU A 1 503 ? -19.121 11.100 22.131 1.00 83.50 503 GLU A C 1
ATOM 3851 O O . GLU A 1 503 ? -19.884 10.278 22.645 1.00 83.50 503 GLU A O 1
ATOM 3856 N N . LEU A 1 504 ? -17.819 10.862 21.959 1.00 85.38 504 LEU A N 1
ATOM 3857 C CA . LEU A 1 504 ? -17.157 9.624 22.363 1.00 85.38 504 LEU A CA 1
ATOM 3858 C C . LEU A 1 504 ? -16.829 9.657 23.866 1.00 85.38 504 LEU A C 1
ATOM 3860 O O . LEU A 1 504 ? -15.875 10.315 24.278 1.00 85.38 504 LEU A O 1
ATOM 3864 N N . ASP A 1 505 ? -17.550 8.882 24.681 1.00 87.75 505 ASP A N 1
ATOM 3865 C CA . ASP A 1 505 ? -17.178 8.616 26.082 1.00 87.75 505 ASP A CA 1
ATOM 3866 C C . ASP A 1 505 ? -16.126 7.495 26.169 1.00 87.75 505 ASP A C 1
ATOM 3868 O O . ASP A 1 505 ? -16.406 6.365 26.580 1.00 87.75 505 ASP A O 1
ATOM 3872 N N . ALA A 1 506 ? -14.901 7.778 25.721 1.00 86.12 506 ALA A N 1
ATOM 3873 C CA . ALA A 1 506 ? -13.832 6.779 25.673 1.00 86.12 506 ALA A CA 1
ATOM 3874 C C . ALA A 1 506 ? -13.472 6.243 27.072 1.00 86.12 506 ALA A C 1
ATOM 3876 O O . ALA A 1 506 ? -13.402 5.030 27.271 1.00 86.12 506 ALA A O 1
ATOM 3877 N N . ALA A 1 507 ? -13.287 7.130 28.055 1.00 87.25 507 ALA A N 1
ATOM 3878 C CA . ALA A 1 507 ? -12.867 6.754 29.404 1.00 87.25 507 ALA A CA 1
ATOM 3879 C C . ALA A 1 507 ? -13.932 5.917 30.132 1.00 87.25 507 ALA A C 1
ATOM 3881 O O . ALA A 1 507 ? -13.616 4.838 30.642 1.00 87.25 507 ALA A O 1
ATOM 3882 N N . GLY A 1 508 ? -15.196 6.360 30.116 1.00 89.62 508 GLY A N 1
ATOM 3883 C CA . GLY A 1 508 ? -16.297 5.625 30.738 1.00 89.62 508 GLY A CA 1
ATOM 3884 C C . GLY A 1 508 ? -16.561 4.285 30.052 1.00 89.62 508 GLY A C 1
ATOM 3885 O O . GLY A 1 508 ? -16.800 3.275 30.720 1.00 89.62 508 GLY A O 1
ATOM 3886 N N . THR A 1 509 ? -16.428 4.224 28.721 1.00 90.69 509 THR A N 1
ATOM 3887 C CA . THR A 1 509 ? -16.573 2.963 27.977 1.00 90.69 509 THR A CA 1
ATOM 3888 C C . THR A 1 509 ? -15.469 1.969 28.313 1.00 90.69 509 THR A C 1
ATOM 3890 O O . THR A 1 509 ? -15.765 0.800 28.564 1.00 90.69 509 THR A O 1
ATOM 3893 N N . VAL A 1 510 ? -14.206 2.410 28.343 1.00 91.25 510 VAL A N 1
ATOM 3894 C CA . VAL A 1 510 ? -13.072 1.553 28.718 1.00 91.25 510 VAL A CA 1
ATOM 3895 C C . VAL A 1 510 ? -13.288 0.987 30.119 1.00 91.25 510 VAL A C 1
ATOM 3897 O O . VAL A 1 510 ? -13.184 -0.225 30.306 1.00 91.25 510 VAL A O 1
ATOM 3900 N N . GLU A 1 511 ? -13.658 1.820 31.094 1.00 92.19 511 GLU A N 1
ATOM 3901 C CA . GLU A 1 511 ? -13.922 1.369 32.462 1.00 92.19 511 GLU A CA 1
ATOM 3902 C C . GLU A 1 511 ? -15.060 0.337 32.522 1.00 92.19 511 GLU A C 1
ATOM 3904 O O . GLU A 1 511 ? -14.915 -0.725 33.140 1.00 92.19 511 GLU A O 1
ATOM 3909 N N . ALA A 1 512 ? -16.172 0.601 31.830 1.00 92.75 512 ALA A N 1
ATOM 3910 C CA . ALA A 1 512 ? -17.321 -0.296 31.782 1.00 92.75 512 ALA A CA 1
ATOM 3911 C C . ALA A 1 512 ? -16.981 -1.654 31.145 1.00 92.75 512 ALA A C 1
ATOM 3913 O O . ALA A 1 512 ? -17.328 -2.692 31.718 1.00 92.75 512 ALA A O 1
ATOM 3914 N N . ILE A 1 513 ? -16.254 -1.664 30.020 1.00 93.06 513 ILE A N 1
ATOM 3915 C CA . ILE A 1 513 ? -15.775 -2.896 29.372 1.00 93.06 513 ILE A CA 1
ATOM 3916 C C . ILE A 1 513 ? -14.837 -3.645 30.312 1.00 93.06 513 ILE A C 1
ATOM 3918 O O . ILE A 1 513 ? -14.995 -4.847 30.508 1.00 93.06 513 ILE A O 1
ATOM 3922 N N . MET A 1 514 ? -13.886 -2.951 30.936 1.00 92.50 514 MET A N 1
ATOM 3923 C CA . MET A 1 514 ? -12.923 -3.575 31.841 1.00 92.50 514 MET A CA 1
ATOM 3924 C C . MET A 1 514 ? -13.586 -4.172 33.087 1.00 92.50 514 MET A C 1
ATOM 3926 O O . MET A 1 514 ? -13.100 -5.170 33.620 1.00 92.50 514 MET A O 1
ATOM 3930 N N . ARG A 1 515 ? -14.700 -3.598 33.550 1.00 92.62 515 ARG A N 1
ATOM 3931 C CA . ARG A 1 515 ? -15.505 -4.154 34.642 1.00 92.62 515 ARG A CA 1
ATOM 3932 C C . ARG A 1 515 ? -16.240 -5.427 34.219 1.00 92.62 515 ARG A C 1
ATOM 3934 O O . ARG A 1 515 ? -16.178 -6.412 34.948 1.00 92.62 515 ARG A O 1
ATOM 3941 N N . LEU A 1 516 ? -16.891 -5.419 33.052 1.00 92.19 516 LEU A N 1
ATOM 3942 C CA . LEU A 1 516 ? -17.553 -6.603 32.485 1.00 92.19 516 LEU A CA 1
ATOM 3943 C C . LEU A 1 516 ? -16.543 -7.737 32.255 1.00 92.19 516 LEU A C 1
ATOM 3945 O O . LEU A 1 516 ? -16.741 -8.869 32.690 1.00 92.19 516 LEU A O 1
ATOM 3949 N N . TYR A 1 517 ? -15.410 -7.400 31.644 1.00 92.81 517 TYR A N 1
ATOM 3950 C CA . TYR A 1 517 ? -14.354 -8.343 31.309 1.00 92.81 517 TYR A CA 1
ATOM 3951 C C . TYR A 1 517 ? -13.593 -8.873 32.533 1.00 92.81 517 TYR A C 1
ATOM 3953 O O . TYR A 1 517 ? -13.157 -10.023 32.548 1.00 92.81 517 TYR A O 1
ATOM 3961 N N . GLY A 1 518 ? -13.470 -8.074 33.598 1.00 87.69 518 GLY A N 1
ATOM 3962 C CA . GLY A 1 518 ? -12.809 -8.489 34.838 1.00 87.69 518 GLY A CA 1
ATOM 3963 C C . GLY A 1 518 ? -13.425 -9.745 35.466 1.00 87.69 518 GLY A C 1
ATOM 3964 O O . GLY A 1 518 ? -12.689 -10.582 35.990 1.00 87.69 518 GLY A O 1
ATOM 3965 N N . GLY A 1 519 ? -14.748 -9.917 35.354 1.00 85.31 519 GLY A N 1
ATOM 3966 C CA . GLY A 1 519 ? -15.437 -11.132 35.802 1.00 85.31 519 GLY A CA 1
ATOM 3967 C C . GLY A 1 519 ? -15.020 -12.381 35.017 1.00 85.31 519 GLY A C 1
ATOM 3968 O O . GLY A 1 519 ? -14.803 -13.437 35.611 1.00 85.31 519 GLY A O 1
ATOM 3969 N N . VAL A 1 520 ? -14.820 -12.240 33.704 1.00 86.62 520 VAL A N 1
ATOM 3970 C CA . VAL A 1 520 ? -14.388 -13.324 32.805 1.00 86.62 520 VAL A CA 1
ATOM 3971 C C . VAL A 1 520 ? -12.955 -13.754 33.115 1.00 86.62 520 VAL A C 1
ATOM 3973 O O . VAL A 1 520 ? -12.679 -14.945 33.247 1.00 86.62 520 VAL A O 1
ATOM 3976 N N . VAL A 1 521 ? -12.039 -12.797 33.294 1.00 85.19 521 VAL A N 1
ATOM 3977 C CA . VAL A 1 521 ? -10.631 -13.098 33.614 1.00 85.19 521 VAL A CA 1
ATOM 3978 C C . VAL A 1 521 ? -10.509 -13.796 34.972 1.00 85.19 521 VAL A C 1
ATOM 3980 O O . VAL A 1 521 ? -9.779 -14.780 35.096 1.00 85.19 521 VAL A O 1
ATOM 3983 N N . ALA A 1 522 ? -11.254 -13.336 35.984 1.00 82.31 522 ALA A N 1
ATOM 3984 C CA . ALA A 1 522 ? -11.269 -13.969 37.301 1.00 82.31 522 ALA A CA 1
ATOM 3985 C C . ALA A 1 522 ? -11.800 -15.413 37.239 1.00 82.31 522 ALA A C 1
ATOM 3987 O O . ALA A 1 522 ? -11.186 -16.318 37.806 1.00 82.31 522 ALA A O 1
ATOM 3988 N N . ALA A 1 523 ? -12.893 -15.642 36.503 1.00 81.12 523 ALA A N 1
ATOM 3989 C CA . ALA A 1 523 ? -13.458 -16.974 36.301 1.00 81.12 523 ALA A CA 1
ATOM 3990 C C . ALA A 1 523 ? -12.515 -17.901 35.515 1.00 81.12 523 ALA A C 1
ATOM 3992 O O . ALA A 1 523 ? -12.412 -19.083 35.837 1.00 81.12 523 ALA A O 1
ATOM 3993 N N . ASN A 1 524 ? -11.794 -17.378 34.520 1.00 81.06 524 ASN A N 1
ATOM 3994 C CA . ASN A 1 524 ? -10.819 -18.145 33.749 1.00 81.06 524 ASN A CA 1
ATOM 3995 C C . ASN A 1 524 ? -9.629 -18.592 34.614 1.00 81.06 524 ASN A C 1
ATOM 3997 O O . ASN A 1 524 ? -9.285 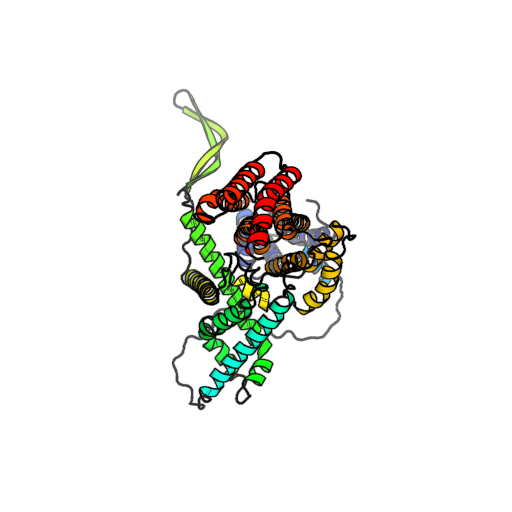-19.770 34.635 1.00 81.06 524 ASN A O 1
ATOM 4001 N N . ASN A 1 525 ? -9.057 -17.681 35.407 1.00 76.88 525 ASN A N 1
ATOM 4002 C CA . ASN A 1 525 ? -7.948 -17.999 36.314 1.00 76.88 525 ASN A CA 1
ATOM 4003 C C . ASN A 1 525 ? -8.338 -19.018 37.399 1.00 76.88 525 ASN A C 1
ATOM 4005 O O . ASN A 1 525 ? -7.487 -19.770 37.864 1.00 76.88 525 ASN A O 1
ATOM 4009 N N . ALA A 1 526 ? -9.614 -19.064 37.789 1.00 74.25 526 ALA A N 1
ATOM 4010 C CA . ALA A 1 526 ? -10.143 -20.051 38.731 1.00 74.25 526 ALA A CA 1
ATOM 4011 C C . ALA A 1 526 ? -10.428 -21.432 38.107 1.00 74.25 526 ALA A C 1
ATOM 4013 O O . ALA A 1 526 ? -10.655 -22.380 38.845 1.00 74.25 526 ALA A O 1
ATOM 4014 N N . ARG A 1 527 ? -10.465 -21.551 36.770 1.00 73.12 527 ARG A N 1
ATOM 4015 C CA . ARG A 1 527 ? -10.635 -22.831 36.050 1.00 73.12 527 ARG A CA 1
ATOM 4016 C C . ARG A 1 527 ? -9.305 -23.480 35.660 1.00 73.12 527 ARG A C 1
ATOM 4018 O O . ARG A 1 527 ? -9.281 -24.668 35.355 1.00 73.12 527 ARG A O 1
ATOM 4025 N N . VAL A 1 528 ? -8.242 -22.680 35.579 1.00 67.56 528 VAL A N 1
ATOM 4026 C CA . VAL A 1 528 ? -6.896 -23.107 35.156 1.00 67.56 528 VAL A CA 1
ATOM 4027 C C . VAL A 1 528 ? -6.014 -23.502 36.351 1.00 67.56 528 VAL A C 1
ATOM 4029 O O . VAL A 1 528 ? -5.078 -24.279 36.172 1.00 67.56 528 VAL A O 1
ATOM 4032 N N . ASN A 1 529 ? -6.328 -23.002 37.549 1.00 47.56 529 ASN A N 1
ATOM 4033 C CA . ASN A 1 529 ? -5.781 -23.469 38.829 1.00 47.56 529 ASN A CA 1
ATOM 4034 C C . ASN A 1 529 ? -6.713 -24.503 39.457 1.00 47.56 529 ASN A C 1
ATOM 4036 O O . ASN A 1 529 ? -6.194 -25.395 40.164 1.00 47.56 529 ASN A O 1
#

pLDDT: mean 75.94, std 17.02, range [26.38, 95.69]

Radius of gyration: 33.21 Å; chains: 1; bounding box: 85×72×85 Å

Organism: NCBI:txid908842

Foldseek 3Di:
DDDDPLLVVVLVVLLVVLVPDDDPVSNLVSLLVVLCLLQVDPVCPVVSVVLSVCLNVVCPPDDPVVNSVSSSVSSSVSCVVCVPVSVVVCVVVVDDDDDDDDDDDDDDDDDDDPDDPDPDDDDDPDPDPPVQLVQLLVLLLCVLLVLLVVLLVLLAFDDFPDDDPPADPDDPQLSNDPCNSVLVSCLCNPPPCVVCSVVSVVQSVVVPPDHSNVSCVVCVVVSLCVSLVVLVVLQVLLVVQVVLVVLLVVPDDQWDFDFDWDWDFDWDDDPRDIDGPGTDTDTDGDTDGDDRRDHRDPSSVVSNVSQVVSCVSCVVSVHRADPVNGSVLSSQSSDADSVLSVVLLVVLLVLLQAQPRDLVVSLVSLVVSCVRGQLQVSLSSLSSSQSSSVVHNRHLLSLVVSVVVDDPPRNVSSLVVLLQQLQSLLVLLLVCLVVLPDLVSNLVSLLSNVVSLVSPVPPSSVVSLVNSLVSLCCQLVVCPPPPLSVLSNVLSVLCNVQSPDPDHPSVVNSVVNSVSSVVVNVVVVVVVD

Secondary structure (DSSP, 8-state):
----HHHHHHHHHHHHHHHT--SHHHHHHHHHHHHHHH--SGGGHHHHHHHHHHHHHHHTT--HHHHHHHHHHHHHHHHHH-HHHHHHHHHHHS-----------------S-S------PPP-PPPPPHHHHHHHHHHHHHHHHHHHHHHHHTTPPPPPSS--TT--SS---GGG-HHHHHHHHHHIIIIIHHHTHHHHHHHHHTSTT--HHHHHHHTHHHHHHHHHHHHHHHHHHHHHHHHHHHHHHTT--SEEEEEEEEEEEEEEEETTEEEEEEEEEEEEEEEEEPPPPPPPPHHHHHHHHHHHHHHHHHHHTT----TT-SHHHHHHHHHS-HHHHHHHHHHHHHHHH-TTS-HHHHHHHHHHHHTTS-HHHHHHHHHHHHHH-TTSS--HHHHHHHHHHSPTTT-HHHHHHHHHHHHHHHHHHHHHHHHT--HHHHHHHHHHHHHHHHHT-SGGGHHHHHHHHHHHHTHHHHTTT-TTHHHHHHHHHHHHHHTTSSS--HHHHHHHHHHHHHHHHHHHHHHH-